Protein AF-0000000068181850 (afdb_homodimer)

Solvent-accessible surface area (backbone atoms only — not comparable to full-atom values): 21042 Å² total; per-residue (Å²): 133,60,69,46,81,76,43,78,42,79,76,43,82,67,98,44,34,33,34,36,35,33,30,30,38,46,39,94,87,66,46,73,48,72,76,43,76,47,60,32,42,45,77,58,37,32,13,30,30,39,37,32,18,72,87,81,46,29,31,47,36,34,34,34,79,28,78,25,22,59,84,42,97,82,37,26,65,37,51,37,45,45,53,37,71,54,51,96,90,48,54,55,68,54,36,31,49,53,31,24,38,49,43,51,59,38,70,63,75,48,79,45,81,67,48,73,26,29,51,47,34,84,41,19,55,33,35,37,41,33,30,39,21,36,34,65,66,86,71,46,62,68,66,41,72,34,35,51,73,91,68,76,44,59,22,33,26,43,66,44,45,46,71,56,56,57,51,32,45,76,71,54,63,37,31,37,44,68,41,49,44,47,52,48,48,44,68,76,38,44,68,64,52,34,55,72,72,46,76,131,132,60,68,47,81,76,43,78,43,79,77,43,84,68,99,43,34,32,34,36,35,33,31,30,39,48,38,94,89,66,46,73,47,72,75,44,78,47,61,31,42,46,78,58,39,32,13,31,31,38,39,33,18,72,88,80,44,29,32,46,34,32,34,35,78,28,78,25,22,60,84,41,97,83,37,27,66,39,50,36,45,46,54,39,72,53,52,97,89,46,53,55,70,54,38,32,47,52,32,25,39,48,44,52,59,38,70,65,75,48,77,44,82,66,48,73,27,30,51,48,32,87,40,17,56,32,34,39,40,33,31,39,22,33,32,64,64,87,71,45,62,67,67,40,71,34,35,51,75,91,68,75,44,56,23,32,25,43,64,44,47,45,70,57,57,56,52,31,44,75,70,54,64,38,32,38,43,67,43,51,43,49,52,50,48,44,68,76,38,44,69,64,52,35,57,71,72,46,77,133

Sequence (400 aa):
MDFDVLEKTVCFQGFFRLERYRLRHRKFNGEWGRPITRELFERGHAAAVLPYDPQTDEVLLIEQFRAGAISAPGGPWLLEIVAGVIEANETPEQVVARESMEEANCQIGSLIPLYDYLVSPGGTTERIVLFCGRVDMQTIEAGAVYGNHGEDEDIKVHVMPLNEAIRLLSTGRINSASAIIALQWLALNRDSVRRRWLPEMDFDVLEKTVCFQGFFRLERYRLRHRKFNGEWGRPITRELFERGHAAAVLPYDPQTDEVLLIEQFRAGAISAPGGPWLLEIVAGVIEANETPEQVVARESMEEANCQIGSLIPLYDYLVSPGGTTERIVLFCGRVDMQTIEAGAVYGNHGEDEDIKVHVMPLNEAIRLLSTGRINSASAIIALQWLALNRDSVRRRWLPE

Secondary structure (DSSP, 8-state):
--EEEEEEEEEEESSSEEEEEEEEEB-TTSPBPPPEEEEEEE---EEEEEEEETTTTEEEEEEEE-GGGTTSTT-SEEEE-EEEEPPTT--HHHHHHHHHHHHH------EEEEEEEES-TTTB--EEEEEEEE--GGG--TT-EE--GGGT--EEEEEEEHHHHHHHHHHTSS-BHHHHHHHHHHHHHHHHHHHHHS--/--EEEEEEEEEEESSSEEEEEEEEEB-TTSPBPPPEEEEEEE---EEEEEEEETTTTEEEEEEEE-GGGTTSTT-SEEEE-EEEEPPTT--HHHHHHHHHHHHH------EEEEEEEES-TTTB--EEEEEEEE--GGG--TT-EE--GGGT--EEEEEEEHHHHHHHHHHTSS-BHHHHHHHHHHHHHHHHHHHHHS--

Foldseek 3Di:
DDKAWPDKDWPDDDLWTKIKTWMWDADPVGDIDDTDIAIATGNAEKEFEWEAALVVQKTKWKWWFDPVCCPPPLHGTATGTFMDGDDPPDDSVRRSQVSCCQFWVWHFDDKDWDDFDDQCVRHYPYTYGYIYTYTDCVVTDAQDWGHDPVVPITMHMHMDHLVVLVVCVVVCRHPDPRSNSNSVVCVVCVVVVSCVVPPD/DDKAWPDKDWPDDDLWTKIKTWMWDADPVGDIDDTDIAIATGNAEKEFEWEAALVVQKTKWKWWFDPVCCPPPLHGTATGTFMDGDDPPDDSVRRSQVSCCQFWVWHFDDKDWDDFDDQCVRHYPYTYGYIYTYTDCVVTDAQDWGHDPVVPITMHMHMDHLVVLVVCVVVCRHPDPRSNSNSVVCVVCVVVVSPVPPDD

InterPro domains:
  IPR000086 NUDIX hydrolase domain [PF00293] (45-170)
  IPR000086 NUDIX hydrolase domain [PS51462] (42-182)
  IPR004385 Nucleoside diphosphate pyrophosphatase [TIGR00052] (3-188)
  IPR015797 NUDIX hydrolase-like domain superfamily [SSF55811] (2-194)
  IPR020084 NUDIX hydrolase, conserved site [PS00893] (84-105)

Nearest PDB structures (foldseek):
  9dt8-assembly1_B  TM=9.829E-01  e=1.284E-28  Klebsiella pneumoniae
  9dt6-assembly3_E  TM=9.684E-01  e=4.689E-28  Klebsiella pneumoniae
  9dsz-assembly3_E  TM=9.743E-01  e=8.448E-28  Klebsiella pneumoniae
  9dre-assembly3_F  TM=9.793E-01  e=3.904E-27  Klebsiella pneumoniae
  1g0s-assembly1_A  TM=9.788E-01  e=5.240E-27  Escherichia coli

Structure (mmCIF, N/CA/C/O backbone):
data_AF-0000000068181850-model_v1
#
loop_
_entity.id
_entity.type
_entity.pdbx_description
1 polymer 'ADP-ribose pyrophosphatase'
#
loop_
_atom_site.group_PDB
_atom_site.id
_atom_site.type_symbol
_atom_site.label_atom_id
_atom_site.label_alt_id
_atom_site.label_comp_id
_atom_site.label_asym_id
_atom_site.label_entity_id
_atom_site.label_seq_id
_atom_site.pdbx_PDB_ins_code
_atom_site.Cartn_x
_atom_site.Cartn_y
_atom_site.Cartn_z
_atom_site.occupancy
_atom_site.B_iso_or_equiv
_atom_site.auth_seq_id
_atom_site.auth_comp_id
_atom_site.auth_asym_id
_atom_site.auth_atom_id
_atom_site.pdbx_PDB_model_num
ATOM 1 N N . MET A 1 1 ? 1.73 22.891 -8.344 1 78.69 1 MET A N 1
ATOM 2 C CA . MET A 1 1 ? 2.857 23.656 -7.832 1 78.69 1 MET A CA 1
ATOM 3 C C . MET A 1 1 ? 4.172 23.172 -8.438 1 78.69 1 MET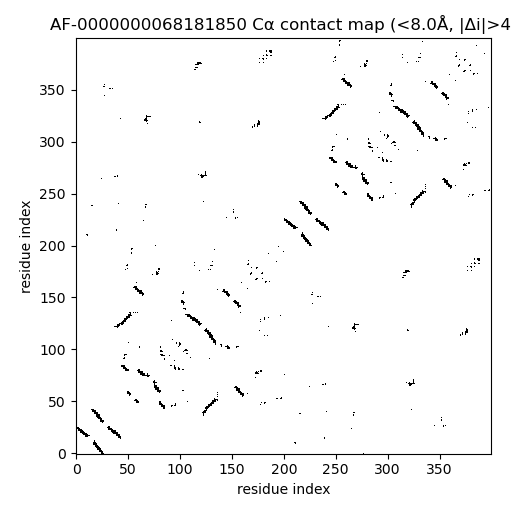 A C 1
ATOM 5 O O . MET A 1 1 ? 4.316 21.984 -8.75 1 78.69 1 MET A O 1
ATOM 9 N N . ASP A 1 2 ? 5.137 24.031 -8.547 1 90.94 2 ASP A N 1
ATOM 10 C CA . ASP A 1 2 ? 6.344 23.766 -9.32 1 90.94 2 ASP A CA 1
ATOM 11 C C . ASP A 1 2 ? 7.414 23.109 -8.461 1 90.94 2 ASP A C 1
ATOM 13 O O . ASP A 1 2 ? 7.387 23.219 -7.23 1 90.94 2 ASP A O 1
ATOM 17 N N . PHE A 1 3 ? 8.188 22.297 -9.023 1 95.62 3 PHE A N 1
ATOM 18 C CA . PHE A 1 3 ? 9.398 21.766 -8.398 1 95.62 3 PHE A CA 1
ATOM 19 C C . PHE A 1 3 ? 10.555 21.75 -9.391 1 95.62 3 PHE A C 1
ATOM 21 O O . PHE A 1 3 ? 10.336 21.844 -10.602 1 95.62 3 PHE A O 1
ATOM 28 N N . ASP A 1 4 ? 11.781 21.766 -8.844 1 96.06 4 ASP A N 1
ATOM 29 C CA . ASP A 1 4 ? 13.008 21.734 -9.633 1 96.06 4 ASP A CA 1
ATOM 30 C C . ASP A 1 4 ? 13.969 20.672 -9.117 1 96.06 4 ASP A C 1
ATOM 32 O O . ASP A 1 4 ? 14.32 20.656 -7.938 1 96.06 4 ASP A O 1
ATOM 36 N N . VAL A 1 5 ? 14.344 19.781 -10.023 1 97.19 5 VAL A N 1
ATOM 37 C CA . VAL A 1 5 ? 15.375 18.797 -9.68 1 97.19 5 VAL A CA 1
ATOM 38 C C . VAL A 1 5 ? 16.75 19.391 -9.977 1 97.19 5 VAL A C 1
ATOM 40 O O . VAL A 1 5 ? 17.078 19.688 -11.133 1 97.19 5 VAL A O 1
ATOM 43 N N . LEU A 1 6 ? 17.5 19.562 -8.992 1 98 6 LEU A N 1
ATOM 44 C CA . LEU A 1 6 ? 18.797 20.203 -9.109 1 98 6 LEU A CA 1
ATOM 45 C C . LEU A 1 6 ? 19.875 19.172 -9.43 1 98 6 LEU A C 1
ATOM 47 O O . LEU A 1 6 ? 20.844 19.484 -10.125 1 98 6 LEU A O 1
ATOM 51 N N . GLU A 1 7 ? 19.734 18.031 -8.828 1 98.12 7 GLU A N 1
ATOM 52 C CA . GLU A 1 7 ? 20.719 16.969 -9 1 98.12 7 GLU A CA 1
ATOM 53 C C . GLU A 1 7 ? 20.062 15.594 -8.828 1 98.12 7 GLU A C 1
ATOM 55 O O . GLU A 1 7 ? 19.172 15.422 -8.008 1 98.12 7 GLU A O 1
ATOM 60 N N . LYS A 1 8 ? 20.422 14.688 -9.617 1 97.31 8 LYS A N 1
ATOM 61 C CA . LYS A 1 8 ? 20.062 13.273 -9.5 1 97.31 8 LYS A CA 1
ATOM 62 C C . LYS A 1 8 ? 21.297 12.391 -9.586 1 97.31 8 LYS A C 1
ATOM 64 O O . LYS A 1 8 ? 22.094 12.508 -10.523 1 97.31 8 LYS A O 1
ATOM 69 N N . THR A 1 9 ? 21.453 11.508 -8.57 1 97.5 9 THR A N 1
ATOM 70 C CA . THR A 1 9 ? 22.609 10.633 -8.523 1 97.5 9 THR A CA 1
ATOM 71 C C . THR A 1 9 ? 22.188 9.188 -8.25 1 97.5 9 THR A C 1
ATOM 73 O O . THR A 1 9 ? 21.344 8.938 -7.375 1 97.5 9 THR A O 1
ATOM 76 N N . VAL A 1 10 ? 22.75 8.266 -8.969 1 97.19 10 VAL A N 1
ATOM 77 C CA . VAL A 1 10 ? 22.562 6.859 -8.648 1 97.19 10 VAL A CA 1
ATOM 78 C C . VAL A 1 10 ? 23.531 6.445 -7.539 1 97.19 10 VAL A C 1
ATOM 80 O O . VAL A 1 10 ? 24.734 6.41 -7.742 1 97.19 10 VAL A O 1
ATOM 83 N N . CYS A 1 11 ? 22.953 6.148 -6.398 1 95.69 11 CYS A N 1
ATOM 84 C CA . CYS A 1 11 ? 23.766 5.859 -5.23 1 95.69 11 CYS A CA 1
ATOM 85 C C . CYS A 1 11 ? 24.094 4.375 -5.145 1 95.69 11 CYS A C 1
ATOM 87 O O . CYS A 1 11 ? 25.062 3.984 -4.492 1 95.69 11 CYS A O 1
ATOM 89 N N . PHE A 1 12 ? 23.266 3.553 -5.746 1 95.56 12 PHE A N 1
ATOM 90 C CA . PHE A 1 12 ? 23.422 2.102 -5.754 1 95.56 12 PHE A CA 1
ATOM 91 C C . PHE A 1 12 ? 22.766 1.494 -6.988 1 95.56 12 PHE A C 1
ATOM 93 O O . PHE A 1 12 ? 21.703 1.945 -7.418 1 95.56 12 PHE A O 1
ATOM 100 N N . GLN A 1 13 ? 23.484 0.44 -7.57 1 95.31 13 GLN A N 1
ATOM 101 C CA . GLN A 1 13 ? 22.938 -0.308 -8.695 1 95.31 13 GLN A CA 1
ATOM 102 C C . GLN A 1 13 ? 23.156 -1.809 -8.516 1 95.31 13 GLN A C 1
ATOM 104 O O . GLN A 1 13 ? 24.281 -2.297 -8.641 1 95.31 13 GLN A O 1
ATOM 109 N N . GLY A 1 14 ? 22.203 -2.453 -8.164 1 93.62 14 GLY A N 1
ATOM 110 C CA . GLY A 1 14 ? 22.109 -3.904 -8.133 1 93.62 14 GLY A CA 1
ATOM 111 C C . GLY A 1 14 ? 20.891 -4.434 -8.883 1 93.62 14 GLY A C 1
ATOM 112 O O . GLY A 1 14 ? 20.656 -4.055 -10.031 1 93.62 14 GLY A O 1
ATOM 113 N N . PHE A 1 15 ? 20.25 -5.406 -8.258 1 90.62 15 PHE A N 1
ATOM 114 C CA . PHE A 1 15 ? 18.969 -5.793 -8.828 1 90.62 15 PHE A CA 1
ATOM 115 C C . PHE A 1 15 ? 18 -4.613 -8.828 1 90.62 15 PHE A C 1
ATOM 117 O O . PHE A 1 15 ? 17.266 -4.402 -9.797 1 90.62 15 PHE A O 1
ATOM 124 N N . PHE A 1 16 ? 18.047 -3.918 -7.719 1 94.69 16 PHE A N 1
ATOM 125 C CA . PHE A 1 16 ? 17.328 -2.66 -7.617 1 94.69 16 PHE A CA 1
ATOM 126 C C . PHE A 1 16 ? 18.281 -1.474 -7.691 1 94.69 16 PHE A C 1
ATOM 128 O O . PHE A 1 16 ? 19.484 -1.651 -7.879 1 94.69 16 PHE A O 1
ATOM 135 N N . ARG A 1 17 ? 17.641 -0.346 -7.625 1 96.5 17 ARG A N 1
ATOM 136 C CA . ARG A 1 17 ? 18.422 0.886 -7.723 1 96.5 17 ARG A CA 1
ATOM 137 C C . ARG A 1 17 ? 18 1.883 -6.648 1 96.5 17 ARG A C 1
ATOM 139 O O . ARG A 1 17 ? 16.844 1.916 -6.242 1 96.5 17 ARG A O 1
ATOM 146 N N . LEU A 1 18 ? 19.016 2.631 -6.156 1 97.62 18 LEU A N 1
ATOM 147 C CA . LEU A 1 18 ? 18.75 3.746 -5.254 1 97.62 18 LEU A CA 1
ATOM 148 C C . LEU A 1 18 ? 19.25 5.059 -5.855 1 97.62 18 LEU A C 1
ATOM 150 O O . LEU A 1 18 ? 20.391 5.156 -6.297 1 97.62 18 LEU A O 1
ATOM 154 N N . GLU A 1 19 ? 18.391 5.98 -5.895 1 97.88 19 GLU A N 1
ATOM 155 C CA . GLU A 1 19 ? 18.719 7.301 -6.422 1 97.88 19 GLU A CA 1
ATOM 156 C C . GLU A 1 19 ? 18.578 8.375 -5.348 1 97.88 19 GLU A C 1
ATOM 158 O O . GLU A 1 19 ? 17.703 8.289 -4.484 1 97.88 19 GLU A O 1
ATOM 163 N N . ARG A 1 20 ? 19.5 9.344 -5.418 1 97.88 20 ARG A N 1
ATOM 164 C CA . ARG A 1 20 ? 19.422 10.516 -4.551 1 97.88 20 ARG A CA 1
ATOM 165 C C . ARG A 1 20 ? 19.078 11.766 -5.352 1 97.88 20 ARG A C 1
ATOM 167 O O . ARG A 1 20 ? 19.688 12.039 -6.387 1 97.88 20 ARG A O 1
ATOM 174 N N . TYR A 1 21 ? 18.125 12.438 -4.906 1 97.31 21 TYR A N 1
ATOM 175 C CA . TYR A 1 21 ? 17.688 13.672 -5.535 1 97.31 21 TYR A CA 1
ATOM 176 C C . TYR A 1 21 ? 17.984 14.875 -4.648 1 97.31 21 TYR A C 1
ATOM 178 O O . TYR A 1 21 ? 17.781 14.828 -3.434 1 97.31 21 TYR A O 1
ATOM 186 N N . ARG A 1 22 ? 18.547 15.828 -5.172 1 97.69 22 ARG A N 1
ATOM 187 C CA . ARG A 1 22 ? 18.5 17.172 -4.613 1 97.69 22 ARG A CA 1
ATOM 188 C C . ARG A 1 22 ? 17.516 18.047 -5.367 1 97.69 22 ARG A C 1
ATOM 190 O O . ARG A 1 22 ? 17.625 18.219 -6.582 1 97.69 22 ARG A O 1
ATOM 197 N N . LEU A 1 23 ? 16.484 18.531 -4.637 1 97 23 LEU A N 1
ATOM 198 C CA . LEU A 1 23 ? 15.43 19.234 -5.34 1 97 23 LEU A CA 1
ATOM 199 C C . LEU A 1 23 ? 14.828 20.328 -4.457 1 97 23 LEU A C 1
ATOM 201 O O . LEU A 1 23 ? 15.07 20.359 -3.248 1 97 23 LEU A O 1
ATOM 205 N N . ARG A 1 24 ? 14.172 21.25 -5.09 1 96.12 24 ARG A N 1
ATOM 206 C CA . ARG A 1 24 ? 13.375 22.25 -4.383 1 96.12 24 ARG A CA 1
ATOM 207 C C . ARG A 1 24 ? 11.961 22.328 -4.953 1 96.12 24 ARG A C 1
ATOM 209 O O . ARG A 1 24 ? 11.734 21.969 -6.109 1 96.12 24 ARG A O 1
ATOM 216 N N . HIS A 1 25 ? 11.055 22.641 -4.121 1 95.31 25 HIS A N 1
ATOM 217 C CA . HIS A 1 25 ? 9.672 22.797 -4.555 1 95.31 25 HIS A CA 1
ATOM 218 C C . HIS A 1 25 ? 9.047 24.062 -3.969 1 95.31 25 HIS A C 1
ATOM 220 O O . HIS A 1 25 ? 9.508 24.562 -2.943 1 95.31 25 HIS A O 1
ATOM 226 N N . ARG A 1 26 ? 8.078 24.547 -4.602 1 93.88 26 ARG A N 1
ATOM 227 C CA . ARG A 1 26 ? 7.336 25.688 -4.094 1 93.88 26 ARG A CA 1
ATOM 228 C C . ARG A 1 26 ? 6.5 25.312 -2.877 1 93.88 26 ARG A C 1
ATOM 230 O O . ARG A 1 26 ? 5.941 24.219 -2.82 1 93.88 26 ARG A O 1
ATOM 237 N N . LYS A 1 27 ? 6.48 26.25 -1.936 1 94 27 LYS A N 1
ATOM 238 C CA . LYS A 1 27 ? 5.605 26.094 -0.776 1 94 27 LYS A CA 1
ATOM 239 C C . LYS A 1 27 ? 4.199 26.609 -1.077 1 94 27 LYS A C 1
ATOM 241 O O . LYS A 1 27 ? 3.973 27.25 -2.109 1 94 27 LYS A O 1
ATOM 246 N N . PHE A 1 28 ? 3.268 26.266 -0.244 1 95.12 28 PHE A N 1
ATOM 247 C CA . PHE A 1 28 ? 1.89 26.703 -0.441 1 95.12 28 PHE A CA 1
ATOM 248 C C . PHE A 1 28 ? 1.789 28.219 -0.418 1 95.12 28 PHE A C 1
ATOM 250 O O . PHE A 1 28 ? 0.881 28.797 -1.021 1 95.12 28 PHE A O 1
ATOM 257 N N . ASN A 1 29 ? 2.705 28.891 0.171 1 93.44 29 ASN A N 1
ATOM 258 C CA . ASN A 1 29 ? 2.689 30.359 0.205 1 93.44 29 ASN A CA 1
ATOM 259 C C . ASN A 1 29 ? 3.275 30.953 -1.072 1 93.44 29 ASN A C 1
ATOM 261 O O . ASN A 1 29 ? 3.4 32.156 -1.192 1 93.44 29 ASN A O 1
ATOM 265 N N . GLY A 1 30 ? 3.73 30.078 -1.992 1 93.19 30 GLY A N 1
ATOM 266 C CA . GLY A 1 30 ? 4.207 30.531 -3.289 1 93.19 30 GLY A CA 1
ATOM 267 C C . GLY A 1 30 ? 5.723 30.609 -3.373 1 93.19 30 GLY A C 1
ATOM 268 O O . GLY A 1 30 ? 6.285 30.672 -4.469 1 93.19 30 GLY A O 1
ATOM 269 N N . GLU A 1 31 ? 6.387 30.625 -2.289 1 93.5 31 GLU A N 1
ATOM 270 C CA . GLU A 1 31 ? 7.84 30.766 -2.264 1 93.5 31 GLU A CA 1
ATOM 271 C C . GLU A 1 31 ? 8.539 29.438 -2.494 1 93.5 31 GLU A C 1
ATOM 273 O O . GLU A 1 31 ? 7.98 28.375 -2.188 1 93.5 31 GLU A O 1
ATOM 278 N N . TRP A 1 32 ? 9.703 29.578 -3.064 1 94.44 32 TRP A N 1
ATOM 279 C CA . TRP A 1 32 ? 10.531 28.375 -3.195 1 94.44 32 TRP A CA 1
ATOM 280 C C . TRP A 1 32 ? 11.125 27.969 -1.851 1 94.44 32 TRP A C 1
ATOM 282 O O . TRP A 1 32 ? 11.578 28.828 -1.085 1 94.44 32 TRP A O 1
ATOM 292 N N . GLY A 1 33 ? 11.047 26.734 -1.551 1 92.44 33 GLY A N 1
ATOM 293 C CA . GLY A 1 33 ? 11.75 26.234 -0.383 1 92.44 33 GLY A CA 1
ATOM 294 C C . GLY A 1 33 ? 13.234 26.031 -0.62 1 92.44 33 GLY A C 1
ATOM 295 O O . GLY A 1 33 ? 13.711 26.156 -1.749 1 92.44 33 GLY A O 1
ATOM 296 N N . ARG A 1 34 ? 13.961 25.781 0.453 1 93.75 34 ARG A N 1
ATOM 297 C CA . ARG A 1 34 ? 15.367 25.406 0.319 1 93.75 34 ARG A CA 1
ATOM 298 C C . ARG A 1 34 ? 15.508 24.047 -0.338 1 93.75 34 ARG A C 1
ATOM 300 O O . ARG A 1 34 ? 14.586 23.219 -0.287 1 93.75 34 ARG A O 1
ATOM 307 N N . PRO A 1 35 ? 16.656 23.797 -0.979 1 95.31 35 PRO A N 1
ATOM 308 C CA . PRO A 1 35 ? 16.891 22.453 -1.516 1 95.31 35 PRO A CA 1
ATOM 309 C C . PRO A 1 35 ? 16.875 21.375 -0.435 1 95.31 35 PRO A C 1
ATOM 311 O O . PRO A 1 35 ? 17.375 21.594 0.671 1 95.31 35 PRO A O 1
ATOM 314 N N . ILE A 1 36 ? 16.25 20.297 -0.789 1 94.38 36 ILE A N 1
ATOM 315 C CA . ILE A 1 36 ? 16.234 19.141 0.106 1 94.38 36 ILE A CA 1
ATOM 316 C C . ILE A 1 36 ? 16.797 17.922 -0.611 1 94.38 36 ILE A C 1
ATOM 318 O O . ILE A 1 36 ? 16.844 17.875 -1.843 1 94.38 36 ILE A O 1
ATOM 322 N N . THR A 1 37 ? 17.312 17.016 0.162 1 95.62 37 THR A N 1
ATOM 323 C CA . THR A 1 37 ? 17.844 15.758 -0.369 1 95.62 37 THR A CA 1
ATOM 324 C C . THR A 1 37 ? 16.938 14.594 0.002 1 95.62 37 THR A C 1
ATOM 326 O O . THR A 1 37 ? 16.516 14.469 1.154 1 95.62 37 THR A O 1
ATOM 329 N N . ARG A 1 38 ? 16.562 13.812 -1.054 1 96.19 38 ARG A N 1
ATOM 330 C CA . ARG A 1 38 ? 15.734 12.625 -0.858 1 96.19 38 ARG A CA 1
ATOM 331 C C . ARG A 1 38 ? 16.328 11.422 -1.58 1 96.19 38 ARG A C 1
ATOM 333 O O . ARG A 1 38 ? 16.828 11.539 -2.701 1 96.19 38 ARG A O 1
ATOM 340 N N . GLU A 1 39 ? 16.359 10.305 -0.89 1 97.12 39 GLU A N 1
ATOM 341 C CA . GLU A 1 39 ? 16.688 9.031 -1.53 1 97.12 39 GLU A CA 1
ATOM 342 C C . GLU A 1 39 ? 15.438 8.281 -1.965 1 97.12 39 GLU A C 1
ATOM 344 O O . GLU A 1 39 ? 14.438 8.258 -1.24 1 97.12 39 GLU A O 1
ATOM 349 N N . LEU A 1 40 ? 15.477 7.738 -3.178 1 97.69 40 LEU A N 1
ATOM 350 C CA . LEU A 1 40 ? 14.336 7.012 -3.729 1 97.69 40 LEU A CA 1
ATOM 351 C C . LEU A 1 40 ? 14.742 5.594 -4.133 1 97.69 40 LEU A C 1
ATOM 353 O O . LEU A 1 40 ? 15.758 5.402 -4.805 1 97.69 40 LEU A O 1
ATOM 357 N N . PHE A 1 41 ? 13.984 4.695 -3.611 1 97.88 41 PHE A N 1
ATOM 358 C CA . PHE A 1 41 ? 14.102 3.295 -3.992 1 97.88 41 PHE A CA 1
ATOM 359 C C . PHE A 1 41 ? 13.43 3.043 -5.336 1 97.88 41 PHE A C 1
ATOM 361 O O . PHE A 1 41 ? 12.242 3.322 -5.508 1 97.88 41 PHE A O 1
ATOM 368 N N . GLU A 1 42 ? 14.188 2.514 -6.359 1 97.12 42 GLU A N 1
ATOM 369 C CA . GLU A 1 42 ? 13.703 2.229 -7.703 1 97.12 42 GLU A CA 1
ATOM 370 C C . GLU A 1 42 ? 13.695 0.729 -7.98 1 97.12 42 GLU A C 1
ATOM 372 O O . GLU A 1 42 ? 14.734 0.142 -8.281 1 97.12 42 GLU A O 1
ATOM 377 N N . ARG A 1 43 ? 12.508 0.147 -7.969 1 95.81 43 ARG A N 1
ATOM 378 C CA . ARG A 1 43 ? 12.438 -1.277 -8.281 1 95.81 43 ARG A CA 1
ATOM 379 C C . ARG A 1 43 ? 11.453 -1.54 -9.414 1 95.81 43 ARG A C 1
ATOM 381 O O . ARG A 1 43 ? 11.141 -2.693 -9.719 1 95.81 43 ARG A O 1
ATOM 388 N N . GLY A 1 44 ? 10.984 -0.448 -10.023 1 95.12 44 GLY A N 1
ATOM 389 C CA . GLY A 1 44 ? 10.016 -0.571 -11.102 1 95.12 44 GLY A CA 1
ATOM 390 C C . GLY A 1 44 ? 8.578 -0.506 -10.617 1 95.12 44 GLY A C 1
ATOM 391 O O . GLY A 1 44 ? 8.32 -0.176 -9.461 1 95.12 44 GLY A O 1
ATOM 392 N N . HIS A 1 45 ? 7.668 -0.687 -11.562 1 97.56 45 HIS A N 1
ATOM 393 C CA . HIS A 1 45 ? 6.23 -0.679 -11.305 1 97.56 45 HIS A CA 1
ATOM 394 C C . HIS A 1 45 ? 5.621 -2.055 -11.555 1 97.56 45 HIS A C 1
ATOM 396 O O . HIS A 1 45 ? 6.223 -2.895 -12.227 1 97.56 45 HIS A O 1
ATOM 402 N N . ALA A 1 46 ? 4.512 -2.299 -10.93 1 98.44 46 ALA A N 1
ATOM 403 C CA . ALA A 1 46 ? 3.896 -3.617 -11.039 1 98.44 46 ALA A CA 1
ATOM 404 C C . ALA A 1 46 ? 2.406 -3.504 -11.359 1 98.44 46 ALA A C 1
ATOM 406 O O . ALA A 1 46 ? 1.831 -2.416 -11.281 1 98.44 46 ALA A O 1
ATOM 407 N N . ALA A 1 47 ? 1.863 -4.543 -11.836 1 98.75 47 ALA A N 1
ATOM 408 C CA . ALA A 1 47 ? 0.423 -4.734 -11.984 1 98.75 47 ALA A CA 1
ATOM 409 C C . ALA A 1 47 ? -0.062 -5.926 -11.164 1 98.75 47 ALA A C 1
ATOM 411 O O . ALA A 1 47 ? 0.67 -6.898 -10.977 1 98.75 47 ALA A O 1
ATOM 412 N N . ALA A 1 48 ? -1.229 -5.855 -10.625 1 98.94 48 ALA A N 1
ATOM 413 C CA . ALA A 1 48 ? -1.798 -6.918 -9.797 1 98.94 48 ALA A CA 1
ATOM 414 C C . ALA A 1 48 ? -3.283 -7.105 -10.094 1 98.94 48 ALA A C 1
ATOM 416 O O . ALA A 1 48 ? -3.947 -6.184 -10.57 1 98.94 48 ALA A O 1
ATOM 417 N N . VAL A 1 49 ? -3.791 -8.289 -9.797 1 98.94 49 VAL A N 1
ATOM 418 C CA . VAL A 1 49 ? -5.188 -8.578 -10.109 1 98.94 49 VAL A CA 1
ATOM 419 C C . VAL A 1 49 ? -5.77 -9.516 -9.055 1 98.94 49 VAL A C 1
ATOM 421 O O . VAL A 1 49 ? -5.102 -10.453 -8.609 1 98.94 49 VAL A O 1
ATOM 424 N N . LEU A 1 50 ? -6.953 -9.18 -8.602 1 98.94 50 LEU A N 1
ATOM 425 C CA . LEU A 1 50 ? -7.758 -10.07 -7.777 1 98.94 50 LEU A CA 1
ATOM 426 C C . LEU A 1 50 ? -8.727 -10.875 -8.641 1 98.94 50 LEU A C 1
ATOM 428 O O . LEU A 1 50 ? -9.734 -10.336 -9.109 1 98.94 50 LEU A O 1
ATOM 432 N N . PRO A 1 51 ? -8.438 -12.109 -8.906 1 98.94 51 PRO A N 1
ATOM 433 C CA . PRO A 1 51 ? -9.414 -12.938 -9.625 1 98.94 51 PRO A CA 1
ATOM 434 C C . PRO A 1 51 ? -10.672 -13.203 -8.805 1 98.94 51 PRO A C 1
ATOM 436 O O . PRO A 1 51 ? -10.578 -13.586 -7.633 1 98.94 51 PRO A O 1
ATOM 439 N N . TYR A 1 52 ? -11.812 -13.023 -9.383 1 98.94 52 TYR A N 1
ATOM 440 C CA . TYR A 1 52 ? -13.117 -13.117 -8.734 1 98.94 52 TYR A CA 1
ATOM 441 C C . TYR A 1 52 ? -14.133 -13.797 -9.641 1 98.94 52 TYR A C 1
ATOM 443 O O . TYR A 1 52 ? -14.188 -13.516 -10.844 1 98.94 52 TYR A O 1
ATOM 451 N N . ASP A 1 53 ? -14.852 -14.734 -9.148 1 98.81 53 ASP A N 1
ATOM 452 C CA . ASP A 1 53 ? -15.969 -15.367 -9.844 1 98.81 53 ASP A CA 1
ATOM 453 C C . ASP A 1 53 ? -17.312 -14.883 -9.273 1 98.81 53 ASP A C 1
ATOM 455 O O . ASP A 1 53 ? -17.703 -15.281 -8.172 1 98.81 53 ASP A O 1
ATOM 459 N N . PRO A 1 54 ? -18.031 -14.086 -10.016 1 98.25 54 PRO A N 1
ATOM 460 C CA . PRO A 1 54 ? -19.312 -13.578 -9.5 1 98.25 54 PRO A CA 1
ATOM 461 C C . PRO A 1 54 ? -20.375 -14.664 -9.391 1 98.25 54 PRO A C 1
ATOM 463 O O . PRO A 1 54 ? -21.375 -14.477 -8.688 1 98.25 54 PRO A O 1
ATOM 466 N N . GLN A 1 55 ? -20.203 -15.789 -10.094 1 97.56 55 GLN A N 1
ATOM 467 C CA . GLN A 1 55 ? -21.188 -16.875 -10.031 1 97.56 55 GLN A CA 1
ATOM 468 C C . GLN A 1 55 ? -21.109 -17.609 -8.695 1 97.56 55 GLN A C 1
ATOM 470 O O . GLN A 1 55 ? -22.125 -17.828 -8.055 1 97.56 55 GLN A O 1
ATOM 475 N N . THR A 1 56 ? -19.953 -17.969 -8.266 1 98.19 56 THR A N 1
ATOM 476 C CA . THR A 1 56 ? -19.797 -18.703 -7.016 1 98.19 56 THR A CA 1
ATOM 477 C C . THR A 1 56 ? -19.5 -17.75 -5.859 1 98.19 56 THR A C 1
ATOM 479 O O . THR A 1 56 ? -19.516 -18.156 -4.695 1 98.19 56 THR A O 1
ATOM 482 N N . ASP A 1 57 ? -19.219 -16.484 -6.137 1 98.62 57 ASP A N 1
ATOM 483 C CA . ASP A 1 57 ? -18.844 -15.461 -5.168 1 98.62 57 ASP A CA 1
ATOM 484 C C . ASP A 1 57 ? -17.578 -15.859 -4.406 1 98.62 57 ASP A C 1
ATOM 486 O O . ASP A 1 57 ? -17.562 -15.844 -3.174 1 98.62 57 ASP A O 1
ATOM 490 N N . GLU A 1 58 ? -16.578 -16.25 -5.16 1 98.88 58 GLU A N 1
ATOM 491 C CA . GLU A 1 58 ? -15.297 -16.703 -4.625 1 98.88 58 GLU A CA 1
ATOM 492 C C . GLU A 1 58 ? -14.133 -15.914 -5.23 1 98.88 58 GLU A C 1
ATOM 494 O O . GLU A 1 58 ? -14.242 -15.398 -6.348 1 98.88 58 GLU A O 1
ATOM 499 N N . VAL A 1 59 ? -13.078 -15.828 -4.5 1 98.94 59 VAL A N 1
ATOM 500 C CA . VAL A 1 59 ? -11.859 -15.188 -4.977 1 98.94 59 VAL A CA 1
ATOM 501 C C . VAL A 1 59 ? -10.719 -16.203 -5.004 1 98.94 59 VAL A C 1
ATOM 503 O O . VAL A 1 59 ? -10.773 -17.219 -4.324 1 98.94 59 VAL A O 1
ATOM 506 N N . LEU A 1 60 ? -9.742 -15.945 -5.828 1 98.94 60 LEU A N 1
ATOM 507 C CA . LEU A 1 60 ? -8.484 -16.688 -5.879 1 98.94 60 LEU A CA 1
ATOM 508 C C . LEU A 1 60 ? -7.348 -15.875 -5.266 1 98.94 60 LEU A C 1
ATOM 510 O O . LEU A 1 60 ? -7.121 -14.727 -5.652 1 98.94 60 LEU A O 1
ATOM 514 N N . LEU A 1 61 ? -6.719 -16.438 -4.289 1 98.94 61 LEU A N 1
ATOM 515 C CA . LEU A 1 61 ? -5.5 -15.906 -3.691 1 98.94 61 LEU A CA 1
ATOM 516 C C . LEU A 1 61 ? -4.324 -16.844 -3.924 1 98.94 61 LEU A C 1
ATOM 518 O O . LEU A 1 61 ? -4.516 -18.031 -4.227 1 98.94 61 LEU A O 1
ATOM 522 N N . ILE A 1 62 ? -3.168 -16.281 -3.822 1 98.69 62 ILE A N 1
ATOM 523 C CA . ILE A 1 62 ? -1.974 -17.125 -3.902 1 98.69 62 ILE A CA 1
ATOM 524 C C . ILE A 1 62 ? -1.173 -17 -2.609 1 98.69 62 ILE A C 1
ATOM 526 O O . ILE A 1 62 ? -1.324 -16.031 -1.865 1 98.69 62 ILE A O 1
ATOM 530 N N . GLU A 1 63 ? -0.428 -17.984 -2.322 1 98.12 63 GLU A N 1
ATOM 531 C CA . GLU A 1 63 ? 0.472 -18 -1.172 1 98.12 63 GLU A CA 1
ATOM 532 C C . GLU A 1 63 ? 1.918 -18.219 -1.607 1 98.12 63 GLU A C 1
ATOM 534 O O . GLU A 1 63 ? 2.213 -19.172 -2.344 1 98.12 63 GLU A O 1
ATOM 539 N N . GLN A 1 64 ? 2.76 -17.391 -1.25 1 97.06 64 GLN A N 1
ATOM 540 C CA . GLN A 1 64 ? 4.164 -17.516 -1.633 1 97.06 64 GLN A CA 1
ATOM 541 C C . GLN A 1 64 ? 5.078 -16.859 -0.593 1 97.06 64 GLN A C 1
ATOM 543 O O . GLN A 1 64 ? 4.617 -16.109 0.259 1 97.06 64 GLN A O 1
ATOM 548 N N . PHE A 1 65 ? 6.355 -17.266 -0.677 1 96.5 65 PHE A N 1
ATOM 549 C CA . PHE A 1 65 ? 7.395 -16.734 0.194 1 96.5 65 PHE A CA 1
ATOM 550 C C . PHE A 1 65 ? 7.812 -15.328 -0.248 1 96.5 65 PHE A C 1
ATOM 552 O O . PHE A 1 65 ? 8.094 -15.102 -1.428 1 96.5 65 PHE A O 1
ATOM 559 N N . ARG A 1 66 ? 7.863 -14.383 0.642 1 97 66 ARG A N 1
ATOM 560 C CA . ARG A 1 66 ? 8.391 -13.047 0.405 1 97 66 ARG A CA 1
ATOM 561 C C . ARG A 1 66 ? 9.508 -12.719 1.392 1 97 66 ARG A C 1
ATOM 563 O O . ARG A 1 66 ? 9.281 -12.656 2.602 1 97 66 ARG A O 1
ATOM 570 N N . ALA A 1 67 ? 10.609 -12.398 0.882 1 96.44 67 ALA A N 1
ATOM 571 C CA . ALA A 1 67 ? 11.758 -12.078 1.725 1 96.44 67 ALA A CA 1
ATOM 572 C C . ALA A 1 67 ? 11.492 -10.836 2.568 1 96.44 67 ALA A C 1
ATOM 574 O O . ALA A 1 67 ? 11.961 -10.734 3.703 1 96.44 67 ALA A O 1
ATOM 575 N N . GLY A 1 68 ? 10.75 -9.898 2.027 1 97.62 68 GLY A N 1
ATOM 576 C CA . GLY A 1 68 ? 10.445 -8.664 2.732 1 97.62 68 GLY A CA 1
ATOM 577 C C . GLY A 1 68 ? 9.602 -8.875 3.975 1 97.62 68 GLY A C 1
ATOM 578 O O . GLY A 1 68 ? 9.469 -7.973 4.801 1 97.62 68 GLY A O 1
ATOM 579 N N . ALA A 1 69 ? 9.117 -10.078 4.152 1 97.81 69 ALA A N 1
ATOM 580 C CA . ALA A 1 69 ? 8.219 -10.352 5.27 1 97.81 69 ALA A CA 1
ATOM 581 C C . ALA A 1 69 ? 8.867 -11.297 6.277 1 97.81 69 ALA A C 1
ATOM 583 O O . ALA A 1 69 ? 8.203 -11.812 7.18 1 97.81 69 ALA A O 1
ATOM 584 N N . ILE A 1 70 ? 10.125 -11.531 6.18 1 96 70 ILE A N 1
ATOM 585 C CA . ILE A 1 70 ? 10.805 -12.516 7.012 1 96 70 ILE A CA 1
ATOM 586 C C . ILE A 1 70 ? 10.727 -12.102 8.477 1 96 70 ILE A C 1
ATOM 588 O O . ILE A 1 70 ? 10.672 -12.945 9.375 1 96 70 ILE A O 1
ATOM 592 N N . SER A 1 71 ? 10.68 -10.805 8.773 1 93.88 71 SER A N 1
ATOM 593 C CA . SER A 1 71 ? 10.641 -10.328 10.156 1 93.88 71 SER A CA 1
ATOM 594 C C . SER A 1 71 ? 9.242 -9.852 10.531 1 93.88 71 SER A C 1
ATOM 596 O O . SER A 1 71 ? 9.047 -9.289 11.609 1 93.88 71 SER A O 1
ATOM 598 N N . ALA A 1 72 ? 8.336 -9.984 9.633 1 95.12 72 ALA A N 1
ATOM 599 C CA . ALA A 1 72 ? 6.969 -9.57 9.93 1 95.12 72 ALA A CA 1
ATOM 600 C C . ALA A 1 72 ? 6.305 -10.531 10.914 1 95.12 72 ALA A C 1
ATOM 602 O O . ALA A 1 72 ? 6.664 -11.703 10.977 1 95.12 72 ALA A O 1
ATOM 603 N N . PRO A 1 73 ? 5.324 -10.141 11.82 1 89.69 73 PRO A N 1
ATOM 604 C CA . PRO A 1 73 ? 4.676 -11 12.812 1 89.69 73 PRO A CA 1
ATOM 605 C C . PRO A 1 73 ? 4.098 -12.273 12.203 1 89.69 73 PRO A C 1
ATOM 607 O O . PRO A 1 73 ? 4.188 -13.352 12.805 1 89.69 73 PRO A O 1
ATOM 610 N N . GLY A 1 74 ? 3.543 -12.375 11 1 90.56 74 GLY A N 1
ATOM 611 C CA . GLY A 1 74 ? 2.918 -13.531 10.367 1 90.56 74 GLY A CA 1
ATOM 612 C C . GLY A 1 74 ? 3.885 -14.344 9.531 1 90.56 74 GLY A C 1
ATOM 613 O O . GLY A 1 74 ? 3.527 -15.414 9.023 1 90.56 74 GLY A O 1
ATOM 614 N N . GLY A 1 75 ? 5.152 -13.828 9.539 1 94.38 75 GLY A N 1
ATOM 615 C CA . GLY A 1 75 ? 6.18 -14.539 8.789 1 94.38 75 GLY A CA 1
ATOM 616 C C . GLY A 1 75 ? 6.117 -14.281 7.297 1 94.38 75 GLY A C 1
ATOM 617 O O . GLY A 1 75 ? 5.309 -13.469 6.836 1 94.38 75 GLY A O 1
ATOM 618 N N . PRO A 1 76 ? 6.953 -15.047 6.559 1 96.81 76 PRO A N 1
ATOM 619 C CA . PRO A 1 76 ? 7.207 -14.656 5.172 1 96.81 76 PRO A CA 1
ATOM 620 C C . PRO A 1 76 ? 6.305 -15.383 4.176 1 96.81 76 PRO A C 1
ATOM 622 O O . PRO A 1 76 ? 6.379 -15.133 2.971 1 96.81 76 PRO A O 1
ATOM 625 N N . TRP A 1 77 ? 5.52 -16.312 4.633 1 96.81 77 TRP A N 1
ATOM 626 C CA . TRP A 1 77 ? 4.547 -16.938 3.738 1 96.81 77 TRP A CA 1
ATOM 627 C C . TRP A 1 77 ? 3.234 -16.156 3.738 1 96.81 77 TRP A C 1
ATOM 629 O O . TRP A 1 77 ? 2.449 -16.25 4.684 1 96.81 77 TRP A O 1
ATOM 639 N N . LEU A 1 78 ? 3.016 -15.477 2.645 1 97.81 78 LEU A N 1
ATOM 640 C CA . LEU A 1 78 ? 1.939 -14.492 2.602 1 97.81 78 LEU A CA 1
ATOM 641 C C . LEU A 1 78 ? 0.814 -14.953 1.683 1 97.81 78 LEU A C 1
ATOM 643 O O . LEU A 1 78 ? 1.071 -15.508 0.611 1 97.81 78 LEU A O 1
ATOM 647 N N . LEU A 1 79 ? -0.449 -14.75 2.105 1 98.44 79 LEU A N 1
ATOM 648 C CA . LEU A 1 79 ? -1.592 -14.773 1.2 1 98.44 79 LEU A CA 1
ATOM 649 C C . LEU A 1 79 ? -1.701 -13.461 0.432 1 98.44 79 LEU A C 1
ATOM 651 O O . LEU A 1 79 ? -1.852 -12.391 1.034 1 98.44 79 LEU A O 1
ATOM 655 N N . GLU A 1 80 ? -1.596 -13.523 -0.836 1 98.62 80 GLU A N 1
ATOM 656 C CA . GLU A 1 80 ? -1.547 -12.359 -1.713 1 98.62 80 GLU A CA 1
ATOM 657 C C . GLU A 1 80 ? -2.467 -12.531 -2.918 1 98.62 80 GLU A C 1
ATOM 659 O O . GLU A 1 80 ? -3.242 -13.492 -2.979 1 98.62 80 GLU A O 1
ATOM 664 N N . ILE A 1 81 ? -2.43 -11.523 -3.797 1 98.88 81 ILE A N 1
ATOM 665 C CA . ILE A 1 81 ? -3.088 -11.648 -5.094 1 98.88 81 ILE A CA 1
ATOM 666 C C . ILE A 1 81 ? -2.037 -11.758 -6.195 1 98.88 81 ILE A C 1
ATOM 668 O O . ILE A 1 81 ? -0.849 -11.539 -5.953 1 98.88 81 ILE A O 1
ATOM 672 N N . VAL A 1 82 ? -2.467 -12.125 -7.355 1 98.69 82 VAL A N 1
ATOM 673 C CA . VAL A 1 82 ? -1.558 -12.305 -8.484 1 98.69 82 VAL A CA 1
ATOM 674 C C . VAL A 1 82 ? -0.958 -10.961 -8.883 1 98.69 82 VAL A C 1
ATOM 676 O O . VAL A 1 82 ? -1.665 -9.945 -8.938 1 98.69 82 VAL A O 1
ATOM 679 N N . ALA A 1 83 ? 0.313 -10.953 -9.148 1 98.38 83 ALA A N 1
ATOM 680 C CA . ALA A 1 83 ? 0.981 -9.703 -9.5 1 98.38 83 ALA A CA 1
ATOM 681 C C . ALA A 1 83 ? 2.266 -9.961 -10.281 1 98.38 83 ALA A C 1
ATOM 683 O O . ALA A 1 83 ? 2.791 -11.078 -10.266 1 98.38 83 ALA A O 1
ATOM 684 N N . GLY A 1 84 ? 2.793 -8.914 -10.922 1 97.12 84 GLY A N 1
ATOM 685 C CA . GLY A 1 84 ? 4.066 -8.977 -11.617 1 97.12 84 GLY A CA 1
ATOM 686 C C . GLY A 1 84 ? 4.621 -7.613 -11.984 1 97.12 84 GLY A C 1
ATOM 687 O O . GLY A 1 84 ? 3.867 -6.648 -12.117 1 97.12 84 GLY A O 1
ATOM 688 N N . VAL A 1 85 ? 5.875 -7.602 -12.203 1 96.06 85 VAL A N 1
ATOM 689 C CA . VAL A 1 85 ? 6.551 -6.367 -12.594 1 96.06 85 VAL A CA 1
ATOM 690 C C . VAL A 1 85 ? 6.223 -6.039 -14.047 1 96.06 85 VAL A C 1
ATOM 692 O O . VAL A 1 85 ? 6.207 -6.926 -14.906 1 96.06 85 VAL A O 1
ATOM 695 N N . ILE A 1 86 ? 5.945 -4.777 -14.273 1 96.75 86 ILE A N 1
ATOM 696 C CA . ILE A 1 86 ? 5.664 -4.324 -15.633 1 96.75 86 ILE A CA 1
ATOM 697 C C . ILE A 1 86 ? 6.969 -4.176 -16.406 1 96.75 86 ILE A C 1
ATOM 699 O O . ILE A 1 86 ? 7.844 -3.396 -16.016 1 96.75 86 ILE A O 1
ATOM 703 N N . GLU A 1 87 ? 7.086 -4.812 -17.453 1 92.5 87 GLU A N 1
ATOM 704 C CA . GLU A 1 87 ? 8.242 -4.695 -18.344 1 92.5 87 GLU A CA 1
ATOM 705 C C . GLU A 1 87 ? 8.016 -3.637 -19.422 1 92.5 87 GLU A C 1
ATOM 707 O O . GLU A 1 87 ? 6.883 -3.197 -19.625 1 92.5 87 GLU A O 1
ATOM 712 N N . ALA A 1 88 ? 9 -3.09 -20.125 1 89.19 88 ALA A N 1
ATOM 713 C CA . ALA A 1 88 ? 8.969 -1.974 -21.062 1 89.19 88 ALA A CA 1
ATOM 714 C C . ALA A 1 88 ? 7.945 -2.217 -22.172 1 89.19 88 ALA A C 1
ATOM 716 O O . ALA A 1 88 ? 7.266 -1.286 -22.609 1 89.19 88 ALA A O 1
ATOM 717 N N . ASN A 1 89 ? 7.625 -3.383 -22.609 1 91.88 89 ASN A N 1
ATOM 718 C CA . ASN A 1 89 ? 6.77 -3.613 -23.766 1 91.88 89 ASN A CA 1
ATOM 719 C C . ASN A 1 89 ? 5.484 -4.34 -23.391 1 91.88 89 ASN A C 1
ATOM 721 O O . ASN A 1 89 ? 4.867 -5.004 -24.219 1 91.88 89 ASN A O 1
ATOM 725 N N . GLU A 1 90 ? 5.086 -4.082 -22.203 1 95.44 90 GLU A N 1
ATOM 726 C CA . GLU A 1 90 ? 3.859 -4.738 -21.75 1 95.44 90 GLU A CA 1
ATOM 727 C C . GLU A 1 90 ? 2.928 -3.754 -21.047 1 95.44 90 GLU A C 1
ATOM 729 O O . GLU A 1 90 ? 3.381 -2.898 -20.297 1 95.44 90 GLU A O 1
ATOM 734 N N . THR A 1 91 ? 1.66 -3.834 -21.438 1 97.88 91 THR A N 1
ATOM 735 C CA . THR A 1 91 ? 0.662 -3.084 -20.688 1 97.88 91 THR A CA 1
ATOM 736 C C . THR A 1 91 ? 0.359 -3.77 -19.359 1 97.88 91 THR A C 1
ATOM 738 O O . THR A 1 91 ? 0.594 -4.969 -19.203 1 97.88 91 THR A O 1
ATOM 741 N N . PRO A 1 92 ? -0.111 -3.021 -18.359 1 98.5 92 PRO A N 1
ATOM 742 C CA . PRO A 1 92 ? -0.5 -3.646 -17.094 1 98.5 92 PRO A CA 1
ATOM 743 C C . PRO A 1 92 ? -1.481 -4.801 -17.281 1 98.5 92 PRO A C 1
ATOM 745 O O . PRO A 1 92 ? -1.391 -5.812 -16.578 1 98.5 92 PRO A O 1
ATOM 748 N N . GLU A 1 93 ? -2.406 -4.695 -18.234 1 98.69 93 GLU A N 1
ATOM 749 C CA . GLU A 1 93 ? -3.381 -5.746 -18.516 1 98.69 93 GLU A CA 1
ATOM 750 C C . GLU A 1 93 ? -2.697 -7.016 -19.016 1 98.69 93 GLU A C 1
ATOM 752 O O . GLU A 1 93 ? -3.07 -8.125 -18.625 1 98.69 93 GLU A O 1
ATOM 757 N N . GLN A 1 94 ? -1.717 -6.832 -19.844 1 98.38 94 GLN A N 1
ATOM 758 C CA . GLN A 1 94 ? -0.964 -7.973 -20.359 1 98.38 94 GLN A CA 1
ATOM 759 C C . GLN A 1 94 ? -0.182 -8.664 -19.234 1 98.38 94 GLN A C 1
ATOM 761 O O . GLN A 1 94 ? -0.081 -9.891 -19.219 1 98.38 94 GLN A O 1
ATOM 766 N N . VAL A 1 95 ? 0.359 -7.883 -18.328 1 98.38 95 VAL A N 1
ATOM 767 C CA . VAL A 1 95 ? 1.136 -8.414 -17.203 1 98.38 95 VAL A CA 1
ATOM 768 C C . VAL A 1 95 ? 0.251 -9.305 -16.344 1 98.38 95 VAL A C 1
ATOM 770 O O . VAL A 1 95 ? 0.607 -10.453 -16.047 1 98.38 95 VAL A O 1
ATOM 773 N N . VAL A 1 96 ? -0.96 -8.797 -15.977 1 98.56 96 VAL A N 1
ATOM 774 C CA . VAL A 1 96 ? -1.776 -9.57 -15.039 1 98.56 96 VAL A CA 1
ATOM 775 C C . VAL A 1 96 ? -2.336 -10.805 -15.742 1 98.56 96 VAL A C 1
ATOM 777 O O . VAL A 1 96 ? -2.512 -11.852 -15.117 1 98.56 96 VAL A O 1
ATOM 780 N N . ALA A 1 97 ? -2.584 -10.719 -17.047 1 98.06 97 ALA A N 1
ATOM 781 C CA . ALA A 1 97 ? -3.016 -11.898 -17.797 1 98.06 97 ALA A CA 1
ATOM 782 C C . ALA A 1 97 ? -1.926 -12.969 -17.797 1 98.06 97 ALA A C 1
ATOM 784 O O . ALA A 1 97 ? -2.186 -14.133 -17.484 1 98.06 97 ALA A O 1
ATOM 785 N N . ARG A 1 98 ? -0.744 -12.555 -18.141 1 96.75 98 ARG A N 1
ATOM 786 C CA . ARG A 1 98 ? 0.381 -13.484 -18.203 1 96.75 98 ARG A CA 1
ATOM 787 C C . ARG A 1 98 ? 0.687 -14.062 -16.828 1 96.75 98 ARG A C 1
ATOM 789 O O . ARG A 1 98 ? 0.82 -15.273 -16.672 1 96.75 98 ARG A O 1
ATOM 796 N N . GLU A 1 99 ? 0.799 -13.242 -15.781 1 97.69 99 GLU A N 1
ATOM 797 C CA . GLU A 1 99 ? 1.146 -13.672 -14.43 1 97.69 99 GLU A CA 1
ATOM 798 C C . GLU A 1 99 ? 0.07 -14.586 -13.852 1 97.69 99 GLU A C 1
ATOM 800 O O . GLU A 1 99 ? 0.372 -15.5 -13.078 1 97.69 99 GLU A O 1
ATOM 805 N N . SER A 1 100 ? -1.212 -14.32 -14.203 1 98.5 100 SER A N 1
ATOM 806 C CA . SER A 1 100 ? -2.291 -15.18 -13.719 1 98.5 100 SER A CA 1
ATOM 807 C C . SER A 1 100 ? -2.139 -16.609 -14.234 1 98.5 100 SER A C 1
ATOM 809 O O . SER A 1 100 ? -2.396 -17.562 -13.508 1 98.5 100 SER A O 1
ATOM 811 N N . MET A 1 101 ? -1.739 -16.719 -15.469 1 97.81 101 MET A N 1
ATOM 812 C CA . MET A 1 101 ? -1.487 -18.047 -16.016 1 97.81 101 MET A CA 1
ATOM 813 C C . MET A 1 101 ? -0.267 -18.688 -15.367 1 97.81 101 MET A C 1
ATOM 815 O O . MET A 1 101 ? -0.306 -19.859 -14.977 1 97.81 101 MET A O 1
ATOM 819 N N . GLU A 1 102 ? 0.808 -17.984 -15.172 1 96.81 102 GLU A N 1
ATOM 820 C CA . GLU A 1 102 ? 2.066 -18.5 -14.641 1 96.81 102 GLU A CA 1
ATOM 821 C C . GLU A 1 102 ? 1.93 -18.859 -13.164 1 96.81 102 GLU A C 1
ATOM 823 O O . GLU A 1 102 ? 2.404 -19.922 -12.727 1 96.81 102 GLU A O 1
ATOM 828 N N . GLU A 1 103 ? 1.215 -18 -12.352 1 97.56 103 GLU A N 1
ATOM 829 C CA . GLU A 1 103 ? 1.211 -18.141 -10.898 1 97.56 103 GLU A CA 1
ATOM 830 C C . GLU A 1 103 ? 0.041 -19 -10.43 1 97.56 103 GLU A C 1
ATOM 832 O O . GLU A 1 103 ? 0.052 -19.516 -9.312 1 97.56 103 GLU A O 1
ATOM 837 N N . ALA A 1 104 ? -1.021 -19.203 -11.32 1 98.12 104 ALA A N 1
ATOM 838 C CA . ALA A 1 104 ? -2.225 -19.844 -10.797 1 98.12 104 ALA A CA 1
ATOM 839 C C . ALA A 1 104 ? -2.947 -20.625 -11.891 1 98.12 104 ALA A C 1
ATOM 841 O O . ALA A 1 104 ? -4.031 -21.156 -11.664 1 98.12 104 ALA A O 1
ATOM 842 N N . ASN A 1 105 ? -2.377 -20.688 -13.117 1 98 105 ASN A N 1
ATOM 843 C CA . ASN A 1 105 ? -3.08 -21.281 -14.25 1 98 105 ASN A CA 1
ATOM 844 C C . ASN A 1 105 ? -4.52 -20.797 -14.336 1 98 105 ASN A C 1
ATOM 846 O O . ASN A 1 105 ? -5.449 -21.594 -14.469 1 98 105 ASN A O 1
ATOM 850 N N . CYS A 1 106 ? -4.703 -19.531 -14.211 1 98.31 106 CYS A N 1
ATOM 851 C CA . CYS A 1 106 ? -5.988 -18.844 -14.141 1 98.31 106 CYS A CA 1
ATOM 852 C C . CYS A 1 106 ? -6.191 -17.938 -15.352 1 98.31 106 CYS A C 1
ATOM 854 O O . CYS A 1 106 ? -5.465 -16.953 -15.523 1 98.31 106 CYS A O 1
ATOM 856 N N . GLN A 1 107 ? -7.141 -18.266 -16.156 1 98.31 107 GLN A N 1
ATOM 857 C CA . GLN A 1 107 ? -7.469 -17.422 -17.312 1 98.31 107 GLN A CA 1
ATOM 858 C C . GLN A 1 107 ? -8.43 -16.297 -16.906 1 98.31 107 GLN A C 1
ATOM 860 O O . GLN A 1 107 ? -9.555 -16.562 -16.484 1 98.31 107 GLN A O 1
ATOM 865 N N . ILE A 1 108 ? -8.023 -15.133 -17.125 1 98.19 108 ILE A N 1
ATOM 866 C CA . ILE A 1 108 ? -8.852 -13.977 -16.812 1 98.19 108 ILE A CA 1
ATOM 867 C C . ILE A 1 108 ? -9.742 -13.641 -18 1 98.19 108 ILE A C 1
ATOM 869 O O . ILE A 1 108 ? -9.258 -13.484 -19.125 1 98.19 108 ILE A O 1
ATOM 873 N N . GLY A 1 109 ? -11.039 -13.477 -17.797 1 96.81 109 GLY A N 1
ATOM 874 C CA . GLY A 1 109 ? -11.992 -13.195 -18.859 1 96.81 109 GLY A CA 1
ATOM 875 C C . GLY A 1 109 ? -12.195 -11.711 -19.109 1 96.81 109 GLY A C 1
ATOM 876 O O . GLY A 1 109 ? -12.414 -11.297 -20.25 1 96.81 109 GLY A O 1
ATOM 877 N N . SER A 1 110 ? -12.352 -10.914 -18.125 1 97.88 110 SER A N 1
ATOM 878 C CA . SER A 1 110 ? -12.562 -9.477 -18.156 1 97.88 110 SER A CA 1
ATOM 879 C C . SER A 1 110 ? -11.867 -8.789 -16.984 1 97.88 110 SER A C 1
ATOM 881 O O . SER A 1 110 ? -11.641 -9.406 -15.945 1 97.88 110 SER A O 1
ATOM 883 N N . LEU A 1 111 ? -11.5 -7.543 -17.25 1 98.75 111 LEU A N 1
ATOM 884 C CA . LEU A 1 111 ? -10.797 -6.785 -16.219 1 98.75 111 LEU A CA 1
ATOM 885 C C . LEU A 1 111 ? -11.57 -5.523 -15.852 1 98.75 111 LEU A C 1
ATOM 887 O O . LEU A 1 111 ? -12.133 -4.859 -16.719 1 98.75 111 LEU A O 1
ATOM 891 N N . ILE A 1 112 ? -11.625 -5.188 -14.617 1 98.69 112 ILE A N 1
ATOM 892 C CA . ILE A 1 112 ? -12.062 -3.891 -14.109 1 98.69 112 ILE A CA 1
ATOM 893 C C . ILE A 1 112 ? -10.891 -3.184 -13.438 1 98.69 112 ILE A C 1
ATOM 895 O O . ILE A 1 112 ? -10.328 -3.688 -12.461 1 98.69 112 ILE A O 1
ATOM 899 N N . PRO A 1 113 ? -10.422 -2.068 -13.977 1 98.5 113 PRO A N 1
ATOM 900 C CA . PRO A 1 113 ? -9.375 -1.307 -13.297 1 98.5 113 PRO A CA 1
ATOM 901 C C . PRO A 1 113 ? -9.836 -0.723 -11.961 1 98.5 113 PRO A C 1
ATOM 903 O O . PRO A 1 113 ? -10.961 -0.228 -11.859 1 98.5 113 PRO A O 1
ATOM 906 N N . LEU A 1 114 ? -9.055 -0.912 -10.953 1 98.44 114 LEU A N 1
ATOM 907 C CA . LEU A 1 114 ? -9.359 -0.339 -9.648 1 98.44 114 LEU A CA 1
ATOM 908 C C . LEU A 1 114 ? -8.609 0.976 -9.445 1 98.44 114 LEU A C 1
ATOM 910 O O . LEU A 1 114 ? -9.219 2.049 -9.461 1 98.44 114 LEU A O 1
ATOM 914 N N . TYR A 1 115 ? -7.254 0.857 -9.211 1 98.12 115 TYR A N 1
ATOM 915 C CA . TYR A 1 115 ? -6.418 2.016 -8.922 1 98.12 115 TYR A CA 1
ATOM 916 C C . TYR A 1 115 ? -5.039 1.87 -9.555 1 98.12 115 TYR A C 1
ATOM 918 O O . TYR A 1 115 ? -4.609 0.758 -9.867 1 98.12 115 TYR A O 1
ATOM 926 N N . ASP A 1 116 ? -4.43 2.941 -9.852 1 98.06 116 ASP A N 1
ATOM 927 C CA . ASP A 1 116 ? -2.99 3.117 -10.031 1 98.06 116 ASP A CA 1
ATOM 928 C C . ASP A 1 116 ? -2.383 3.9 -8.875 1 98.06 116 ASP A C 1
ATOM 930 O O . ASP A 1 116 ? -2.455 5.133 -8.844 1 98.06 116 ASP A O 1
ATOM 934 N N . TYR A 1 117 ? -1.837 3.104 -7.883 1 98.5 117 TYR A N 1
ATOM 935 C CA . TYR A 1 117 ? -1.537 3.779 -6.625 1 98.5 117 TYR A CA 1
ATOM 936 C C . TYR A 1 117 ? -0.047 3.717 -6.312 1 98.5 117 TYR A C 1
ATOM 938 O O . TYR A 1 117 ? 0.661 2.838 -6.809 1 98.5 117 TYR A O 1
ATOM 946 N N . LEU A 1 118 ? 0.375 4.66 -5.496 1 98.62 118 LEU A N 1
ATOM 947 C CA . LEU A 1 118 ? 1.735 4.734 -4.973 1 98.62 118 LEU A CA 1
ATOM 948 C C . LEU A 1 118 ? 1.874 3.906 -3.699 1 98.62 118 LEU A C 1
ATOM 950 O O . LEU A 1 118 ? 1.062 4.035 -2.779 1 98.62 118 LEU A O 1
ATOM 954 N N . VAL A 1 119 ? 2.883 3.092 -3.578 1 98.19 119 VAL A N 1
ATOM 955 C CA . VAL A 1 119 ? 2.996 2.141 -2.479 1 98.19 119 VAL A CA 1
ATOM 956 C C . VAL A 1 119 ? 3.541 2.844 -1.238 1 98.19 119 VAL A C 1
ATOM 958 O O . VAL A 1 119 ? 3.062 2.613 -0.125 1 98.19 119 VAL A O 1
ATOM 961 N N . SER A 1 120 ? 4.516 3.68 -1.386 1 97.94 120 SER A N 1
ATOM 962 C CA . SER A 1 120 ? 5.199 4.422 -0.332 1 97.94 120 SER A CA 1
ATOM 963 C C . SER A 1 120 ? 5.973 5.605 -0.902 1 97.94 120 SER A C 1
ATOM 965 O O . SER A 1 120 ? 7.203 5.59 -0.942 1 97.94 120 SER A O 1
ATOM 967 N N . PRO A 1 121 ? 5.277 6.676 -1.247 1 97.69 121 PRO A N 1
ATOM 968 C CA . PRO A 1 121 ? 5.875 7.746 -2.049 1 97.69 121 PRO A CA 1
ATOM 969 C C . PRO A 1 121 ? 6.914 8.555 -1.275 1 97.69 121 PRO A C 1
ATOM 971 O O . PRO A 1 121 ? 7.641 9.359 -1.864 1 97.69 121 PRO A O 1
ATOM 974 N N . GLY A 1 122 ? 7.066 8.367 0.013 1 95.69 122 GLY A N 1
ATOM 975 C CA . GLY A 1 122 ? 8.133 8.977 0.785 1 95.69 122 GLY A CA 1
ATOM 976 C C . GLY A 1 122 ? 9.492 8.352 0.525 1 95.69 122 GLY A C 1
ATOM 977 O O . GLY A 1 122 ? 10.523 8.938 0.868 1 95.69 122 GLY A O 1
ATOM 978 N N . GLY A 1 123 ? 9.477 7.145 -0.139 1 96.88 123 GLY A N 1
ATOM 979 C CA . GLY A 1 123 ? 10.75 6.457 -0.262 1 96.88 123 GLY A CA 1
ATOM 980 C C . GLY A 1 123 ? 10.93 5.762 -1.6 1 96.88 123 GLY A C 1
ATOM 981 O O . GLY A 1 123 ? 12.023 5.312 -1.93 1 96.88 123 GLY A O 1
ATOM 982 N N . THR A 1 124 ? 9.883 5.617 -2.379 1 98.12 124 THR A N 1
ATOM 983 C CA . THR A 1 124 ? 9.984 4.867 -3.627 1 98.12 124 THR A CA 1
ATOM 984 C C . THR A 1 124 ? 9.039 5.438 -4.68 1 98.12 124 THR A C 1
ATOM 986 O O . THR A 1 124 ? 8.031 6.059 -4.344 1 98.12 124 THR A O 1
ATOM 989 N N . THR A 1 125 ? 9.359 5.207 -5.961 1 97.75 125 THR A N 1
ATOM 990 C CA . THR A 1 125 ? 8.5 5.637 -7.062 1 97.75 125 THR A CA 1
ATOM 991 C C . THR A 1 125 ? 7.5 4.543 -7.426 1 97.75 125 THR A C 1
ATOM 993 O O . THR A 1 125 ? 6.621 4.75 -8.258 1 97.75 125 THR A O 1
ATOM 996 N N . GLU A 1 126 ? 7.586 3.402 -6.797 1 98.25 126 GLU A N 1
ATOM 997 C CA . GLU A 1 126 ? 6.816 2.221 -7.172 1 98.25 126 GLU A CA 1
ATOM 998 C C . GLU A 1 126 ? 5.32 2.516 -7.18 1 98.25 126 GLU A C 1
ATOM 1000 O O . GLU A 1 126 ? 4.785 3.062 -6.211 1 98.25 126 GLU A O 1
ATOM 1005 N N . ARG A 1 127 ? 4.703 2.16 -8.266 1 98.25 127 ARG A N 1
ATOM 1006 C CA . ARG A 1 127 ? 3.252 2.172 -8.414 1 98.25 127 ARG A CA 1
ATOM 1007 C C . ARG A 1 127 ? 2.729 0.783 -8.766 1 98.25 127 ARG A C 1
ATOM 1009 O O . ARG A 1 127 ? 3.432 -0.011 -9.398 1 98.25 127 ARG A O 1
ATOM 1016 N N . ILE A 1 128 ? 1.55 0.497 -8.359 1 98.69 128 ILE A N 1
ATOM 1017 C CA . ILE A 1 128 ? 0.865 -0.738 -8.727 1 98.69 128 ILE A CA 1
ATOM 1018 C C . ILE A 1 128 ? -0.448 -0.412 -9.438 1 98.69 128 ILE A C 1
ATOM 1020 O O . ILE A 1 128 ? -1.298 0.293 -8.883 1 98.69 128 ILE A O 1
ATOM 1024 N N . VAL A 1 129 ? -0.54 -0.841 -10.625 1 98.56 129 VAL A N 1
ATOM 1025 C CA . VAL A 1 129 ? -1.82 -0.821 -11.328 1 98.56 129 VAL A CA 1
ATOM 1026 C C . VAL A 1 129 ? -2.645 -2.043 -10.93 1 98.56 129 VAL A C 1
ATOM 1028 O O . VAL A 1 129 ? -2.232 -3.182 -11.164 1 98.56 129 VAL A O 1
ATOM 1031 N N . LEU A 1 130 ? -3.785 -1.841 -10.359 1 98.81 130 LEU A N 1
ATOM 1032 C CA . LEU A 1 130 ? -4.551 -2.887 -9.68 1 98.81 130 LEU A CA 1
ATOM 1033 C C . LEU A 1 130 ? -5.855 -3.164 -10.422 1 98.81 130 LEU A C 1
ATOM 1035 O O . LEU A 1 130 ? -6.543 -2.234 -10.852 1 98.81 130 LEU A O 1
ATOM 1039 N N . PHE A 1 131 ? -6.25 -4.469 -10.523 1 98.94 131 PHE A N 1
ATOM 1040 C CA . PHE A 1 131 ? -7.449 -4.879 -11.25 1 98.94 131 PHE A CA 1
ATOM 1041 C C . PHE A 1 131 ? -8.25 -5.891 -10.438 1 98.94 131 PHE A C 1
ATOM 1043 O O . PHE A 1 131 ? -7.707 -6.543 -9.539 1 98.94 131 PHE A O 1
ATOM 1050 N N . CYS A 1 132 ? -9.508 -5.957 -10.742 1 98.94 132 CYS A N 1
ATOM 1051 C CA . CYS A 1 132 ? -10.336 -7.137 -10.508 1 98.94 132 CYS A CA 1
ATOM 1052 C C . CYS A 1 132 ? -10.555 -7.918 -11.797 1 98.94 132 CYS A C 1
ATOM 1054 O O . CYS A 1 132 ? -10.82 -7.332 -12.844 1 98.94 132 CYS A O 1
ATOM 1056 N N . GLY A 1 133 ? -10.336 -9.18 -11.75 1 98.94 133 GLY A N 1
ATOM 1057 C CA . GLY A 1 133 ? -10.453 -10 -12.945 1 98.94 133 GLY A CA 1
ATOM 1058 C C . GLY A 1 133 ? -11.516 -11.078 -12.82 1 98.94 133 GLY A C 1
ATOM 1059 O O . GLY A 1 133 ? -11.562 -11.805 -11.82 1 98.94 133 GLY A O 1
ATOM 1060 N N . ARG A 1 134 ? -12.305 -11.211 -13.852 1 98.81 134 ARG A N 1
ATOM 1061 C CA . ARG A 1 134 ? -13.344 -12.242 -13.867 1 98.81 134 ARG A CA 1
ATOM 1062 C C . ARG A 1 134 ? -12.758 -13.609 -14.203 1 98.81 134 ARG A C 1
ATOM 1064 O O . ARG A 1 134 ? -12.008 -13.742 -15.172 1 98.81 134 ARG A O 1
ATOM 1071 N N . VAL A 1 135 ? -13.086 -14.547 -13.398 1 98.62 135 VAL A N 1
ATOM 1072 C CA . VAL A 1 135 ? -12.586 -15.898 -13.625 1 98.62 135 VAL A CA 1
ATOM 1073 C C . VAL A 1 135 ? -13.703 -16.906 -13.398 1 98.62 135 VAL A C 1
ATOM 1075 O O . VAL A 1 135 ? -14.641 -16.641 -12.633 1 98.62 135 VAL A O 1
ATOM 1078 N N . ASP A 1 136 ? -13.695 -18.016 -14.117 1 98.06 136 ASP A N 1
ATOM 1079 C CA . ASP A 1 136 ? -14.508 -19.172 -13.805 1 98.06 136 ASP A CA 1
ATOM 1080 C C . ASP A 1 136 ? -13.789 -20.109 -12.828 1 98.06 136 ASP A C 1
ATOM 1082 O O . ASP A 1 136 ? -12.898 -20.859 -13.227 1 98.06 136 ASP A O 1
ATOM 1086 N N . MET A 1 137 ? -14.234 -20.094 -11.602 1 98.31 137 MET A N 1
ATOM 1087 C CA . MET A 1 137 ? -13.508 -20.797 -10.547 1 98.31 137 MET A CA 1
ATOM 1088 C C . MET A 1 137 ? -13.531 -22.297 -10.781 1 98.31 137 MET A C 1
ATOM 1090 O O . MET A 1 137 ? -12.711 -23.031 -10.219 1 98.31 137 MET A O 1
ATOM 1094 N N . GLN A 1 138 ? -14.438 -22.766 -11.57 1 97.44 138 GLN A N 1
ATOM 1095 C CA . GLN A 1 138 ? -14.523 -24.188 -11.867 1 97.44 138 GLN A CA 1
ATOM 1096 C C . GLN A 1 138 ? -13.305 -24.672 -12.656 1 97.44 138 GLN A C 1
ATOM 1098 O O . GLN A 1 138 ? -13.016 -25.859 -12.695 1 97.44 138 GLN A O 1
ATOM 1103 N N . THR A 1 139 ? -12.633 -23.734 -13.266 1 98.25 139 THR A N 1
ATOM 1104 C CA . THR A 1 139 ? -11.469 -24.094 -14.07 1 98.25 139 THR A CA 1
ATOM 1105 C C . THR A 1 139 ? -10.195 -24.062 -13.227 1 98.25 139 THR A C 1
ATOM 1107 O O . THR A 1 139 ? -9.117 -24.391 -13.719 1 98.25 139 THR A O 1
ATOM 1110 N N . ILE A 1 140 ? -10.273 -23.656 -12.008 1 98.5 140 ILE A N 1
ATOM 1111 C CA . ILE A 1 140 ? -9.125 -23.469 -11.141 1 98.5 140 ILE A CA 1
ATOM 1112 C C . ILE A 1 140 ? -8.883 -24.734 -10.32 1 98.5 140 ILE A C 1
ATOM 1114 O O . ILE A 1 140 ? -9.828 -25.344 -9.805 1 98.5 140 ILE A O 1
ATOM 1118 N N . GLU A 1 141 ? -7.715 -25.156 -10.203 1 97.75 141 GLU A N 1
ATOM 1119 C CA . GLU A 1 141 ? -7.324 -26.25 -9.32 1 97.75 141 GLU A CA 1
ATOM 1120 C C . GLU A 1 141 ? -6.863 -25.734 -7.961 1 97.75 141 GLU A C 1
ATOM 1122 O O . GLU A 1 141 ? -5.664 -25.547 -7.742 1 97.75 141 GLU A O 1
ATOM 1127 N N . ALA A 1 142 ? -7.781 -25.656 -7.012 1 97 142 ALA A N 1
ATOM 1128 C CA . ALA A 1 142 ? -7.465 -25.188 -5.672 1 97 142 ALA A CA 1
ATOM 1129 C C . ALA A 1 142 ? -6.43 -26.078 -4.996 1 97 142 ALA A C 1
ATOM 1131 O O . ALA A 1 142 ? -6.516 -27.312 -5.078 1 97 142 ALA A O 1
ATOM 1132 N N . GLY A 1 143 ? -5.48 -25.453 -4.418 1 97.31 143 GLY A N 1
ATOM 1133 C CA . GLY A 1 143 ? -4.453 -26.203 -3.711 1 97.31 143 GLY A CA 1
ATOM 1134 C C . GLY A 1 143 ? -3.252 -26.531 -4.578 1 97.31 143 GLY A C 1
ATOM 1135 O O . GLY A 1 143 ? -2.203 -26.938 -4.066 1 97.31 143 GLY A O 1
ATOM 1136 N N . ALA A 1 144 ? -3.375 -26.328 -5.891 1 97.56 144 ALA A N 1
ATOM 1137 C CA . ALA A 1 144 ? -2.258 -26.609 -6.793 1 97.56 144 ALA A CA 1
ATOM 1138 C C . ALA A 1 144 ? -1.108 -25.641 -6.555 1 97.56 144 ALA A C 1
ATOM 1140 O O . ALA A 1 144 ? -1.305 -24.562 -5.984 1 97.56 144 ALA A O 1
ATOM 1141 N N . VAL A 1 145 ? 0.033 -26.078 -6.887 1 97.06 145 VAL A N 1
ATOM 1142 C CA . VAL A 1 145 ? 1.239 -25.266 -6.762 1 97.06 145 VAL A CA 1
ATOM 1143 C C . VAL A 1 145 ? 1.815 -24.969 -8.148 1 97.06 145 VAL A C 1
ATOM 1145 O O . VAL A 1 145 ? 1.989 -25.891 -8.953 1 97.06 145 VAL A O 1
ATOM 1148 N N . TYR A 1 146 ? 1.977 -23.719 -8.438 1 95.38 146 TYR A N 1
ATOM 1149 C CA . TYR A 1 146 ? 2.508 -23.266 -9.719 1 95.38 146 TYR A CA 1
ATOM 1150 C C . TYR A 1 146 ? 3.779 -22.453 -9.531 1 95.38 146 TYR A C 1
ATOM 1152 O O . TYR A 1 146 ? 4.41 -22.5 -8.477 1 95.38 146 TYR A O 1
ATOM 1160 N N . GLY A 1 147 ? 4.141 -21.734 -10.547 1 86.81 147 GLY A N 1
ATOM 1161 C CA . GLY A 1 147 ? 5.316 -20.875 -10.531 1 86.81 147 GLY A CA 1
ATOM 1162 C C . GLY A 1 147 ? 6.305 -21.203 -11.633 1 86.81 147 GLY A C 1
ATOM 1163 O O . GLY A 1 147 ? 6.289 -22.297 -12.188 1 86.81 147 GLY A O 1
ATOM 1164 N N . ASN A 1 148 ? 7.008 -20.172 -11.953 1 73.38 148 ASN A 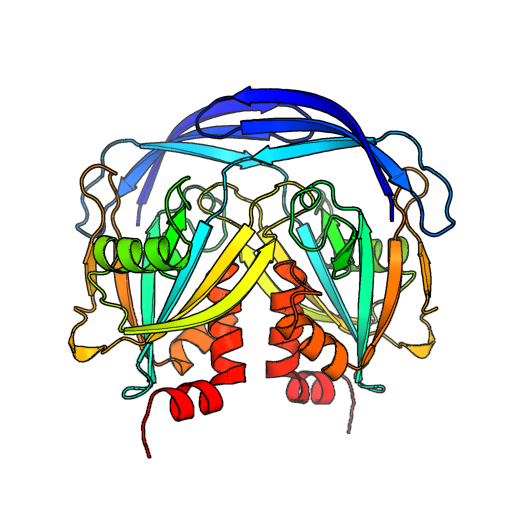N 1
ATOM 1165 C CA . ASN A 1 148 ? 8.023 -20.344 -12.992 1 73.38 148 ASN A CA 1
ATOM 1166 C C . ASN A 1 148 ? 9.195 -21.172 -12.492 1 73.38 148 ASN A C 1
ATOM 1168 O O . ASN A 1 148 ? 9.898 -20.766 -11.57 1 73.38 148 ASN A O 1
ATOM 1172 N N . HIS A 1 149 ? 9.414 -22.25 -13 1 67.44 149 HIS A N 1
ATOM 1173 C CA . HIS A 1 149 ? 10.445 -23.203 -12.586 1 67.44 149 HIS A CA 1
ATOM 1174 C C . HIS A 1 149 ? 11.828 -22.562 -12.656 1 67.44 149 HIS A C 1
ATOM 1176 O O . HIS A 1 149 ? 12.695 -22.875 -11.836 1 67.44 149 HIS A O 1
ATOM 1182 N N . GLY A 1 150 ? 11.984 -21.734 -13.555 1 64.38 150 GLY A N 1
ATOM 1183 C CA . GLY A 1 150 ? 13.289 -21.109 -13.688 1 64.38 150 GLY A CA 1
ATOM 1184 C C . GLY A 1 150 ? 13.555 -20.047 -12.641 1 64.38 150 GLY A C 1
ATOM 1185 O O . GLY A 1 150 ? 14.703 -19.672 -12.398 1 64.38 150 GLY A O 1
ATOM 1186 N N . GLU A 1 151 ? 12.531 -19.672 -11.906 1 66.31 151 GLU A N 1
ATOM 1187 C CA . GLU A 1 151 ? 12.664 -18.562 -10.969 1 66.31 151 GLU A CA 1
ATOM 1188 C C . GLU A 1 151 ? 12.5 -19.031 -9.523 1 66.31 151 GLU A C 1
ATOM 1190 O O . GLU A 1 151 ? 12.469 -18.219 -8.602 1 66.31 151 GLU A O 1
ATOM 1195 N N . ASP A 1 152 ? 12.586 -20.328 -9.383 1 74 152 ASP A N 1
ATOM 1196 C CA . ASP A 1 152 ? 12.469 -20.922 -8.062 1 74 152 ASP A CA 1
ATOM 1197 C C . ASP A 1 152 ? 11.227 -20.422 -7.336 1 74 152 ASP A C 1
ATOM 1199 O O . ASP A 1 152 ? 11.258 -20.188 -6.125 1 74 152 ASP A O 1
ATOM 1203 N N . GLU A 1 153 ? 10.242 -20.109 -8.086 1 84.56 153 GLU A N 1
ATOM 1204 C CA . GLU A 1 153 ? 8.977 -19.703 -7.496 1 84.56 153 GLU A CA 1
ATOM 1205 C C . GLU A 1 153 ? 8.156 -20.922 -7.055 1 84.56 153 GLU A C 1
ATOM 1207 O O . GLU A 1 153 ? 8.148 -21.938 -7.738 1 84.56 153 GLU A O 1
ATOM 1212 N N . ASP A 1 154 ? 7.59 -20.922 -5.961 1 94.19 154 ASP A N 1
ATOM 1213 C CA . ASP A 1 154 ? 6.684 -21.891 -5.352 1 94.19 154 ASP A CA 1
ATOM 1214 C C . ASP A 1 154 ? 5.43 -21.203 -4.812 1 94.19 154 ASP A C 1
ATOM 1216 O O . ASP A 1 154 ? 5.434 -20.688 -3.693 1 94.19 154 ASP A O 1
ATOM 1220 N N . ILE A 1 155 ? 4.332 -21.266 -5.691 1 97.44 155 ILE A N 1
ATOM 1221 C CA . ILE A 1 155 ? 3.141 -20.469 -5.426 1 97.44 155 ILE A CA 1
ATOM 1222 C C . ILE A 1 155 ? 1.924 -21.391 -5.309 1 97.44 155 ILE A C 1
ATOM 1224 O O . ILE A 1 155 ? 1.567 -22.078 -6.262 1 97.44 155 ILE A O 1
ATOM 1228 N N . LYS A 1 156 ? 1.285 -21.391 -4.184 1 98.19 156 LYS A N 1
ATOM 1229 C CA . LYS A 1 156 ? 0.105 -22.219 -3.953 1 98.19 156 LYS A CA 1
ATOM 1230 C C . LYS A 1 156 ? -1.177 -21.422 -4.188 1 98.19 156 LYS A C 1
ATOM 1232 O O . LYS A 1 156 ? -1.285 -20.266 -3.764 1 98.19 156 LYS A O 1
ATOM 1237 N N . VAL A 1 157 ? -2.113 -22.062 -4.812 1 98.69 157 VAL A N 1
ATOM 1238 C CA . VAL A 1 157 ? -3.373 -21.406 -5.156 1 98.69 157 VAL A CA 1
ATOM 1239 C C . VAL A 1 157 ? -4.422 -21.719 -4.094 1 98.69 157 VAL A C 1
ATOM 1241 O O . VAL A 1 157 ? -4.586 -22.875 -3.691 1 98.69 157 VAL A O 1
ATOM 1244 N N . HIS A 1 158 ? -5.133 -20.688 -3.619 1 98.81 158 HIS A N 1
ATOM 1245 C CA . HIS A 1 158 ? -6.258 -20.812 -2.699 1 98.81 158 HIS A CA 1
ATOM 1246 C C . HIS A 1 158 ? -7.527 -20.219 -3.307 1 98.81 158 HIS A C 1
ATOM 1248 O O . HIS A 1 158 ? -7.496 -19.109 -3.867 1 98.81 158 HIS A O 1
ATOM 1254 N N . VAL A 1 159 ? -8.57 -20.969 -3.244 1 98.81 159 VAL A N 1
ATOM 1255 C CA . VAL A 1 159 ? -9.898 -20.484 -3.596 1 98.81 159 VAL A CA 1
ATOM 1256 C C . VAL A 1 159 ? -10.781 -20.438 -2.348 1 98.81 159 VAL A C 1
ATOM 1258 O O . VAL A 1 159 ? -10.82 -21.391 -1.57 1 98.81 159 VAL A O 1
ATOM 1261 N N . MET A 1 160 ? -11.453 -19.312 -2.109 1 98.75 160 MET A N 1
ATOM 1262 C CA . MET A 1 160 ? -12.297 -19.203 -0.924 1 98.75 160 MET A CA 1
ATOM 1263 C C . MET A 1 160 ? -13.43 -18.203 -1.152 1 98.75 160 MET A C 1
ATOM 1265 O O . MET A 1 160 ? -13.344 -17.344 -2.039 1 98.75 160 MET A O 1
ATOM 1269 N N . PRO A 1 161 ? -14.5 -18.359 -0.353 1 98.88 161 PRO A N 1
ATOM 1270 C CA . PRO A 1 161 ? -15.562 -17.344 -0.424 1 98.88 161 PRO A CA 1
ATOM 1271 C C . PRO A 1 161 ? -15.062 -15.938 -0.128 1 98.88 161 PRO A C 1
ATOM 1273 O O . PRO A 1 161 ? -14.219 -15.75 0.751 1 98.88 161 PRO A O 1
ATOM 1276 N N . LEU A 1 162 ? -15.625 -14.984 -0.868 1 98.69 162 LEU A N 1
ATOM 1277 C CA . LEU A 1 162 ? -15.25 -13.586 -0.674 1 98.69 162 LEU A CA 1
ATOM 1278 C C . LEU A 1 162 ? -15.375 -13.195 0.793 1 98.69 162 LEU A C 1
ATOM 1280 O O . LEU A 1 162 ? -14.477 -12.547 1.345 1 98.69 162 LEU A O 1
ATOM 1284 N N . ASN A 1 163 ? -16.438 -13.594 1.462 1 98.5 163 ASN A N 1
ATOM 1285 C CA . ASN A 1 163 ? -16.656 -13.219 2.854 1 98.5 163 ASN A CA 1
ATOM 1286 C C . ASN A 1 163 ? -15.57 -13.781 3.768 1 98.5 163 ASN A C 1
ATOM 1288 O O . ASN A 1 163 ? -15.203 -13.148 4.762 1 98.5 163 ASN A O 1
ATOM 1292 N N . GLU A 1 164 ? -15.07 -14.945 3.455 1 98.62 164 GLU A N 1
ATOM 1293 C CA . GLU A 1 164 ? -13.961 -15.516 4.215 1 98.62 164 GLU A CA 1
ATOM 1294 C C . GLU A 1 164 ? -12.688 -14.695 4.02 1 98.62 164 GLU A C 1
ATOM 1296 O O . GLU A 1 164 ? -11.961 -14.422 4.98 1 98.62 164 GLU A O 1
ATOM 1301 N N . ALA A 1 165 ? -12.414 -14.312 2.777 1 98.75 165 ALA A N 1
ATOM 1302 C CA . ALA A 1 165 ? -11.242 -13.484 2.5 1 98.75 165 ALA A CA 1
ATOM 1303 C C . ALA A 1 165 ? -11.312 -12.156 3.254 1 98.75 165 ALA A C 1
ATOM 1305 O O . ALA A 1 165 ? -10.312 -11.688 3.801 1 98.75 165 ALA A O 1
ATOM 1306 N N . ILE A 1 166 ? -12.516 -11.562 3.301 1 98.06 166 ILE A N 1
ATOM 1307 C CA . ILE A 1 166 ? -12.727 -10.297 4 1 98.06 166 ILE A CA 1
ATOM 1308 C C . ILE A 1 166 ? -12.469 -10.492 5.496 1 98.06 166 ILE A C 1
ATOM 1310 O O . ILE A 1 166 ? -11.883 -9.625 6.148 1 98.06 166 ILE A O 1
ATOM 1314 N N . ARG A 1 167 ? -12.852 -11.609 6.082 1 97.75 167 ARG A N 1
ATOM 1315 C CA . ARG A 1 167 ? -12.586 -11.914 7.484 1 97.75 167 ARG A CA 1
ATOM 1316 C C . ARG A 1 167 ? -11.086 -12.031 7.742 1 97.75 167 ARG A C 1
ATOM 1318 O O . ARG A 1 167 ? -10.609 -11.641 8.805 1 97.75 167 ARG A O 1
ATOM 1325 N N . LEU A 1 168 ? -10.375 -12.562 6.812 1 97.88 168 LEU A N 1
ATOM 1326 C CA . LEU A 1 168 ? -8.938 -12.734 6.961 1 97.88 168 LEU A CA 1
ATOM 1327 C C . LEU A 1 168 ? -8.227 -11.383 6.988 1 97.88 168 LEU A C 1
ATOM 1329 O O . LEU A 1 168 ? -7.141 -11.258 7.559 1 97.88 168 LEU A O 1
ATOM 1333 N N . LEU A 1 169 ? -8.844 -10.336 6.32 1 97.31 169 LEU A N 1
ATOM 1334 C CA . LEU A 1 169 ? -8.297 -8.984 6.449 1 97.31 169 LEU A CA 1
ATOM 1335 C C . LEU A 1 169 ? -8.273 -8.547 7.91 1 97.31 169 LEU A C 1
ATOM 1337 O O . LEU A 1 169 ? -7.262 -8.031 8.391 1 97.31 169 LEU A O 1
ATOM 1341 N N . SER A 1 170 ? -9.344 -8.836 8.633 1 93.56 170 SER A N 1
ATOM 1342 C CA . SER A 1 170 ? -9.523 -8.352 9.992 1 93.56 170 SER A CA 1
ATOM 1343 C C . SER A 1 170 ? -8.602 -9.07 10.969 1 93.56 170 SER A C 1
ATOM 1345 O O . SER A 1 170 ? -8.258 -8.531 12.023 1 93.56 170 SER A O 1
ATOM 1347 N N . THR A 1 171 ? -8.125 -10.258 10.586 1 94.56 171 THR A N 1
ATOM 1348 C CA . THR A 1 171 ? -7.277 -11.047 11.477 1 94.56 171 THR A CA 1
ATOM 1349 C C . THR A 1 171 ? -5.801 -10.773 11.188 1 94.56 171 THR A C 1
ATOM 1351 O O . THR A 1 171 ? -4.926 -11.227 11.922 1 94.56 171 THR A O 1
ATOM 1354 N N . GLY A 1 172 ? -5.551 -10.102 10.133 1 95 172 GLY A N 1
ATOM 1355 C CA . GLY A 1 172 ? -4.168 -9.805 9.781 1 95 172 GLY A CA 1
ATOM 1356 C C . GLY A 1 172 ? -3.502 -10.922 9.008 1 95 172 GLY A C 1
ATOM 1357 O O . GLY A 1 172 ? -2.297 -10.875 8.742 1 95 172 GLY A O 1
ATOM 1358 N N . ARG A 1 173 ? -4.27 -11.953 8.609 1 96.88 173 ARG A N 1
ATOM 1359 C CA . ARG A 1 173 ? -3.711 -13.055 7.836 1 96.88 173 ARG A CA 1
ATOM 1360 C C . ARG A 1 173 ? -3.41 -12.625 6.406 1 96.88 173 ARG A C 1
ATOM 1362 O O . ARG A 1 173 ? -2.516 -13.172 5.758 1 96.88 173 ARG A O 1
ATOM 1369 N N . ILE A 1 174 ? -4.227 -11.766 5.895 1 98.19 174 ILE A N 1
ATOM 1370 C CA . ILE A 1 174 ? -3.914 -11.047 4.664 1 98.19 174 ILE A CA 1
ATOM 1371 C C . ILE A 1 174 ? -3.432 -9.633 5 1 98.19 174 ILE A C 1
ATOM 1373 O O . ILE A 1 174 ? -4.188 -8.828 5.547 1 98.19 174 ILE A O 1
ATOM 1377 N N . ASN A 1 175 ? -2.186 -9.359 4.652 1 98.19 175 ASN A N 1
ATOM 1378 C CA . ASN A 1 175 ? -1.655 -8.109 5.184 1 98.19 175 ASN A CA 1
ATOM 1379 C C . ASN A 1 175 ? -0.755 -7.406 4.168 1 98.19 175 ASN A C 1
ATOM 1381 O O . ASN A 1 175 ? 0.112 -6.617 4.543 1 98.19 175 ASN A O 1
ATOM 1385 N N . SER A 1 176 ? -0.841 -7.695 2.871 1 98.25 176 SER A N 1
ATOM 1386 C CA . SER A 1 176 ? -0.185 -6.895 1.842 1 98.25 176 SER A CA 1
ATOM 1387 C C . SER A 1 176 ? -1.106 -5.797 1.324 1 98.25 176 SER A C 1
ATOM 1389 O O . SER A 1 176 ? -2.316 -6 1.199 1 98.25 176 SER A O 1
ATOM 1391 N N . ALA A 1 177 ? -0.557 -4.688 0.977 1 98.75 177 ALA A N 1
ATOM 1392 C CA . ALA A 1 177 ? -1.34 -3.516 0.593 1 98.75 177 ALA A CA 1
ATOM 1393 C C . ALA A 1 177 ? -2.248 -3.828 -0.594 1 98.75 177 ALA A C 1
ATOM 1395 O O . ALA A 1 177 ? -3.441 -3.521 -0.568 1 98.75 177 ALA A O 1
ATOM 1396 N N . SER A 1 178 ? -1.704 -4.449 -1.659 1 98.81 178 SER A N 1
ATOM 1397 C CA . SER A 1 178 ? -2.469 -4.699 -2.877 1 98.81 178 SER A CA 1
ATOM 1398 C C . SER A 1 178 ? -3.668 -5.598 -2.602 1 98.81 178 SER A C 1
ATOM 1400 O O . SER A 1 178 ? -4.77 -5.336 -3.086 1 98.81 178 SER A O 1
ATOM 1402 N N . ALA A 1 179 ? -3.451 -6.648 -1.801 1 98.88 179 ALA A N 1
ATOM 1403 C CA . ALA A 1 179 ? -4.539 -7.566 -1.474 1 98.88 179 ALA A CA 1
ATOM 1404 C C . ALA A 1 179 ? -5.609 -6.871 -0.638 1 98.88 179 ALA A C 1
ATOM 1406 O O . ALA A 1 179 ? -6.809 -7.039 -0.889 1 98.88 179 ALA A O 1
ATOM 1407 N N . ILE A 1 180 ? -5.203 -6.082 0.346 1 98.94 180 ILE A N 1
ATOM 1408 C CA . ILE A 1 180 ? -6.133 -5.363 1.21 1 98.94 180 ILE A CA 1
ATOM 1409 C C . ILE A 1 180 ? -6.984 -4.41 0.373 1 98.94 180 ILE A C 1
ATOM 1411 O O . ILE A 1 180 ? -8.211 -4.418 0.466 1 98.94 180 ILE A O 1
ATOM 1415 N N . ILE A 1 181 ? -6.348 -3.631 -0.485 1 98.94 181 ILE A N 1
ATOM 1416 C CA . ILE A 1 181 ? -7.035 -2.635 -1.298 1 98.94 181 ILE A CA 1
ATOM 1417 C C . ILE A 1 181 ? -8.023 -3.328 -2.234 1 98.94 181 ILE A C 1
ATOM 1419 O O . ILE A 1 181 ? -9.172 -2.9 -2.359 1 98.94 181 ILE A O 1
ATOM 1423 N N . ALA A 1 182 ? -7.594 -4.395 -2.875 1 98.94 182 ALA A N 1
ATOM 1424 C CA . ALA A 1 182 ? -8.438 -5.082 -3.85 1 98.94 182 ALA A CA 1
ATOM 1425 C C . ALA A 1 182 ? -9.656 -5.699 -3.176 1 98.94 182 ALA A C 1
ATOM 1427 O O . ALA A 1 182 ? -10.781 -5.578 -3.678 1 98.94 182 ALA A O 1
ATOM 1428 N N . LEU A 1 183 ? -9.453 -6.355 -2.055 1 98.94 183 LEU A N 1
ATOM 1429 C CA . LEU A 1 183 ? -10.547 -7.016 -1.358 1 98.94 183 LEU A CA 1
ATOM 1430 C C . LEU A 1 183 ? -11.531 -5.992 -0.796 1 98.94 183 LEU A C 1
ATOM 1432 O O . LEU A 1 183 ? -12.742 -6.188 -0.869 1 98.94 183 LEU A O 1
ATOM 1436 N N . GLN A 1 184 ? -11.016 -4.918 -0.204 1 98.88 184 GLN A N 1
ATOM 1437 C CA . GLN A 1 184 ? -11.898 -3.867 0.29 1 98.88 184 GLN A CA 1
ATOM 1438 C C . GLN A 1 184 ? -12.711 -3.252 -0.846 1 98.88 184 GLN A C 1
ATOM 1440 O O . GLN A 1 184 ? -13.898 -2.975 -0.686 1 98.88 184 GLN A O 1
ATOM 1445 N N . TRP A 1 185 ? -12.039 -3.016 -1.965 1 98.88 185 TRP A N 1
ATOM 1446 C CA . TRP A 1 185 ? -12.727 -2.443 -3.113 1 98.88 185 TRP A CA 1
ATOM 1447 C C . TRP A 1 185 ? -13.859 -3.357 -3.576 1 98.88 185 TRP A C 1
ATOM 1449 O O . TRP A 1 185 ? -14.977 -2.895 -3.836 1 98.88 185 TRP A O 1
ATOM 1459 N N . LEU A 1 186 ? -13.516 -4.625 -3.701 1 98.88 186 LEU A N 1
ATOM 1460 C CA . LEU A 1 186 ? -14.531 -5.574 -4.148 1 98.88 186 LEU A CA 1
ATOM 1461 C C . LEU A 1 186 ? -15.695 -5.629 -3.168 1 98.88 186 LEU A C 1
ATOM 1463 O O . LEU A 1 186 ? -16.859 -5.715 -3.578 1 98.88 186 LEU A O 1
ATOM 1467 N N . ALA A 1 187 ? -15.414 -5.609 -1.875 1 98.69 187 ALA A N 1
ATOM 1468 C CA . ALA A 1 187 ? -16.469 -5.586 -0.87 1 98.69 187 ALA A CA 1
ATOM 1469 C C . ALA A 1 187 ? -17.375 -4.371 -1.058 1 98.69 187 ALA A C 1
ATOM 1471 O O . ALA A 1 187 ? -18.609 -4.484 -0.945 1 98.69 187 ALA A O 1
ATOM 1472 N N . LEU A 1 188 ? -16.828 -3.262 -1.368 1 98.19 188 LEU A N 1
ATOM 1473 C CA . LEU A 1 188 ? -17.578 -2.016 -1.527 1 98.19 188 LEU A CA 1
ATOM 1474 C C . LEU A 1 188 ? -18.359 -2.014 -2.834 1 98.19 188 LEU A C 1
ATOM 1476 O O . LEU A 1 188 ? -19.391 -1.355 -2.939 1 98.19 188 LEU A O 1
ATOM 1480 N N . ASN A 1 189 ? -17.844 -2.744 -3.842 1 98.19 189 ASN A N 1
ATOM 1481 C CA . ASN A 1 189 ? -18.422 -2.656 -5.184 1 98.19 189 ASN A CA 1
ATOM 1482 C C . ASN A 1 189 ? -19.016 -3.988 -5.625 1 98.19 189 ASN A C 1
ATOM 1484 O O . ASN A 1 189 ? -19.297 -4.184 -6.812 1 98.19 189 ASN A O 1
ATOM 1488 N N . ARG A 1 190 ? -19.203 -4.879 -4.723 1 98.19 190 ARG A N 1
ATOM 1489 C CA . ARG A 1 190 ? -19.594 -6.262 -4.965 1 98.19 190 ARG A CA 1
ATOM 1490 C C . ARG A 1 190 ? -20.828 -6.324 -5.859 1 98.19 190 ARG A C 1
ATOM 1492 O O . ARG A 1 190 ? -20.828 -7.016 -6.883 1 98.19 190 ARG A O 1
ATOM 1499 N N . ASP A 1 191 ? -21.906 -5.566 -5.562 1 97.44 191 ASP A N 1
ATOM 1500 C CA . ASP A 1 191 ? -23.156 -5.605 -6.316 1 97.44 191 ASP A CA 1
ATOM 1501 C C . ASP A 1 191 ? -22.953 -5.074 -7.734 1 97.44 191 ASP A C 1
ATOM 1503 O O . ASP A 1 191 ? -23.469 -5.648 -8.695 1 97.44 191 ASP A O 1
ATOM 1507 N N . SER A 1 192 ? -22.234 -4.012 -7.844 1 97.19 192 SER A N 1
ATOM 1508 C CA . SER A 1 192 ? -21.984 -3.416 -9.148 1 97.19 192 SER A CA 1
ATOM 1509 C C . SER A 1 192 ? -21.188 -4.363 -10.047 1 97.19 192 SER A C 1
ATOM 1511 O O . SER A 1 192 ? -21.484 -4.5 -11.234 1 97.19 192 SER A O 1
ATOM 1513 N N . VAL A 1 193 ? -20.172 -5.062 -9.484 1 98.38 193 VAL A N 1
ATOM 1514 C CA . VAL A 1 193 ? -19.344 -5.996 -10.234 1 98.38 193 VAL A CA 1
ATOM 1515 C C . VAL A 1 193 ? -20.172 -7.188 -10.695 1 98.38 193 VAL A C 1
ATOM 1517 O O . VAL A 1 193 ? -20.078 -7.609 -11.844 1 98.38 193 VAL A O 1
ATOM 1520 N N . ARG A 1 194 ? -21.016 -7.734 -9.805 1 97.56 194 ARG A N 1
ATOM 1521 C CA . ARG A 1 194 ? -21.859 -8.883 -10.133 1 97.56 194 ARG A CA 1
ATOM 1522 C C . ARG A 1 194 ? -22.875 -8.531 -11.211 1 97.56 194 ARG A C 1
ATOM 1524 O O . ARG A 1 194 ? -23.109 -9.32 -12.125 1 97.56 194 ARG A O 1
ATOM 1531 N N . ARG A 1 195 ? -23.469 -7.336 -11.156 1 96.56 195 ARG A N 1
ATOM 1532 C CA . ARG A 1 195 ? -24.406 -6.891 -12.188 1 96.56 195 ARG A CA 1
ATOM 1533 C C . ARG A 1 195 ? -23.719 -6.785 -13.547 1 96.56 195 ARG A C 1
ATOM 1535 O O . ARG A 1 195 ? -24.312 -7.117 -14.57 1 96.56 195 ARG A O 1
ATOM 1542 N N . ARG A 1 196 ? -22.484 -6.359 -13.531 1 96.56 196 ARG A N 1
ATOM 1543 C CA . ARG A 1 196 ? -21.719 -6.176 -14.758 1 96.56 196 ARG A CA 1
ATOM 1544 C C . ARG A 1 196 ? -21.406 -7.516 -15.414 1 96.56 196 ARG A C 1
ATOM 1546 O O . ARG A 1 196 ? -21.438 -7.641 -16.641 1 96.56 196 ARG A O 1
ATOM 1553 N N . TRP A 1 197 ? -21.062 -8.508 -14.562 1 97.19 197 TRP A N 1
ATOM 1554 C CA . TRP A 1 197 ? -20.484 -9.734 -15.117 1 97.19 197 TRP A CA 1
ATOM 1555 C C . TRP A 1 197 ? -21.531 -10.852 -15.156 1 97.19 197 TRP A C 1
ATOM 1557 O O . TRP A 1 197 ? -21.312 -11.883 -15.797 1 97.19 197 TRP A O 1
ATOM 1567 N N . LEU A 1 198 ? -22.672 -10.727 -14.398 1 92.12 198 LEU A N 1
ATOM 1568 C CA . LEU A 1 198 ? -23.75 -11.703 -14.43 1 92.12 198 LEU A CA 1
ATOM 1569 C C . LEU A 1 198 ? -24.953 -11.156 -15.18 1 92.12 198 LEU A C 1
ATOM 1571 O O . LEU A 1 198 ? -25.625 -10.234 -14.703 1 92.12 198 LEU A O 1
ATOM 1575 N N . PRO A 1 199 ? -25.031 -11.25 -16.5 1 71.25 199 PRO A N 1
ATOM 1576 C CA . PRO A 1 199 ? -26.219 -10.75 -17.203 1 71.25 199 PRO A CA 1
ATOM 1577 C C . PRO A 1 199 ? -27.531 -11.227 -16.578 1 71.25 199 PRO A C 1
ATOM 1579 O O . PRO A 1 199 ? -27.562 -12.297 -15.969 1 71.25 199 PRO A O 1
ATOM 1582 N N . GLU A 1 200 ? -28.594 -10.266 -16.406 1 58.03 200 GLU A N 1
ATOM 1583 C CA . GLU A 1 200 ? -29.953 -10.617 -16.016 1 58.03 200 GLU A CA 1
ATOM 1584 C C . GLU A 1 200 ? -30.469 -11.828 -16.797 1 58.03 200 GLU A C 1
ATOM 1586 O O . GLU A 1 200 ? -30.062 -12.055 -17.938 1 58.03 200 GLU A O 1
ATOM 1591 N N . MET B 1 1 ? 6.152 -22.75 7.359 1 78.44 1 MET B N 1
ATOM 1592 C CA . MET B 1 1 ? 7.219 -23.375 6.586 1 78.44 1 MET B CA 1
ATOM 1593 C C . MET B 1 1 ? 8.57 -22.734 6.902 1 78.44 1 MET B C 1
ATOM 1595 O O . MET B 1 1 ? 8.633 -21.531 7.191 1 78.44 1 MET B O 1
ATOM 1599 N N . ASP B 1 2 ? 9.625 -23.469 6.785 1 90.88 2 ASP B N 1
ATOM 1600 C CA . ASP B 1 2 ? 10.93 -23.062 7.293 1 90.88 2 ASP B CA 1
ATOM 1601 C C . ASP B 1 2 ? 11.711 -22.281 6.238 1 90.88 2 ASP B C 1
ATOM 1603 O O . ASP B 1 2 ? 11.445 -22.406 5.039 1 90.88 2 ASP B O 1
ATOM 1607 N N . PHE B 1 3 ? 12.477 -21.375 6.648 1 95.62 3 PHE B N 1
ATOM 1608 C CA . PHE B 1 3 ? 13.461 -20.719 5.797 1 95.62 3 PHE B CA 1
ATOM 1609 C C . PHE B 1 3 ? 14.789 -20.547 6.535 1 95.62 3 PHE B C 1
ATOM 1611 O O . PHE B 1 3 ? 14.836 -20.656 7.762 1 95.62 3 PHE B O 1
ATOM 1618 N N . ASP B 1 4 ? 15.859 -20.406 5.742 1 96 4 ASP B N 1
ATOM 1619 C CA . ASP B 1 4 ? 17.203 -20.234 6.262 1 96 4 ASP B CA 1
ATOM 1620 C C . ASP B 1 4 ? 17.922 -19.078 5.574 1 96 4 ASP B C 1
ATOM 1622 O O . ASP B 1 4 ? 18.016 -19.031 4.348 1 96 4 ASP B O 1
ATOM 1626 N N . VAL B 1 5 ? 18.359 -18.141 6.391 1 97.12 5 VAL B N 1
ATOM 1627 C CA . VAL B 1 5 ? 19.172 -17.047 5.855 1 97.12 5 VAL B CA 1
ATOM 1628 C C . VAL B 1 5 ? 20.641 -17.469 5.852 1 97.12 5 VAL B C 1
ATOM 1630 O O . VAL B 1 5 ? 21.234 -17.703 6.91 1 97.12 5 VAL B O 1
ATOM 1633 N N . LEU B 1 6 ? 21.188 -17.562 4.746 1 98 6 LEU B N 1
ATOM 1634 C CA . LEU B 1 6 ? 22.547 -18.031 4.578 1 98 6 LEU B CA 1
ATOM 1635 C C . LEU B 1 6 ? 23.547 -16.875 4.68 1 98 6 LEU B C 1
ATOM 1637 O O . LEU B 1 6 ? 24.656 -17.062 5.168 1 98 6 LEU B O 1
ATOM 1641 N N . GLU B 1 7 ? 23.156 -15.773 4.125 1 98.06 7 GLU B N 1
ATOM 1642 C CA . GLU B 1 7 ? 24 -14.594 4.098 1 98.06 7 GLU B CA 1
ATOM 1643 C C . GLU B 1 7 ? 23.172 -13.312 4.082 1 98.06 7 GLU B C 1
ATOM 1645 O O . GLU B 1 7 ? 22.109 -13.266 3.459 1 98.06 7 GLU B O 1
ATOM 1650 N N . LYS B 1 8 ? 23.578 -12.359 4.793 1 97.31 8 LYS B N 1
ATOM 1651 C CA . LYS B 1 8 ? 23.031 -11 4.762 1 97.31 8 LYS B CA 1
ATOM 1652 C C . LYS B 1 8 ? 24.156 -9.969 4.598 1 97.31 8 LYS B C 1
ATOM 1654 O O . LYS B 1 8 ? 25.125 -9.977 5.344 1 97.31 8 LYS B O 1
ATOM 1659 N N . THR B 1 9 ? 23.969 -9.094 3.582 1 97.5 9 THR B N 1
ATOM 1660 C CA . THR B 1 9 ? 24.984 -8.078 3.297 1 97.5 9 THR B CA 1
ATOM 1661 C C . THR B 1 9 ? 24.344 -6.703 3.133 1 97.5 9 THR B C 1
ATOM 1663 O O . THR B 1 9 ? 23.328 -6.566 2.457 1 97.5 9 THR B O 1
ATOM 1666 N N . VAL B 1 10 ? 24.953 -5.719 3.734 1 97.19 10 VAL B N 1
ATOM 1667 C CA . VAL B 1 10 ? 24.531 -4.348 3.477 1 97.19 10 VAL B CA 1
ATOM 1668 C C . VAL B 1 10 ? 25.188 -3.838 2.193 1 97.19 10 VAL B C 1
ATOM 1670 O O . VAL B 1 10 ? 26.406 -3.65 2.143 1 97.19 10 VAL B O 1
ATOM 1673 N N . CYS B 1 11 ? 24.344 -3.627 1.21 1 95.75 11 CYS B N 1
ATOM 1674 C CA . CYS B 1 11 ? 24.859 -3.26 -0.102 1 95.75 11 CYS B CA 1
ATOM 1675 C C . CYS B 1 11 ? 25 -1.746 -0.233 1 95.75 11 CYS B C 1
ATOM 1677 O O . CYS B 1 11 ? 25.75 -1.253 -1.069 1 95.75 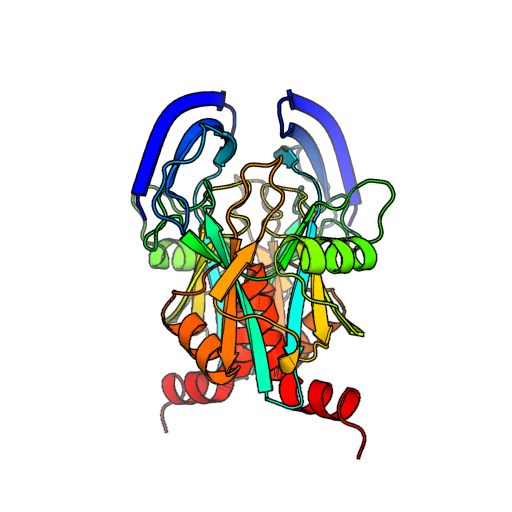11 CYS B O 1
ATOM 1679 N N . PHE B 1 12 ? 24.203 -1.016 0.525 1 95.56 12 PHE B N 1
ATOM 1680 C CA . PHE B 1 12 ? 24.188 0.442 0.519 1 95.56 12 PHE B CA 1
ATOM 1681 C C . PHE B 1 12 ? 23.734 0.984 1.871 1 95.56 12 PHE B C 1
ATOM 1683 O O . PHE B 1 12 ? 22.844 0.414 2.512 1 95.56 12 PHE B O 1
ATOM 1690 N N . GLN B 1 13 ? 24.422 2.127 2.305 1 95.25 13 GLN B N 1
ATOM 1691 C CA . GLN B 1 13 ? 24.031 2.818 3.529 1 95.25 13 GLN B CA 1
ATOM 1692 C C . GLN B 1 13 ? 24.031 4.332 3.332 1 95.25 13 GLN B C 1
ATOM 1694 O O . GLN B 1 13 ? 25.094 4.949 3.229 1 95.25 13 GLN B O 1
ATOM 1699 N N . GLY B 1 14 ? 22.969 4.863 3.191 1 93.56 14 GLY B N 1
ATOM 1700 C CA . GLY B 1 14 ? 22.703 6.293 3.199 1 93.56 14 GLY B CA 1
ATOM 1701 C C . GLY B 1 14 ? 21.609 6.688 4.188 1 93.56 14 GLY B C 1
ATOM 1702 O O . GLY B 1 14 ? 21.672 6.301 5.359 1 93.56 14 GLY B O 1
ATOM 1703 N N . PHE B 1 15 ? 20.734 7.566 3.727 1 90.44 15 PHE B N 1
ATOM 1704 C CA . PHE B 1 15 ? 19.562 7.801 4.551 1 90.44 15 PHE B CA 1
ATOM 1705 C C . PHE B 1 15 ? 18.766 6.516 4.738 1 90.44 15 PHE B C 1
ATOM 1707 O O . PHE B 1 15 ? 18.266 6.242 5.836 1 90.44 15 PHE B O 1
ATOM 1714 N N . PHE B 1 16 ? 18.672 5.805 3.643 1 94.56 16 PHE B N 1
ATOM 1715 C CA . PHE B 1 16 ? 18.094 4.465 3.682 1 94.56 16 PHE B CA 1
ATOM 1716 C C . PHE B 1 16 ? 19.172 3.404 3.541 1 94.56 16 PHE B C 1
ATOM 1718 O O . PHE B 1 16 ? 20.359 3.725 3.473 1 94.56 16 PHE B O 1
ATOM 1725 N N . ARG B 1 17 ? 18.688 2.215 3.596 1 96.5 17 ARG B N 1
ATOM 1726 C CA . ARG B 1 17 ? 19.609 1.084 3.514 1 96.5 17 ARG B CA 1
ATOM 1727 C C . ARG B 1 17 ? 19.094 0.033 2.535 1 96.5 17 ARG B C 1
ATOM 1729 O O . ARG B 1 17 ? 17.875 -0.138 2.379 1 96.5 17 ARG B O 1
ATOM 1736 N N . LEU B 1 18 ? 20.062 -0.602 1.839 1 97.62 18 LEU B N 1
ATOM 1737 C CA . LEU B 1 18 ? 19.75 -1.751 0.995 1 97.62 18 LEU B CA 1
ATOM 1738 C C . LEU B 1 18 ? 20.516 -2.988 1.463 1 97.62 18 LEU B C 1
ATOM 1740 O O . LEU B 1 18 ? 21.734 -2.941 1.651 1 97.62 18 LEU B O 1
ATOM 1744 N N . GLU B 1 19 ? 19.797 -4.004 1.663 1 97.88 19 GLU B N 1
ATOM 1745 C CA . GLU B 1 19 ? 20.375 -5.27 2.098 1 97.88 19 GLU B CA 1
ATOM 1746 C C . GLU B 1 19 ? 20.156 -6.363 1.06 1 97.88 19 GLU B C 1
ATOM 1748 O O . GLU B 1 19 ? 19.109 -6.398 0.4 1 97.88 19 GLU B O 1
ATOM 1753 N N . ARG B 1 20 ? 21.172 -7.211 0.931 1 97.88 20 ARG B N 1
ATOM 1754 C CA . ARG B 1 20 ? 21.047 -8.398 0.087 1 97.88 20 ARG B CA 1
ATOM 1755 C C . ARG B 1 20 ? 21.031 -9.672 0.929 1 97.88 20 ARG B C 1
ATOM 1757 O O . ARG B 1 20 ? 21.859 -9.852 1.817 1 97.88 20 ARG B O 1
ATOM 1764 N N . TYR B 1 21 ? 20.094 -10.461 0.672 1 97.31 21 TYR B N 1
ATOM 1765 C CA . TYR B 1 21 ? 19.953 -11.727 1.368 1 97.31 21 TYR B CA 1
ATOM 1766 C C . TYR B 1 21 ? 20.188 -12.898 0.426 1 97.31 21 TYR B C 1
ATOM 1768 O O . TYR B 1 21 ? 19.734 -12.898 -0.716 1 97.31 21 TYR B O 1
ATOM 1776 N N . ARG B 1 22 ? 20.969 -13.773 0.83 1 97.69 22 ARG B N 1
ATOM 1777 C CA . ARG B 1 22 ? 20.969 -15.117 0.275 1 97.69 22 ARG B CA 1
ATOM 1778 C C . ARG B 1 22 ? 20.266 -16.094 1.208 1 97.69 22 ARG B C 1
ATOM 1780 O O . ARG B 1 22 ? 20.656 -16.25 2.371 1 97.69 22 ARG B O 1
ATOM 1787 N N . LEU B 1 23 ? 19.172 -16.703 0.697 1 97 23 LEU B N 1
ATOM 1788 C CA . LEU B 1 23 ? 18.375 -17.531 1.597 1 97 23 LEU B CA 1
ATOM 1789 C C . LEU B 1 23 ? 17.734 -18.688 0.842 1 97 23 LEU B C 1
ATOM 1791 O O . LEU B 1 23 ? 17.719 -18.703 -0.391 1 97 23 LEU B O 1
ATOM 1795 N N . ARG B 1 24 ? 17.344 -19.672 1.591 1 96.06 24 ARG B N 1
ATOM 1796 C CA . ARG B 1 24 ? 16.547 -20.766 1.05 1 96.06 24 ARG B CA 1
ATOM 1797 C C . ARG B 1 24 ? 15.297 -21.016 1.898 1 96.06 24 ARG B C 1
ATOM 1799 O O . ARG B 1 24 ? 15.266 -20.656 3.078 1 96.06 24 ARG B O 1
ATOM 1806 N N . HIS B 1 25 ? 14.289 -21.453 1.267 1 95.31 25 HIS B N 1
ATOM 1807 C CA . HIS B 1 25 ? 13.055 -21.766 1.979 1 95.31 25 HIS B CA 1
ATOM 1808 C C . HIS B 1 25 ? 12.477 -23.094 1.521 1 95.31 25 HIS B C 1
ATOM 1810 O O . HIS B 1 25 ? 12.766 -23.562 0.416 1 95.31 25 HIS B O 1
ATOM 1816 N N . ARG B 1 26 ? 11.719 -23.688 2.336 1 93.88 26 ARG B N 1
ATOM 1817 C CA . ARG B 1 26 ? 11.031 -24.922 1.976 1 93.88 26 ARG B CA 1
ATOM 1818 C C . ARG B 1 26 ? 9.914 -24.656 0.97 1 93.88 26 ARG B C 1
ATOM 1820 O O . ARG B 1 26 ? 9.234 -23.625 1.049 1 93.88 26 ARG B O 1
ATOM 1827 N N . LYS B 1 27 ? 9.812 -25.609 0.052 1 94.06 27 LYS B N 1
ATOM 1828 C CA . LYS B 1 27 ? 8.703 -25.562 -0.899 1 94.06 27 LYS B CA 1
ATOM 1829 C C . LYS B 1 27 ? 7.461 -26.234 -0.324 1 94.06 27 LYS B C 1
ATOM 1831 O O . LYS B 1 27 ? 7.531 -26.891 0.718 1 94.06 27 LYS B O 1
ATOM 1836 N N . PHE B 1 28 ? 6.344 -26.016 -0.941 1 95.06 28 PHE B N 1
ATOM 1837 C CA . PHE B 1 28 ? 5.094 -26.609 -0.47 1 95.06 28 PHE B CA 1
ATOM 1838 C C . PHE B 1 28 ? 5.168 -28.125 -0.491 1 95.06 28 PHE B C 1
ATOM 1840 O O . PHE B 1 28 ? 4.48 -28.797 0.281 1 95.06 28 PHE B O 1
ATOM 1847 N N . ASN B 1 29 ? 6.016 -28.688 -1.269 1 93.38 29 ASN B N 1
ATOM 1848 C CA . ASN B 1 29 ? 6.168 -30.141 -1.316 1 93.38 29 ASN B CA 1
ATOM 1849 C C . ASN B 1 29 ? 7.07 -30.656 -0.196 1 93.38 29 ASN B C 1
ATOM 1851 O O . ASN B 1 29 ? 7.352 -31.844 -0.115 1 93.38 29 ASN B O 1
ATOM 1855 N N . GLY B 1 30 ? 7.613 -29.719 0.619 1 93.25 30 GLY B N 1
ATOM 1856 C CA . GLY B 1 30 ? 8.398 -30.094 1.784 1 93.25 30 GLY B CA 1
ATOM 1857 C C . GLY B 1 30 ? 9.891 -30 1.552 1 93.25 30 GLY B C 1
ATOM 1858 O O . GLY B 1 30 ? 10.672 -29.984 2.504 1 93.25 30 GLY B O 1
ATOM 1859 N N . GLU B 1 31 ? 10.305 -29.938 0.352 1 93.44 31 GLU B N 1
ATOM 1860 C CA . GLU B 1 31 ? 11.727 -29.922 0.026 1 93.44 31 GLU B CA 1
ATOM 1861 C C . GLU B 1 31 ? 12.297 -28.5 0.122 1 93.44 31 GLU B C 1
ATOM 1863 O O . GLU B 1 31 ? 11.57 -27.516 -0.05 1 93.44 31 GLU B O 1
ATOM 1868 N N . TRP B 1 32 ? 13.578 -28.5 0.434 1 94.44 32 TRP B N 1
ATOM 1869 C CA . TRP B 1 32 ? 14.266 -27.219 0.405 1 94.44 32 TRP B CA 1
ATOM 1870 C C . TRP B 1 32 ? 14.516 -26.766 -1.03 1 94.44 32 TRP B C 1
ATOM 1872 O O . TRP B 1 32 ? 14.898 -27.578 -1.881 1 94.44 32 TRP B O 1
ATOM 1882 N N . GLY B 1 33 ? 14.227 -25.547 -1.289 1 92.44 33 GLY B N 1
ATOM 1883 C CA . GLY B 1 33 ? 14.609 -24.984 -2.57 1 92.44 33 GLY B CA 1
ATOM 1884 C C . GLY B 1 33 ? 16.078 -24.609 -2.643 1 92.44 33 GLY B C 1
ATOM 1885 O O . GLY B 1 33 ? 16.781 -24.656 -1.638 1 92.44 33 GLY B O 1
ATOM 1886 N N . ARG B 1 34 ? 16.531 -24.281 -3.844 1 93.75 34 ARG B N 1
ATOM 1887 C CA . ARG B 1 34 ? 17.875 -23.75 -3.998 1 93.75 34 ARG B CA 1
ATOM 1888 C C . ARG B 1 34 ? 17.984 -22.359 -3.367 1 93.75 34 ARG B C 1
ATOM 1890 O O . ARG B 1 34 ? 16.984 -21.656 -3.213 1 93.75 34 ARG B O 1
ATOM 1897 N N . PRO B 1 35 ? 19.219 -21.969 -2.973 1 95.25 35 PRO B N 1
ATOM 1898 C CA . PRO B 1 35 ? 19.391 -20.609 -2.48 1 95.25 35 PRO B CA 1
ATOM 1899 C C . PRO B 1 35 ? 19.016 -19.547 -3.523 1 95.25 35 PRO B C 1
ATOM 1901 O O . PRO B 1 35 ? 19.297 -19.734 -4.711 1 95.25 35 PRO B O 1
ATOM 1904 N N . ILE B 1 36 ? 18.359 -18.531 -3.031 1 94.38 36 ILE B N 1
ATOM 1905 C CA . ILE B 1 36 ? 18.016 -17.406 -3.891 1 94.38 36 ILE B CA 1
ATOM 1906 C C . ILE B 1 36 ? 18.578 -16.125 -3.297 1 94.38 36 ILE B C 1
ATOM 1908 O O . ILE B 1 36 ? 18.875 -16.047 -2.102 1 94.38 36 ILE B O 1
ATOM 1912 N N . THR B 1 37 ? 18.797 -15.164 -4.148 1 95.69 37 THR B N 1
ATOM 1913 C CA . THR B 1 37 ? 19.266 -13.852 -3.725 1 95.69 37 THR B CA 1
ATOM 1914 C C . THR B 1 37 ? 18.172 -12.805 -3.885 1 95.69 37 THR B C 1
ATOM 1916 O O . THR B 1 37 ? 17.516 -12.742 -4.922 1 95.69 37 THR B O 1
ATOM 1919 N N . ARG B 1 38 ? 17.938 -12.062 -2.77 1 96.25 38 ARG B N 1
ATOM 1920 C CA . ARG B 1 38 ? 16.953 -10.984 -2.775 1 96.25 38 ARG B CA 1
ATOM 1921 C C . ARG B 1 38 ? 17.547 -9.703 -2.182 1 96.25 38 ARG B C 1
ATOM 1923 O O . ARG B 1 38 ? 18.266 -9.75 -1.19 1 96.25 38 ARG B O 1
ATOM 1930 N N . GLU B 1 39 ? 17.281 -8.602 -2.855 1 97.19 39 GLU B N 1
ATOM 1931 C CA . GLU B 1 39 ? 17.594 -7.293 -2.287 1 97.19 39 GLU B CA 1
ATOM 1932 C C . GLU B 1 39 ? 16.375 -6.695 -1.589 1 97.19 39 GLU B C 1
ATOM 1934 O O . GLU B 1 39 ? 15.258 -6.801 -2.088 1 97.19 39 GLU B O 1
ATOM 1939 N N . LEU B 1 40 ? 16.609 -6.137 -0.407 1 97.69 40 LEU B N 1
ATOM 1940 C CA . LEU B 1 40 ? 15.531 -5.543 0.378 1 97.69 40 LEU B CA 1
ATOM 1941 C C . LEU B 1 40 ? 15.836 -4.086 0.706 1 97.69 40 LEU B C 1
ATOM 1943 O O . LEU B 1 40 ? 16.938 -3.764 1.153 1 97.69 40 LEU B O 1
ATOM 1947 N N . PHE B 1 41 ? 14.891 -3.285 0.368 1 97.94 41 PHE B N 1
ATOM 1948 C CA . PHE B 1 41 ? 14.914 -1.874 0.735 1 97.94 41 PHE B CA 1
ATOM 1949 C C . PHE B 1 41 ? 14.516 -1.688 2.195 1 97.94 41 PHE B C 1
ATOM 1951 O O . PHE B 1 41 ? 13.438 -2.111 2.609 1 97.94 41 PHE B O 1
ATOM 1958 N N . GLU B 1 42 ? 15.398 -1.056 3.035 1 97.12 42 GLU B N 1
ATOM 1959 C CA . GLU B 1 42 ? 15.172 -0.813 4.457 1 97.12 42 GLU B CA 1
ATOM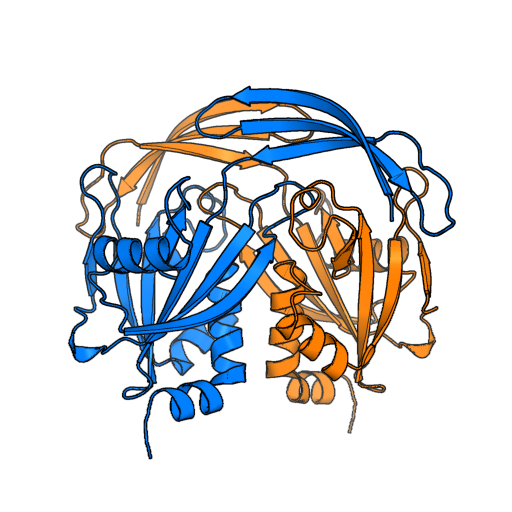 1960 C C . GLU B 1 42 ? 15.047 0.679 4.75 1 97.12 42 GLU B C 1
ATOM 1962 O O . GLU B 1 42 ? 16.062 1.386 4.84 1 97.12 42 GLU B O 1
ATOM 1967 N N . ARG B 1 43 ? 13.836 1.12 4.988 1 95.75 43 ARG B N 1
ATOM 1968 C CA . ARG B 1 43 ? 13.656 2.529 5.324 1 95.75 43 ARG B CA 1
ATOM 1969 C C . ARG B 1 43 ? 12.914 2.688 6.645 1 95.75 43 ARG B C 1
ATOM 1971 O O . ARG B 1 43 ? 12.539 3.801 7.023 1 95.75 43 ARG B O 1
ATOM 1978 N N . GLY B 1 44 ? 12.719 1.56 7.32 1 95.12 44 GLY B N 1
ATOM 1979 C CA . GLY B 1 44 ? 11.992 1.579 8.578 1 95.12 44 GLY B CA 1
ATOM 1980 C C . GLY B 1 44 ? 10.508 1.333 8.414 1 95.12 44 GLY B C 1
ATOM 1981 O O . GLY B 1 44 ? 10.055 0.946 7.332 1 95.12 44 GLY B O 1
ATOM 1982 N N . HIS B 1 45 ? 9.789 1.425 9.523 1 97.5 45 HIS B N 1
ATOM 1983 C CA . HIS B 1 45 ? 8.344 1.239 9.578 1 97.5 45 HIS B CA 1
ATOM 1984 C C . HIS B 1 45 ? 7.637 2.533 9.969 1 97.5 45 HIS B C 1
ATOM 1986 O O . HIS B 1 45 ? 8.258 3.447 10.508 1 97.5 45 HIS B O 1
ATOM 1992 N N . ALA B 1 46 ? 6.398 2.631 9.602 1 98.44 46 ALA B N 1
ATOM 1993 C CA . ALA B 1 46 ? 5.664 3.869 9.852 1 98.44 46 ALA B CA 1
ATOM 1994 C C . ALA B 1 46 ? 4.301 3.584 10.469 1 98.44 46 ALA B C 1
ATOM 1996 O O . ALA B 1 46 ? 3.857 2.434 10.508 1 98.44 46 ALA B O 1
ATOM 1997 N N . ALA B 1 47 ? 3.746 4.555 11.062 1 98.75 47 ALA B N 1
ATOM 1998 C CA . ALA B 1 47 ? 2.357 4.574 11.516 1 98.75 47 ALA B CA 1
ATOM 1999 C C . ALA B 1 47 ? 1.574 5.688 10.828 1 98.75 47 ALA B C 1
ATOM 2001 O O . ALA B 1 47 ? 2.131 6.738 10.5 1 98.75 47 ALA B O 1
ATOM 2002 N N . ALA B 1 48 ? 0.333 5.477 10.539 1 98.94 48 ALA B N 1
ATOM 2003 C CA . ALA B 1 48 ? -0.516 6.453 9.867 1 98.94 48 ALA B CA 1
ATOM 2004 C C . ALA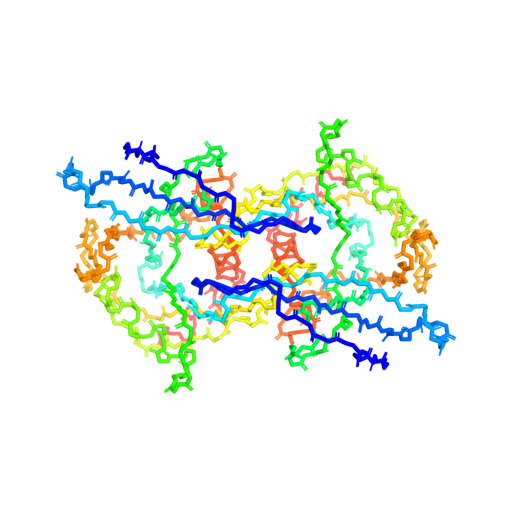 B 1 48 ? -1.92 6.469 10.461 1 98.94 48 ALA B C 1
ATOM 2006 O O . ALA B 1 48 ? -2.355 5.484 11.062 1 98.94 48 ALA B O 1
ATOM 2007 N N . VAL B 1 49 ? -2.617 7.582 10.305 1 98.94 49 VAL B N 1
ATOM 2008 C CA . VAL B 1 49 ? -3.939 7.711 10.906 1 98.94 49 VAL B CA 1
ATOM 2009 C C . VAL B 1 49 ? -4.836 8.555 10 1 98.94 49 VAL B C 1
ATOM 2011 O O . VAL B 1 49 ? -4.395 9.562 9.438 1 98.94 49 VAL B O 1
ATOM 2014 N N . LEU B 1 50 ? -6.043 8.078 9.797 1 98.94 50 LEU B N 1
ATOM 2015 C CA . LEU B 1 50 ? -7.102 8.859 9.172 1 98.94 50 LEU B CA 1
ATOM 2016 C C . LEU B 1 50 ? -7.961 9.555 10.227 1 98.94 50 LEU B C 1
ATOM 2018 O O . LEU B 1 50 ? -8.773 8.906 10.898 1 98.94 50 LEU B O 1
ATOM 2022 N N . PRO B 1 51 ? -7.77 10.82 10.445 1 98.94 51 PRO B N 1
ATOM 2023 C CA . PRO B 1 51 ? -8.664 11.531 11.359 1 98.94 51 PRO B CA 1
ATOM 2024 C C . PRO B 1 51 ? -10.094 11.641 10.828 1 98.94 51 PRO B C 1
ATOM 2026 O O . PRO B 1 51 ? -10.289 12.008 9.664 1 98.94 51 PRO B O 1
ATOM 2029 N N . TYR B 1 52 ? -11.055 11.328 11.633 1 98.94 52 TYR B N 1
ATOM 2030 C CA . TYR B 1 52 ? -12.461 11.258 11.266 1 98.94 52 TYR B CA 1
ATOM 2031 C C . TYR B 1 52 ? -13.344 11.828 12.375 1 98.94 52 TYR B C 1
ATOM 2033 O O . TYR B 1 52 ? -13.109 11.555 13.555 1 98.94 52 TYR B O 1
ATOM 2041 N N . ASP B 1 53 ? -14.25 12.672 12.055 1 98.81 53 ASP B N 1
ATOM 2042 C CA . ASP B 1 53 ? -15.266 13.172 12.977 1 98.81 53 ASP B CA 1
ATOM 2043 C C . ASP B 1 53 ? -16.625 12.531 12.695 1 98.81 53 ASP B C 1
ATOM 2045 O O . ASP B 1 53 ? -17.281 12.867 11.703 1 98.81 53 ASP B O 1
ATOM 2049 N N . PRO B 1 54 ? -17.094 11.648 13.562 1 98.25 54 PRO B N 1
ATOM 2050 C CA . PRO B 1 54 ? -18.375 10.992 13.312 1 98.25 54 PRO B CA 1
ATOM 2051 C C . PRO B 1 54 ? -19.562 11.938 13.453 1 98.25 54 PRO B C 1
ATOM 2053 O O . PRO B 1 54 ? -20.656 11.633 12.977 1 98.25 54 PRO B O 1
ATOM 2056 N N . GLN B 1 55 ? -19.375 13.0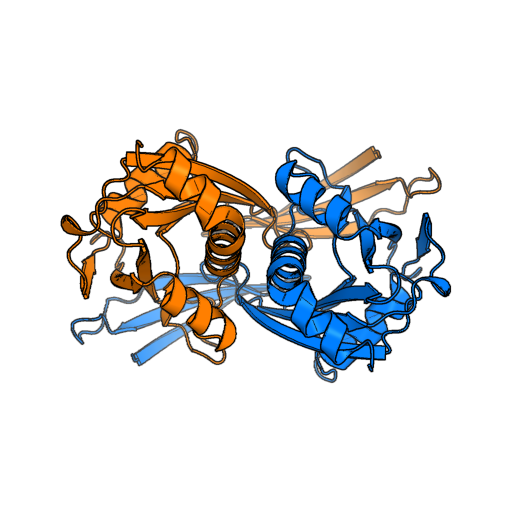86 14.117 1 97.5 55 GLN B N 1
ATOM 2057 C CA . GLN B 1 55 ? -20.469 14.047 14.273 1 97.5 55 GLN B CA 1
ATOM 2058 C C . GLN B 1 55 ? -20.766 14.766 12.961 1 97.5 55 GLN B C 1
ATOM 2060 O O . GLN B 1 55 ? -21.922 14.859 12.547 1 97.5 55 GLN B O 1
ATOM 2065 N N . THR B 1 56 ? -19.766 15.258 12.297 1 98.19 56 THR B N 1
ATOM 2066 C CA . THR B 1 56 ? -19.953 15.992 11.055 1 98.19 56 THR B CA 1
ATOM 2067 C C . THR B 1 56 ? -19.812 15.07 9.852 1 98.19 56 THR B C 1
ATOM 2069 O O . THR B 1 56 ? -20.125 15.445 8.719 1 98.19 56 THR B O 1
ATOM 2072 N N . ASP B 1 57 ? -19.328 13.844 10.047 1 98.62 57 ASP B N 1
ATOM 2073 C CA . ASP B 1 57 ? -19.031 12.859 9.008 1 98.62 57 ASP B CA 1
ATOM 2074 C C . ASP B 1 57 ? -18.016 13.398 8.008 1 98.62 57 ASP B C 1
ATOM 2076 O O . ASP B 1 57 ? -18.25 13.367 6.797 1 98.62 57 ASP B O 1
ATOM 2080 N N . GLU B 1 58 ? -16.938 13.914 8.539 1 98.88 58 GLU B N 1
ATOM 2081 C CA . GLU B 1 58 ? -15.852 14.508 7.754 1 98.88 58 GLU B CA 1
ATOM 2082 C C . GLU B 1 58 ? -14.508 13.867 8.094 1 98.88 58 GLU B C 1
ATOM 2084 O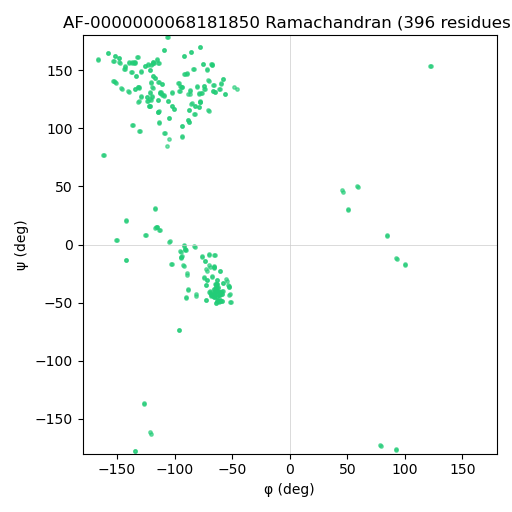 O . GLU B 1 58 ? -14.328 13.344 9.195 1 98.88 58 GLU B O 1
ATOM 2089 N N . VAL B 1 59 ? -13.633 13.906 7.16 1 98.94 59 VAL B N 1
ATOM 2090 C CA . VAL B 1 59 ? -12.273 13.414 7.363 1 98.94 59 VAL B CA 1
ATOM 2091 C C . VAL B 1 59 ? -11.281 14.555 7.16 1 98.94 59 VAL B C 1
ATOM 2093 O O . VAL B 1 59 ? -11.594 15.555 6.52 1 98.94 59 VAL B O 1
ATOM 2096 N N . LEU B 1 60 ? -10.125 14.43 7.758 1 98.94 60 LEU B N 1
ATOM 2097 C CA . LEU B 1 60 ? -8.984 15.32 7.551 1 98.94 60 LEU B CA 1
ATOM 2098 C C . LEU B 1 60 ? -7.91 14.641 6.703 1 98.94 60 LEU B C 1
ATOM 2100 O O . LEU B 1 60 ? -7.48 13.531 7.02 1 98.94 60 LEU B O 1
ATOM 2104 N N . LEU B 1 61 ? -7.574 15.25 5.633 1 98.94 61 LEU B N 1
ATOM 2105 C CA . LEU B 1 61 ? -6.453 14.859 4.785 1 98.94 61 LEU B CA 1
ATOM 2106 C C . LEU B 1 61 ? -5.375 15.938 4.773 1 98.94 61 LEU B C 1
ATOM 2108 O O . LEU B 1 61 ? -5.637 17.094 5.133 1 98.94 61 LEU B O 1
ATOM 2112 N N . ILE B 1 62 ? -4.207 15.523 4.414 1 98.75 62 ILE B N 1
ATOM 2113 C CA . ILE B 1 62 ? -3.133 16.5 4.254 1 98.75 62 ILE B CA 1
ATOM 2114 C C . ILE B 1 62 ? -2.607 16.453 2.822 1 98.75 62 ILE B C 1
ATOM 2116 O O . ILE B 1 62 ? -2.789 15.461 2.117 1 98.75 62 ILE B O 1
ATOM 2120 N N . GLU B 1 63 ? -2.07 17.516 2.4 1 98.12 63 GLU B N 1
ATOM 2121 C CA . GLU B 1 63 ? -1.439 17.625 1.09 1 98.12 63 GLU B CA 1
ATOM 2122 C C . GLU B 1 63 ? 0.029 18.016 1.216 1 98.12 63 GLU B C 1
ATOM 2124 O O . GLU B 1 63 ? 0.358 19 1.888 1 98.12 63 GLU B O 1
ATOM 2129 N N . GLN B 1 64 ? 0.874 17.281 0.681 1 97.12 64 GLN B N 1
ATOM 2130 C CA . GLN B 1 64 ? 2.301 17.578 0.762 1 97.12 64 GLN B CA 1
ATOM 2131 C C . GLN B 1 64 ? 3.047 17.031 -0.452 1 97.12 64 GLN B C 1
ATOM 2133 O O . GLN B 1 64 ? 2.51 16.203 -1.198 1 97.12 64 GLN B O 1
ATOM 2138 N N . PHE B 1 65 ? 4.254 17.578 -0.625 1 96.56 65 PHE B N 1
ATOM 2139 C CA . PHE B 1 65 ? 5.148 17.156 -1.702 1 96.56 65 PHE B CA 1
ATOM 2140 C C . PHE B 1 65 ? 5.816 15.828 -1.372 1 96.56 65 PHE B C 1
ATOM 2142 O O . PHE B 1 65 ? 6.363 15.656 -0.281 1 96.56 65 PHE B O 1
ATOM 2149 N N . ARG B 1 66 ? 5.789 14.875 -2.266 1 97 66 ARG B N 1
ATOM 2150 C CA . ARG B 1 66 ? 6.516 13.609 -2.16 1 97 66 ARG B CA 1
ATOM 2151 C C . ARG B 1 66 ? 7.43 13.406 -3.363 1 97 66 ARG B C 1
ATOM 2153 O O . ARG B 1 66 ? 6.957 13.297 -4.496 1 97 66 ARG B O 1
ATOM 2160 N N . ALA B 1 67 ? 8.648 13.234 -3.09 1 96.44 67 ALA B N 1
ATOM 2161 C CA . ALA B 1 67 ? 9.625 13.039 -4.16 1 96.44 67 ALA B CA 1
ATOM 2162 C C . ALA B 1 67 ? 9.336 11.766 -4.945 1 96.44 67 ALA B C 1
ATOM 2164 O O . ALA B 1 67 ? 9.562 11.711 -6.156 1 96.44 67 ALA B O 1
ATOM 2165 N N . GLY B 1 68 ? 8.836 10.75 -4.293 1 97.62 68 GLY B N 1
ATOM 2166 C CA . GLY B 1 68 ? 8.539 9.477 -4.938 1 97.62 68 GLY B CA 1
ATOM 2167 C C . GLY B 1 68 ? 7.434 9.57 -5.969 1 97.62 68 GLY B C 1
ATOM 2168 O O . GLY B 1 68 ? 7.238 8.648 -6.762 1 97.62 68 GLY B O 1
ATOM 2169 N N . ALA B 1 69 ? 6.781 10.703 -6.016 1 97.88 69 ALA B N 1
ATOM 2170 C CA . ALA B 1 69 ? 5.641 10.852 -6.914 1 97.88 69 ALA B CA 1
ATOM 2171 C C . ALA B 1 69 ? 5.953 11.852 -8.023 1 97.88 69 ALA B C 1
ATOM 2173 O O . ALA B 1 69 ? 5.055 12.266 -8.766 1 97.88 69 ALA B O 1
ATOM 2174 N N . ILE B 1 70 ? 7.16 12.242 -8.195 1 96 70 ILE B N 1
ATOM 2175 C CA . ILE B 1 70 ? 7.527 13.289 -9.141 1 96 70 ILE B CA 1
ATOM 2176 C C . ILE B 1 70 ? 7.195 12.836 -10.562 1 96 70 ILE B C 1
ATOM 2178 O O . ILE B 1 70 ? 6.855 13.656 -11.414 1 96 70 ILE B O 1
ATOM 2182 N N . SER B 1 71 ? 7.258 11.539 -10.844 1 93.81 71 SER B N 1
ATOM 2183 C CA . SER B 1 71 ? 6.988 11.039 -12.188 1 93.81 71 SER B CA 1
ATOM 2184 C C . SER B 1 71 ? 5.605 10.398 -12.273 1 93.81 71 SER B C 1
ATOM 2186 O O . SER B 1 71 ? 5.254 9.805 -13.297 1 93.81 71 SER B O 1
ATOM 2188 N N . ALA B 1 72 ? 4.895 10.445 -11.211 1 95.12 72 ALA B N 1
ATOM 2189 C CA . ALA B 1 72 ? 3.549 9.875 -11.219 1 95.12 72 ALA B CA 1
ATOM 2190 C C . ALA B 1 72 ? 2.596 10.742 -12.031 1 95.12 72 ALA B C 1
ATOM 2192 O O . ALA B 1 72 ? 2.799 11.953 -12.164 1 95.12 72 ALA B O 1
ATOM 2193 N N . PRO B 1 73 ? 1.492 10.219 -12.703 1 90 73 PRO B N 1
ATOM 2194 C CA . PRO B 1 73 ? 0.56 10.984 -13.539 1 90 73 PRO B CA 1
ATOM 2195 C C . PRO B 1 73 ? -0.027 12.188 -12.812 1 90 73 PRO B C 1
ATOM 2197 O O . PRO B 1 73 ? -0.203 13.25 -13.414 1 90 73 PRO B O 1
ATOM 2200 N N . GLY B 1 74 ? -0.322 12.227 -11.531 1 90.81 74 GLY B N 1
ATOM 2201 C CA . GLY B 1 74 ? -0.938 13.305 -10.773 1 90.81 74 GLY B CA 1
ATOM 2202 C C . GLY B 1 74 ? 0.073 14.25 -10.156 1 90.81 74 GLY B C 1
ATOM 2203 O O . GLY B 1 74 ? -0.3 15.273 -9.578 1 90.81 74 GLY B O 1
ATOM 2204 N N . GLY B 1 75 ? 1.363 13.883 -10.422 1 94.44 75 GLY B N 1
ATOM 2205 C CA . GLY B 1 75 ? 2.428 14.727 -9.898 1 94.44 75 GLY B CA 1
ATOM 2206 C C . GLY B 1 75 ? 2.709 14.484 -8.422 1 94.44 75 GLY B C 1
ATOM 2207 O O . GLY B 1 75 ? 2.121 13.586 -7.812 1 94.44 75 GLY B O 1
ATOM 2208 N N . PRO B 1 76 ? 3.59 15.352 -7.867 1 96.81 76 PRO B N 1
ATOM 2209 C CA . PRO B 1 76 ? 4.176 15.016 -6.566 1 96.81 76 PRO B CA 1
ATOM 2210 C C . PRO B 1 76 ? 3.416 15.641 -5.398 1 96.81 76 PRO B C 1
ATOM 2212 O O . PRO B 1 76 ? 3.762 15.406 -4.238 1 96.81 76 PRO B O 1
ATOM 2215 N N . TRP B 1 77 ? 2.455 16.469 -5.664 1 96.81 77 TRP B N 1
ATOM 2216 C CA . TRP B 1 77 ? 1.624 16.984 -4.578 1 96.81 77 TRP B CA 1
ATOM 2217 C C . TRP B 1 77 ? 0.444 16.062 -4.312 1 96.81 77 TRP B C 1
ATOM 2219 O O . TRP B 1 77 ? -0.526 16.047 -5.074 1 96.81 77 TRP B O 1
ATOM 2229 N N . LEU B 1 78 ? 0.539 15.359 -3.203 1 97.88 78 LEU B N 1
ATOM 2230 C CA . LEU B 1 78 ? -0.38 14.258 -2.947 1 97.88 78 LEU B CA 1
ATOM 2231 C C . LEU B 1 78 ? -1.335 14.594 -1.808 1 97.88 78 LEU B C 1
ATOM 2233 O O . LEU B 1 78 ? -0.928 15.195 -0.808 1 97.88 78 LEU B O 1
ATOM 2237 N N . LEU B 1 79 ? -2.629 14.242 -1.962 1 98.44 79 LEU B N 1
ATOM 2238 C CA . LEU B 1 79 ? -3.553 14.141 -0.837 1 98.44 79 LEU B CA 1
ATOM 2239 C C . LEU B 1 79 ? -3.342 12.836 -0.078 1 98.44 79 LEU B C 1
ATOM 2241 O O . LEU B 1 79 ? -3.488 11.75 -0.647 1 98.44 79 LEU B O 1
ATOM 2245 N N . GLU B 1 80 ? -2.986 12.922 1.144 1 98.62 80 GLU B N 1
ATOM 2246 C CA . GLU B 1 80 ? -2.617 11.781 1.977 1 98.62 80 GLU B CA 1
ATOM 2247 C C . GLU B 1 80 ? -3.279 11.867 3.35 1 98.62 80 GLU B C 1
ATOM 2249 O O . GLU B 1 80 ? -4.133 12.719 3.582 1 98.62 80 GLU B O 1
ATOM 2254 N N . ILE B 1 81 ? -2.936 10.875 4.188 1 98.88 81 ILE B N 1
ATOM 2255 C CA . ILE B 1 81 ? -3.316 10.938 5.594 1 98.88 81 ILE B CA 1
ATOM 2256 C C . ILE B 1 81 ? -2.08 11.188 6.453 1 98.88 81 ILE B C 1
ATOM 2258 O O . ILE B 1 81 ? -0.95 11.117 5.961 1 98.88 81 ILE B O 1
ATOM 2262 N N . VAL B 1 82 ? -2.299 11.516 7.684 1 98.75 82 VAL B N 1
ATOM 2263 C CA . VAL B 1 82 ? -1.199 11.812 8.594 1 98.75 82 VAL B CA 1
ATOM 2264 C C . VAL B 1 82 ? -0.375 10.555 8.844 1 98.75 82 VAL B C 1
ATOM 2266 O O . VAL B 1 82 ? -0.93 9.469 9.039 1 98.75 82 VAL B O 1
ATOM 2269 N N . ALA B 1 83 ? 0.916 10.695 8.836 1 98.38 83 ALA B N 1
ATOM 2270 C CA . ALA B 1 83 ? 1.786 9.539 9.023 1 98.38 83 ALA B CA 1
ATOM 2271 C C . ALA B 1 83 ? 3.166 9.969 9.516 1 98.38 83 ALA B C 1
ATOM 2273 O O . ALA B 1 83 ? 3.539 11.141 9.398 1 98.38 83 ALA B O 1
ATOM 2274 N N . GLY B 1 84 ? 3.938 8.984 10.023 1 97.12 84 GLY B N 1
ATOM 2275 C CA . GLY B 1 84 ? 5.312 9.211 10.438 1 97.12 84 GLY B CA 1
ATOM 2276 C C . GLY B 1 84 ? 6.09 7.93 10.664 1 97.12 84 GLY B C 1
ATOM 2277 O O . GLY B 1 84 ? 5.5 6.883 10.938 1 97.12 84 GLY B O 1
ATOM 2278 N N . VAL B 1 85 ? 7.352 8.07 10.609 1 96.06 85 VAL B N 1
ATOM 2279 C CA . VAL B 1 85 ? 8.234 6.934 10.828 1 96.06 85 VAL B CA 1
ATOM 2280 C C . VAL B 1 85 ? 8.266 6.59 12.32 1 96.06 85 VAL B C 1
ATOM 2282 O O . VAL B 1 85 ? 8.328 7.48 13.164 1 96.06 85 VAL B O 1
ATOM 2285 N N . ILE B 1 86 ? 8.195 5.305 12.586 1 96.75 86 ILE B N 1
ATOM 2286 C CA . ILE B 1 86 ? 8.266 4.84 13.969 1 96.75 86 ILE B CA 1
ATOM 2287 C C . ILE B 1 86 ? 9.711 4.859 14.453 1 96.75 86 ILE B C 1
ATOM 2289 O O . ILE B 1 86 ? 10.57 4.188 13.883 1 96.75 86 ILE B O 1
ATOM 2293 N N . GLU B 1 87 ? 9.961 5.531 15.469 1 92.56 87 GLU B N 1
ATOM 2294 C CA . GLU B 1 87 ? 11.281 5.57 16.078 1 92.56 87 GLU B CA 1
ATOM 2295 C C . GLU B 1 87 ? 11.414 4.504 17.172 1 92.56 87 GLU B C 1
ATOM 2297 O O . GLU B 1 87 ? 10.414 3.932 17.609 1 92.56 87 GLU B O 1
ATOM 2302 N N . ALA B 1 88 ? 12.57 4.078 17.656 1 89.19 88 ALA B N 1
ATOM 2303 C CA . ALA B 1 88 ? 12.883 2.977 18.562 1 89.19 88 ALA B CA 1
ATOM 2304 C C . ALA B 1 88 ? 12.086 3.094 19.859 1 89.19 88 ALA B C 1
ATOM 2306 O O . ALA B 1 88 ? 11.633 2.088 20.406 1 89.19 88 ALA B O 1
ATOM 2307 N N . ASN B 1 89 ? 11.727 4.227 20.375 1 91.81 89 ASN B N 1
ATOM 2308 C CA . ASN B 1 89 ? 11.102 4.352 21.688 1 91.81 89 ASN B CA 1
ATOM 2309 C C . ASN B 1 89 ? 9.695 4.926 21.594 1 91.81 89 ASN B C 1
ATOM 2311 O O . ASN B 1 89 ? 9.195 5.52 22.547 1 91.81 89 ASN B O 1
ATOM 2315 N N . GLU B 1 90 ? 9.094 4.605 20.516 1 95.44 90 GLU B N 1
ATOM 2316 C CA . GLU B 1 90 ? 7.738 5.113 20.344 1 95.44 90 GLU B CA 1
ATOM 2317 C C . GLU B 1 90 ? 6.801 4.02 19.844 1 95.44 90 GLU B C 1
ATOM 2319 O O . GLU B 1 90 ? 7.176 3.217 18.984 1 95.44 90 GLU B O 1
ATOM 2324 N N . THR B 1 91 ? 5.641 3.947 20.484 1 97.88 91 THR B N 1
ATOM 2325 C CA . THR B 1 91 ? 4.598 3.076 19.953 1 97.88 91 THR B CA 1
ATOM 2326 C C . THR B 1 91 ? 3.947 3.707 18.719 1 97.88 91 THR B C 1
ATOM 2328 O O . THR B 1 91 ? 4 4.926 18.531 1 97.88 91 THR B O 1
ATOM 2331 N N . PRO B 1 92 ? 3.369 2.891 17.844 1 98.5 92 PRO B N 1
ATOM 2332 C CA . PRO B 1 92 ? 2.654 3.449 16.688 1 98.5 92 PRO B CA 1
ATOM 2333 C C . PRO B 1 92 ? 1.604 4.484 17.094 1 98.5 92 PRO B C 1
ATOM 2335 O O . PRO B 1 92 ? 1.43 5.492 16.406 1 98.5 92 PRO B O 1
ATOM 2338 N N . GLU B 1 93 ? 0.917 4.289 18.219 1 98.69 93 GLU B N 1
ATOM 2339 C CA . GLU B 1 93 ? -0.093 5.219 18.703 1 98.69 93 GLU B CA 1
ATOM 2340 C C . GLU B 1 93 ? 0.527 6.566 19.062 1 98.69 93 GLU B C 1
ATOM 2342 O O . GLU B 1 93 ? -0.046 7.617 18.766 1 98.69 93 GLU B O 1
ATOM 2347 N N . GLN B 1 94 ? 1.673 6.516 19.672 1 98.38 94 GLN B N 1
ATOM 2348 C CA . GLN B 1 94 ? 2.377 7.742 20.031 1 98.38 94 GLN B CA 1
ATOM 2349 C C . GLN B 1 94 ? 2.82 8.5 18.781 1 98.38 94 GLN B C 1
ATOM 2351 O O . GLN B 1 94 ? 2.766 9.734 18.75 1 98.38 94 GLN B O 1
ATOM 2356 N N . VAL B 1 95 ? 3.25 7.777 17.766 1 98.38 95 VAL B N 1
ATOM 2357 C CA . VAL B 1 95 ? 3.707 8.383 16.516 1 98.38 95 VAL B CA 1
ATOM 2358 C C . VAL B 1 95 ? 2.562 9.156 15.859 1 98.38 95 VAL B C 1
ATOM 2360 O O . VAL B 1 95 ? 2.713 10.328 15.516 1 98.38 95 VAL B O 1
ATOM 2363 N N . VAL B 1 96 ? 1.369 8.5 15.75 1 98.56 96 VAL B N 1
ATOM 2364 C CA . VAL B 1 96 ? 0.292 9.156 15.016 1 98.56 96 VAL B CA 1
ATOM 2365 C C . VAL B 1 96 ? -0.252 10.328 15.836 1 98.56 96 VAL B C 1
ATOM 2367 O O . VAL B 1 96 ? -0.675 11.336 15.273 1 98.56 96 VAL B O 1
ATOM 2370 N N . ALA B 1 97 ? -0.212 10.234 17.156 1 98.06 97 ALA B N 1
ATOM 2371 C CA . ALA B 1 97 ? -0.617 11.367 17.984 1 98.06 97 ALA B CA 1
ATOM 2372 C C . ALA B 1 97 ? 0.317 12.555 17.781 1 98.06 97 ALA B C 1
ATOM 2374 O O . ALA B 1 97 ? -0.139 13.68 17.547 1 98.06 97 ALA B O 1
ATOM 2375 N N . ARG B 1 98 ? 1.585 12.281 17.875 1 96.75 98 ARG B N 1
ATOM 2376 C CA . ARG B 1 98 ? 2.578 13.344 17.703 1 96.75 98 ARG B CA 1
ATOM 2377 C C . ARG B 1 98 ? 2.518 13.93 16.297 1 96.75 98 ARG B C 1
ATOM 2379 O O . ARG B 1 98 ? 2.469 15.156 16.141 1 96.75 98 ARG B O 1
ATOM 2386 N N . GLU B 1 99 ? 2.502 13.109 15.242 1 97.69 99 GLU B N 1
ATOM 2387 C CA . GLU B 1 99 ? 2.506 13.562 13.852 1 97.69 99 GLU B CA 1
ATOM 2388 C C . GLU B 1 99 ? 1.23 14.336 13.523 1 97.69 99 GLU B C 1
ATOM 2390 O O . GLU B 1 99 ? 1.255 15.266 12.711 1 97.69 99 GLU B O 1
ATOM 2395 N N . SER B 1 100 ? 0.097 13.938 14.141 1 98.5 100 SER B N 1
ATOM 2396 C CA . SER B 1 100 ? -1.152 14.648 13.898 1 98.5 100 SER B CA 1
ATOM 2397 C C . SER B 1 100 ? -1.067 16.094 14.391 1 98.5 100 SER B C 1
ATOM 2399 O O . SER B 1 100 ? -1.582 17 13.734 1 98.5 100 SER B O 1
ATOM 2401 N N . MET B 1 101 ? -0.444 16.281 15.508 1 97.88 101 MET B N 1
ATOM 2402 C CA . MET B 1 101 ? -0.241 17.641 16.016 1 97.88 101 MET B CA 1
ATOM 2403 C C . MET B 1 101 ? 0.732 18.406 15.125 1 97.88 101 MET B C 1
ATOM 2405 O O . MET B 1 101 ? 0.475 19.562 14.758 1 97.88 101 MET B O 1
ATOM 2409 N N . GLU B 1 102 ? 1.823 17.828 14.703 1 96.88 102 GLU B N 1
ATOM 2410 C CA . GLU B 1 102 ? 2.871 18.484 13.922 1 96.88 102 GLU B CA 1
ATOM 2411 C C . GLU B 1 102 ? 2.385 18.812 12.516 1 96.88 102 GLU B C 1
ATOM 2413 O O . GLU B 1 102 ? 2.627 19.906 12.008 1 96.88 102 GLU B O 1
ATOM 2418 N N . GLU B 1 103 ? 1.621 17.844 11.867 1 97.62 103 GLU B N 1
ATOM 2419 C CA . GLU B 1 103 ? 1.294 17.969 10.445 1 97.62 103 GLU B CA 1
ATOM 2420 C C . GLU B 1 103 ? -0.04 18.688 10.25 1 97.62 103 GLU B C 1
ATOM 2422 O O . GLU B 1 103 ? -0.325 19.172 9.156 1 97.62 103 GLU B O 1
ATOM 2427 N N . ALA B 1 104 ? -0.909 18.766 11.336 1 98.19 104 ALA B N 1
ATOM 2428 C CA . ALA B 1 104 ? -2.264 19.25 11.094 1 98.19 104 ALA B CA 1
ATOM 2429 C C . ALA B 1 104 ? -2.826 19.953 12.32 1 98.19 104 ALA B C 1
ATOM 2431 O O . ALA B 1 104 ? -3.99 20.359 12.328 1 98.19 104 ALA B O 1
ATOM 2432 N N . ASN B 1 105 ? -2.021 20.109 13.398 1 98 105 ASN B N 1
ATOM 2433 C CA . ASN B 1 105 ? -2.537 20.641 14.656 1 98 105 ASN B CA 1
ATOM 2434 C C . ASN B 1 105 ? -3.859 19.984 15.047 1 98 105 ASN B C 1
ATOM 2436 O O . ASN B 1 105 ? -4.824 20.672 15.375 1 98 105 ASN B O 1
ATOM 2440 N N . CYS B 1 106 ? -3.912 18.688 14.93 1 98.38 106 CYS B N 1
ATOM 2441 C CA . CYS B 1 106 ? -5.094 17.859 15.125 1 98.38 106 CYS B CA 1
ATOM 2442 C C . CYS B 1 106 ? -4.926 16.953 16.344 1 98.38 106 CYS B C 1
ATOM 2444 O O . CYS B 1 106 ? -4.074 16.062 16.344 1 98.38 106 CYS B O 1
ATOM 2446 N N . GLN B 1 107 ? -5.723 17.172 17.344 1 98.31 107 GLN B N 1
ATOM 2447 C CA . GLN B 1 107 ? -5.699 16.312 18.516 1 98.31 107 GLN B CA 1
ATOM 2448 C C . GLN B 1 107 ? -6.582 15.094 18.328 1 98.31 107 GLN B C 1
ATOM 2450 O O . GLN B 1 107 ? -7.797 15.219 18.141 1 98.31 107 GLN B O 1
ATOM 2455 N N . ILE B 1 108 ? -6 13.977 18.422 1 98.12 108 ILE B N 1
ATOM 2456 C CA . ILE B 1 108 ? -6.734 12.719 18.281 1 98.12 108 ILE B CA 1
ATOM 2457 C C . ILE B 1 108 ? -7.309 12.297 19.625 1 98.12 108 ILE B C 1
ATOM 2459 O O . ILE B 1 108 ? -6.582 12.219 20.625 1 98.12 108 ILE B O 1
ATOM 2463 N N . GLY B 1 109 ? -8.586 11.984 19.703 1 96.81 109 GLY B N 1
ATOM 2464 C CA . GLY B 1 109 ? -9.25 11.602 20.938 1 96.81 109 GLY B CA 1
ATOM 2465 C C . GLY B 1 109 ? -9.219 10.109 21.203 1 96.81 109 GLY B C 1
ATOM 2466 O O . GLY B 1 109 ? -9.125 9.68 22.344 1 96.81 109 GLY B O 1
ATOM 2467 N N . SER B 1 110 ? -9.5 9.281 20.266 1 97.81 110 SER B N 1
ATOM 2468 C CA . SER B 1 110 ? -9.523 7.824 20.312 1 97.81 110 SER B CA 1
ATOM 2469 C C . SER B 1 110 ? -9.016 7.215 19.016 1 97.81 110 SER B C 1
ATOM 2471 O O . SER B 1 110 ? -9.086 7.84 17.953 1 97.81 110 SER B O 1
ATOM 2473 N N . LEU B 1 111 ? -8.445 6.023 19.188 1 98.69 111 LEU B N 1
ATOM 2474 C CA . LEU B 1 111 ? -7.891 5.344 18.031 1 98.69 111 LEU B CA 1
ATOM 2475 C C . LEU B 1 111 ? -8.562 3.99 17.812 1 98.69 111 LEU B C 1
ATOM 2477 O O . LEU B 1 111 ? -8.844 3.273 18.781 1 98.69 111 LEU B O 1
ATOM 2481 N N . ILE B 1 112 ? -8.836 3.641 16.625 1 98.69 112 ILE B N 1
ATOM 2482 C CA . ILE B 1 112 ? -9.211 2.295 16.203 1 98.69 112 ILE B CA 1
ATOM 2483 C C . ILE B 1 112 ? -8.133 1.72 15.289 1 98.69 112 ILE B C 1
ATOM 2485 O O . ILE B 1 112 ? -7.852 2.273 14.227 1 98.69 112 ILE B O 1
ATOM 2489 N N . PRO B 1 113 ? -7.43 0.667 15.711 1 98.5 113 PRO B N 1
ATOM 2490 C CA . PRO B 1 113 ? -6.465 0.023 14.812 1 98.5 113 PRO B CA 1
ATOM 2491 C C . PRO B 1 113 ? -7.129 -0.63 13.602 1 98.5 113 PRO B C 1
ATOM 2493 O O . PRO B 1 113 ? -8.18 -1.261 13.734 1 98.5 113 PRO B O 1
ATOM 2496 N N . LEU B 1 114 ? -6.605 -0.352 12.453 1 98.5 114 LEU B N 1
ATOM 2497 C CA . LEU B 1 114 ? -7.105 -0.976 11.227 1 98.5 114 LEU B CA 1
ATOM 2498 C C . LEU B 1 114 ? -6.266 -2.195 10.859 1 98.5 114 LEU B C 1
ATOM 2500 O O . LEU B 1 114 ? -6.723 -3.332 10.992 1 98.5 114 LEU B O 1
ATOM 2504 N N . TYR B 1 115 ? -5.012 -1.917 10.352 1 98.12 115 TYR B N 1
ATOM 2505 C CA . TYR B 1 115 ? -4.125 -2.973 9.883 1 98.12 115 TYR B CA 1
ATOM 2506 C C . TYR B 1 115 ? -2.67 -2.658 10.219 1 98.12 115 TYR B C 1
ATOM 2508 O O . TYR B 1 115 ? -2.32 -1.5 10.461 1 98.12 115 TYR B O 1
ATOM 2516 N N . ASP B 1 116 ? -1.882 -3.646 10.352 1 98.12 116 ASP B N 1
ATOM 2517 C CA . ASP B 1 116 ? -0.428 -3.645 10.227 1 98.12 116 ASP B CA 1
ATOM 2518 C C . ASP B 1 116 ? 0.011 -4.371 8.953 1 98.12 116 ASP B C 1
ATOM 2520 O O . ASP B 1 116 ? 0.074 -5.602 8.93 1 98.12 116 ASP B O 1
ATOM 2524 N N . TYR B 1 117 ? 0.245 -3.541 7.883 1 98.5 117 TYR B N 1
ATOM 2525 C CA . TYR B 1 117 ? 0.351 -4.195 6.586 1 98.5 117 TYR B CA 1
ATOM 2526 C C . TYR B 1 117 ? 1.724 -3.959 5.965 1 98.5 117 TYR B C 1
ATOM 2528 O O . TYR B 1 117 ? 2.41 -2.994 6.312 1 98.5 117 TYR B O 1
ATOM 2536 N N . LEU B 1 118 ? 2.076 -4.852 5.066 1 98.62 118 LEU B N 1
ATOM 2537 C CA . LEU B 1 118 ? 3.295 -4.77 4.27 1 98.62 118 LEU B CA 1
ATOM 2538 C C . LEU B 1 118 ? 3.064 -3.943 3.006 1 98.62 118 LEU B C 1
ATOM 2540 O O . LEU B 1 118 ? 2.098 -4.176 2.275 1 98.62 118 LEU B O 1
ATOM 2544 N N . VAL B 1 119 ? 3.92 -3.027 2.689 1 98.19 119 VAL B N 1
ATOM 2545 C CA . VAL B 1 119 ? 3.701 -2.072 1.606 1 98.19 119 VAL B CA 1
ATOM 2546 C C . VAL B 1 119 ? 4.043 -2.723 0.268 1 98.19 119 VAL B C 1
ATOM 2548 O O . VAL B 1 119 ? 3.311 -2.564 -0.711 1 98.19 119 VAL B O 1
ATOM 2551 N N . SER B 1 120 ? 5.117 -3.424 0.186 1 97.94 120 SER B N 1
ATOM 2552 C CA . SER B 1 120 ? 5.648 -4.094 -0.999 1 97.94 120 SER B CA 1
ATOM 2553 C C . SER B 1 120 ? 6.656 -5.172 -0.621 1 97.94 120 SER B C 1
ATOM 2555 O O . SER B 1 120 ? 7.859 -5.004 -0.831 1 97.94 120 SER B O 1
ATOM 2557 N N . PRO B 1 121 ? 6.18 -6.312 -0.152 1 97.69 121 PRO B N 1
ATOM 2558 C CA . PRO B 1 121 ? 7.055 -7.301 0.489 1 97.69 121 PRO B CA 1
ATOM 2559 C C . PRO B 1 121 ? 7.996 -7.984 -0.5 1 97.69 121 PRO B C 1
ATOM 2561 O O . PRO B 1 121 ? 8.922 -8.688 -0.091 1 97.69 121 PRO B O 1
ATOM 2564 N N . GLY B 1 122 ? 7.848 -7.797 -1.786 1 95.75 122 GLY B N 1
ATOM 2565 C CA . GLY B 1 122 ? 8.797 -8.281 -2.775 1 95.75 122 GLY B CA 1
ATOM 2566 C C . GLY B 1 122 ? 10.086 -7.496 -2.801 1 95.75 122 GLY B C 1
ATOM 2567 O O . GLY B 1 122 ? 11.086 -7.949 -3.363 1 95.75 122 GLY B O 1
ATOM 2568 N N . GLY B 1 123 ? 10.07 -6.289 -2.127 1 96.88 123 GLY B N 1
ATOM 2569 C CA . GLY B 1 123 ? 11.25 -5.449 -2.266 1 96.88 123 GLY B CA 1
ATOM 2570 C C . GLY B 1 123 ? 11.617 -4.73 -0.985 1 96.88 123 GLY B C 1
ATOM 2571 O O . GLY B 1 123 ? 12.703 -4.148 -0.887 1 96.88 123 GLY B O 1
ATOM 2572 N N . THR B 1 124 ? 10.75 -4.703 -0 1 98.12 124 THR B N 1
ATOM 2573 C CA . THR B 1 124 ? 11.031 -3.934 1.21 1 98.12 124 THR B CA 1
ATOM 2574 C C . THR B 1 124 ? 10.398 -4.602 2.43 1 98.12 124 THR B C 1
ATOM 2576 O O . THR B 1 124 ? 9.422 -5.348 2.303 1 98.12 124 THR B O 1
ATOM 2579 N N . THR B 1 125 ? 10.945 -4.312 3.617 1 97.75 125 THR B N 1
ATOM 2580 C CA . THR B 1 125 ? 10.398 -4.824 4.867 1 97.75 125 THR B CA 1
ATOM 2581 C C . THR B 1 125 ? 9.375 -3.852 5.445 1 97.75 125 THR B C 1
ATOM 2583 O O . THR B 1 125 ? 8.719 -4.156 6.445 1 97.75 125 THR B O 1
ATOM 2586 N N . GLU B 1 126 ? 9.188 -2.719 4.824 1 98.25 126 GLU B N 1
ATOM 2587 C CA . GLU B 1 126 ? 8.383 -1.634 5.375 1 98.25 126 GLU B CA 1
ATOM 2588 C C . GLU B 1 126 ? 6.965 -2.104 5.691 1 98.25 126 GLU B C 1
ATOM 2590 O O . GLU B 1 126 ? 6.312 -2.73 4.852 1 98.25 126 GLU B O 1
ATOM 2595 N N . ARG B 1 127 ? 6.555 -1.808 6.895 1 98.25 127 ARG B N 1
ATOM 2596 C CA . ARG B 1 127 ? 5.18 -1.987 7.348 1 98.25 127 ARG B CA 1
ATOM 2597 C C . ARG B 1 127 ? 4.578 -0.666 7.816 1 98.25 127 ARG B C 1
ATOM 2599 O O . ARG B 1 127 ? 5.301 0.216 8.289 1 98.25 127 ARG B O 1
ATOM 2606 N N . ILE B 1 128 ? 3.316 -0.531 7.668 1 98.69 128 ILE B N 1
ATOM 2607 C CA . ILE B 1 128 ? 2.582 0.621 8.18 1 98.69 128 ILE B CA 1
ATOM 2608 C C . ILE B 1 128 ? 1.493 0.151 9.141 1 98.69 128 ILE B C 1
ATOM 2610 O O . ILE B 1 128 ? 0.639 -0.659 8.773 1 98.69 128 ILE B O 1
ATOM 2614 N N . VAL B 1 129 ? 1.597 0.581 10.328 1 98.56 129 VAL B N 1
ATOM 2615 C CA . VAL B 1 129 ? 0.504 0.417 11.281 1 98.56 129 VAL B CA 1
ATOM 2616 C C . VAL B 1 129 ? -0.526 1.525 11.086 1 98.56 129 VAL B C 1
ATOM 2618 O O . VAL B 1 129 ? -0.214 2.707 11.25 1 98.56 129 VAL B O 1
ATOM 2621 N N . LEU B 1 130 ? -1.732 1.188 10.766 1 98.81 130 LEU B N 1
ATOM 2622 C CA . LEU B 1 130 ? -2.738 2.125 10.273 1 98.81 130 LEU B CA 1
ATOM 2623 C C . LEU B 1 130 ? -3.887 2.256 11.273 1 98.81 130 LEU B C 1
ATOM 2625 O O . LEU B 1 130 ? -4.352 1.257 11.82 1 98.81 130 LEU B O 1
ATOM 2629 N N . PHE B 1 131 ? -4.398 3.506 11.477 1 98.94 131 PHE B N 1
ATOM 2630 C CA . PHE B 1 131 ? -5.461 3.779 12.438 1 98.94 131 PHE B CA 1
ATOM 2631 C C . PHE B 1 131 ? -6.527 4.68 11.828 1 98.94 131 PHE B C 1
ATOM 2633 O O . PHE B 1 131 ? -6.266 5.383 10.852 1 98.94 131 PHE B O 1
ATOM 2640 N N . CYS B 1 132 ? -7.695 4.605 12.391 1 98.94 132 CYS B N 1
ATOM 2641 C CA . CYS B 1 132 ? -8.688 5.672 12.344 1 98.94 132 CYS B CA 1
ATOM 2642 C C . CYS B 1 132 ? -8.719 6.441 13.664 1 98.94 132 CYS B C 1
ATOM 2644 O O . CYS B 1 132 ? -8.688 5.84 14.742 1 98.94 132 CYS B O 1
ATOM 2646 N N . GLY B 1 133 ? -8.672 7.719 13.586 1 98.94 133 GLY B N 1
ATOM 2647 C CA . GLY B 1 133 ? -8.633 8.531 14.789 1 98.94 133 GLY B CA 1
ATOM 2648 C C . GLY B 1 133 ? -9.812 9.477 14.906 1 98.94 133 GLY B C 1
ATOM 2649 O O . GLY B 1 133 ? -10.156 10.172 13.953 1 98.94 133 GLY B O 1
ATOM 2650 N N . ARG B 1 134 ? -10.383 9.539 16.078 1 98.81 134 ARG B N 1
ATOM 2651 C CA . ARG B 1 134 ? -11.508 10.438 16.328 1 98.81 134 ARG B CA 1
ATOM 2652 C C . ARG B 1 134 ? -11.031 11.867 16.547 1 98.81 134 ARG B C 1
ATOM 2654 O O . ARG B 1 134 ? -10.117 12.102 17.344 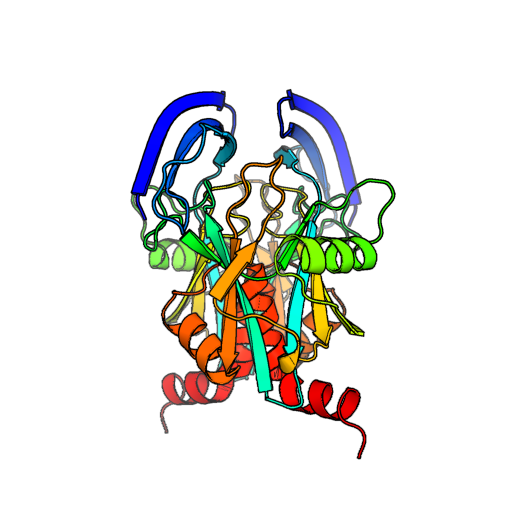1 98.81 134 ARG B O 1
ATOM 2661 N N . VAL B 1 135 ? -11.633 12.75 15.859 1 98.62 135 VAL B N 1
ATOM 2662 C CA . VAL B 1 135 ? -11.258 14.156 15.992 1 98.62 135 VAL B CA 1
ATOM 2663 C C . VAL B 1 135 ? -12.516 15.023 16.016 1 98.62 135 VAL B C 1
ATOM 2665 O O . VAL B 1 135 ? -13.555 14.641 15.461 1 98.62 135 VAL B O 1
ATOM 2668 N N . ASP B 1 136 ? -12.492 16.125 16.719 1 98.06 136 ASP B N 1
ATOM 2669 C CA . ASP B 1 136 ? -13.484 17.188 16.594 1 98.06 136 ASP B CA 1
ATOM 2670 C C . ASP B 1 136 ? -13.102 18.172 15.5 1 98.06 136 ASP B C 1
ATOM 2672 O O . ASP B 1 136 ? -12.242 19.031 15.711 1 98.06 136 ASP B O 1
ATOM 2676 N N . MET B 1 137 ? -13.773 18.094 14.391 1 98.25 137 MET B N 1
ATOM 2677 C CA . MET B 1 137 ? -13.367 18.859 13.219 1 98.25 137 MET B CA 1
ATOM 2678 C C . MET B 1 137 ? -13.523 20.344 13.461 1 98.25 137 MET B C 1
ATOM 2680 O O . MET B 1 137 ? -12.93 21.172 12.758 1 98.25 137 MET B O 1
ATOM 2684 N N . GLN B 1 138 ? -14.297 20.719 14.43 1 97.44 138 GLN B N 1
ATOM 2685 C CA . GLN B 1 138 ? -14.484 22.125 14.758 1 97.44 138 GLN B CA 1
ATOM 2686 C C . GLN B 1 138 ? -13.195 22.75 15.273 1 97.44 138 GLN B C 1
ATOM 2688 O O . GLN B 1 138 ? -13.047 23.984 15.266 1 97.44 138 GLN B O 1
ATOM 2693 N N . THR B 1 139 ? -12.305 21.938 15.727 1 98.19 139 THR B N 1
ATOM 2694 C CA . THR B 1 139 ? -11.047 22.422 16.281 1 98.19 139 THR B CA 1
ATOM 2695 C C . THR B 1 139 ? -9.984 22.531 15.188 1 98.19 139 THR B C 1
ATOM 2697 O O . THR B 1 139 ? -8.875 23 15.445 1 98.19 139 THR B O 1
ATOM 2700 N N . ILE B 1 140 ? -10.281 22.109 14 1 98.44 140 ILE B N 1
ATOM 2701 C CA . ILE B 1 140 ? -9.32 22.047 12.906 1 98.44 140 ILE B CA 1
ATOM 2702 C C . ILE B 1 140 ? -9.406 23.328 12.07 1 98.44 140 ILE B C 1
ATOM 2704 O O . ILE B 1 140 ? -10.508 23.797 11.766 1 98.44 140 ILE B O 1
ATOM 2708 N N . GLU B 1 141 ? -8.344 23.875 11.719 1 97.81 141 GLU B N 1
ATOM 2709 C CA . GLU B 1 141 ? -8.281 25 10.789 1 97.81 141 GLU B CA 1
ATOM 2710 C C . GLU B 1 141 ? -8.055 24.516 9.359 1 97.81 141 GLU B C 1
ATOM 2712 O O . GLU B 1 141 ? -6.914 24.469 8.898 1 97.81 141 GLU B O 1
ATOM 2717 N N . ALA B 1 142 ? -9.141 24.328 8.617 1 97.06 142 ALA B N 1
ATOM 2718 C CA . ALA B 1 142 ? -9.055 23.875 7.234 1 97.06 142 ALA B CA 1
ATOM 2719 C C . ALA B 1 142 ? -8.297 24.875 6.371 1 97.06 142 ALA B C 1
ATOM 2721 O O . ALA B 1 142 ? -8.508 26.078 6.48 1 97.06 142 ALA B O 1
ATOM 2722 N N . GLY B 1 143 ? -7.414 24.359 5.598 1 97.38 143 GLY B N 1
ATOM 2723 C CA . GLY B 1 143 ? -6.652 25.219 4.699 1 97.38 143 GLY B CA 1
ATOM 2724 C C . GLY B 1 143 ? -5.344 25.688 5.297 1 97.38 143 GLY B C 1
ATOM 2725 O O . GLY B 1 143 ? -4.48 26.203 4.586 1 97.38 143 GLY B O 1
ATOM 2726 N N . ALA B 1 144 ? -5.168 25.484 6.613 1 97.56 144 ALA B N 1
ATOM 2727 C CA . ALA B 1 144 ? -3.93 25.906 7.262 1 97.56 144 ALA B CA 1
ATOM 2728 C C . ALA B 1 144 ? -2.748 25.078 6.777 1 97.56 144 ALA B C 1
ATOM 2730 O O . ALA B 1 144 ? -2.932 23.984 6.246 1 97.56 144 ALA B O 1
ATOM 2731 N N . VAL B 1 145 ? -1.627 25.656 6.867 1 97.06 145 VAL B N 1
ATOM 2732 C CA . VAL B 1 145 ? -0.386 24.984 6.484 1 97.06 145 VAL B CA 1
ATOM 2733 C C . VAL B 1 145 ? 0.494 24.781 7.715 1 97.06 145 VAL B C 1
ATOM 2735 O O . VAL B 1 145 ? 0.723 25.719 8.484 1 97.06 145 VAL B O 1
ATOM 2738 N N . TYR B 1 146 ? 0.861 23.562 7.941 1 95.5 146 TYR B N 1
ATOM 2739 C CA . TYR B 1 146 ? 1.694 23.203 9.086 1 95.5 146 TYR B CA 1
ATOM 2740 C C . TYR B 1 146 ? 2.982 22.531 8.633 1 95.5 146 TYR B C 1
ATOM 2742 O O . TYR B 1 146 ? 3.379 22.656 7.469 1 95.5 146 TYR B O 1
ATOM 2750 N N . GLY B 1 147 ? 3.619 21.844 9.547 1 87.44 147 GLY B N 1
ATOM 2751 C CA . GLY B 1 147 ? 4.863 21.141 9.281 1 87.44 147 GLY B CA 1
ATOM 2752 C C . GLY B 1 147 ? 6.004 21.578 10.172 1 87.44 147 GLY B C 1
ATOM 2753 O O . GLY B 1 147 ? 5.98 22.688 10.719 1 87.44 147 GLY B O 1
ATOM 2754 N N . ASN B 1 148 ? 6.887 20.641 10.328 1 73.88 148 ASN B N 1
ATOM 2755 C CA . ASN B 1 148 ? 8.062 20.938 11.141 1 73.88 148 ASN B CA 1
ATOM 2756 C C . ASN B 1 148 ? 9 21.922 10.43 1 73.88 148 ASN B C 1
ATOM 2758 O O . ASN B 1 148 ? 9.547 21.609 9.375 1 73.88 148 ASN B O 1
ATOM 2762 N N . HIS B 1 149 ? 9.172 23.016 10.914 1 67.62 149 HIS B N 1
ATOM 2763 C CA . HIS B 1 149 ? 9.969 24.094 10.32 1 67.62 149 HIS B CA 1
ATOM 2764 C C . HIS B 1 149 ? 11.406 23.641 10.086 1 67.62 149 HIS B C 1
ATOM 2766 O O . HIS B 1 149 ? 12.039 24.062 9.117 1 67.62 149 HIS B O 1
ATOM 2772 N N . GLY B 1 150 ? 11.859 22.844 10.906 1 65.25 150 GLY B N 1
ATOM 2773 C CA . GLY B 1 150 ? 13.227 22.391 10.758 1 65.25 150 GLY B CA 1
ATOM 2774 C C . GLY B 1 150 ? 13.398 21.359 9.656 1 65.25 150 GLY B C 1
ATOM 2775 O O . GLY B 1 150 ? 14.516 21.125 9.18 1 65.25 150 GLY B O 1
ATOM 2776 N N . GLU B 1 151 ? 12.305 20.859 9.133 1 66.81 151 GLU B N 1
ATOM 2777 C CA . GLU B 1 151 ? 12.375 19.75 8.18 1 66.81 151 GLU B CA 1
ATOM 2778 C C . GLU B 1 151 ? 11.867 20.188 6.805 1 66.81 151 GLU B C 1
ATOM 2780 O O . GLU B 1 151 ? 11.742 19.359 5.895 1 66.81 151 GLU B O 1
ATOM 2785 N N . ASP B 1 152 ? 11.766 21.469 6.648 1 74.5 152 ASP B N 1
ATOM 2786 C CA . ASP B 1 152 ? 11.312 22.031 5.383 1 74.5 152 ASP B CA 1
ATOM 2787 C C . ASP B 1 152 ? 10.008 21.375 4.926 1 74.5 152 ASP B C 1
ATOM 2789 O O . ASP B 1 152 ? 9.82 21.125 3.734 1 74.5 152 ASP B O 1
ATOM 2793 N N . GLU B 1 153 ? 9.25 20.969 5.855 1 84.94 153 GLU B N 1
ATOM 2794 C CA . GLU B 1 153 ? 7.938 20.406 5.535 1 84.94 153 GLU B CA 1
ATOM 2795 C C . GLU B 1 153 ? 6.91 21.516 5.289 1 84.94 153 GLU B C 1
ATOM 2797 O O . GLU B 1 153 ? 6.922 22.531 5.969 1 84.94 153 GLU B O 1
ATOM 2802 N N . ASP B 1 154 ? 6.129 21.422 4.328 1 94.25 154 ASP B N 1
ATOM 2803 C CA . ASP B 1 154 ? 5.008 22.266 3.934 1 94.25 154 ASP B CA 1
ATOM 2804 C C . ASP B 1 154 ? 3.762 21.422 3.656 1 94.25 154 ASP B C 1
ATOM 2806 O O . ASP B 1 154 ? 3.594 20.906 2.555 1 94.25 154 ASP B O 1
ATOM 2810 N N . ILE B 1 155 ? 2.871 21.375 4.75 1 97.44 155 ILE B N 1
ATOM 2811 C CA . ILE B 1 155 ? 1.754 20.438 4.727 1 97.44 155 ILE B CA 1
ATOM 2812 C C . ILE B 1 155 ? 0.439 21.203 4.875 1 97.44 155 ILE B C 1
ATOM 2814 O O . ILE B 1 155 ? 0.209 21.859 5.895 1 97.44 155 ILE B O 1
ATOM 2818 N N . LYS B 1 156 ? -0.42 21.109 3.904 1 98.19 156 LYS B N 1
ATOM 2819 C CA . LYS B 1 156 ? -1.711 21.797 3.936 1 98.19 156 LYS B CA 1
ATOM 2820 C C . LYS B 1 156 ? -2.814 20.859 4.426 1 98.19 156 LYS B C 1
ATOM 2822 O O . LYS B 1 156 ? -2.873 19.703 4.02 1 98.19 156 LYS B O 1
ATOM 2827 N N . VAL B 1 157 ? -3.668 21.391 5.242 1 98.69 157 VAL B N 1
ATOM 2828 C CA . VAL B 1 157 ? -4.738 20.609 5.836 1 98.69 157 VAL B CA 1
ATOM 2829 C C . VAL B 1 157 ? -6.02 20.766 5.02 1 98.69 157 VAL B C 1
ATOM 2831 O O . VAL B 1 157 ? -6.398 21.891 4.676 1 98.69 157 VAL B O 1
ATOM 2834 N N . HIS B 1 158 ? -6.688 19.656 4.695 1 98.81 158 HIS B N 1
ATOM 2835 C CA . HIS B 1 158 ? -7.988 19.625 4.035 1 98.81 158 HIS B CA 1
ATOM 2836 C C . HIS B 1 158 ? -9.023 18.891 4.887 1 98.81 158 HIS B C 1
ATOM 2838 O O . HIS B 1 158 ? -8.742 17.812 5.418 1 98.81 158 HIS B O 1
ATOM 2844 N N . VAL B 1 159 ? -10.133 19.516 5.047 1 98.88 159 VAL B N 1
ATOM 2845 C CA . VAL B 1 159 ? -11.297 18.891 5.664 1 98.88 159 VAL B CA 1
ATOM 2846 C C . VAL B 1 159 ? -12.398 18.719 4.625 1 98.88 159 VAL B C 1
ATOM 2848 O O . VAL B 1 159 ? -12.719 19.656 3.885 1 98.88 159 VAL B O 1
ATOM 2851 N N . MET B 1 160 ? -12.969 17.516 4.523 1 98.75 160 MET B N 1
ATOM 2852 C CA . MET B 1 160 ? -14.023 17.281 3.539 1 98.75 160 MET B CA 1
ATOM 2853 C C . MET B 1 160 ? -14.961 16.172 3.988 1 98.75 160 MET B C 1
ATOM 2855 O O . MET B 1 160 ? -14.594 15.344 4.824 1 98.75 160 MET B O 1
ATOM 2859 N N . PRO B 1 161 ? -16.172 16.188 3.424 1 98.88 161 PRO B N 1
ATOM 2860 C CA . PRO B 1 161 ? -17.078 15.062 3.705 1 98.88 161 PRO B CA 1
ATOM 2861 C C . PRO B 1 161 ? -16.484 13.719 3.295 1 98.88 161 PRO B C 1
ATOM 2863 O O . PRO B 1 161 ? -15.828 13.617 2.256 1 98.88 161 PRO B O 1
ATOM 2866 N N . LEU B 1 162 ? -16.766 12.711 4.129 1 98.69 162 LEU B N 1
ATOM 2867 C CA . LEU B 1 162 ? -16.281 11.367 3.844 1 98.69 162 LEU B CA 1
ATOM 2868 C C . LEU B 1 162 ? -16.656 10.938 2.432 1 98.69 162 LEU B C 1
ATOM 2870 O O . LEU B 1 162 ? -15.836 10.398 1.696 1 98.69 162 LEU B O 1
ATOM 2874 N N . ASN B 1 163 ? -17.875 11.211 2.004 1 98.56 163 ASN B N 1
ATOM 2875 C CA . ASN B 1 163 ? -18.344 10.789 0.685 1 98.56 163 ASN B CA 1
ATOM 2876 C C . ASN B 1 163 ? -17.547 11.461 -0.429 1 98.56 163 ASN B C 1
ATOM 2878 O O . ASN B 1 163 ? -17.312 10.867 -1.484 1 98.56 163 ASN B O 1
ATOM 2882 N N . GLU B 1 164 ? -17.125 12.688 -0.209 1 98.69 164 GLU B N 1
ATOM 2883 C CA . GLU B 1 164 ? -16.266 13.367 -1.178 1 98.69 164 GLU B CA 1
ATOM 2884 C C . GLU B 1 164 ? -14.898 12.711 -1.264 1 98.69 164 GLU B C 1
ATOM 2886 O O . GLU B 1 164 ? -14.367 12.516 -2.357 1 98.69 164 GLU B O 1
ATOM 2891 N N . ALA B 1 165 ? -14.328 12.375 -0.116 1 98.75 165 ALA B N 1
ATOM 2892 C CA . ALA B 1 165 ? -13.039 11.688 -0.099 1 98.75 165 ALA B CA 1
ATOM 2893 C C . ALA B 1 165 ? -13.117 10.359 -0.839 1 98.75 165 ALA B C 1
ATOM 2895 O O . ALA B 1 165 ? -12.203 10.008 -1.59 1 98.75 165 ALA B O 1
ATOM 2896 N N . ILE B 1 166 ? -14.219 9.625 -0.647 1 98.06 166 ILE B N 1
ATOM 2897 C CA . ILE B 1 166 ? -14.422 8.336 -1.307 1 98.06 166 ILE B CA 1
ATOM 2898 C C . ILE B 1 166 ? -14.508 8.539 -2.818 1 98.06 166 ILE B C 1
ATOM 2900 O O . ILE B 1 166 ? -13.969 7.742 -3.59 1 98.06 166 ILE B O 1
ATOM 2904 N N . ARG B 1 167 ? -15.133 9.602 -3.287 1 97.75 167 ARG B N 1
ATOM 2905 C CA . ARG B 1 167 ? -15.203 9.922 -4.711 1 97.75 167 ARG B CA 1
ATOM 2906 C C . ARG B 1 167 ? -13.812 10.211 -5.273 1 97.75 167 ARG B C 1
ATOM 2908 O O . ARG B 1 167 ? -13.516 9.867 -6.418 1 97.75 167 ARG B O 1
ATOM 2915 N N . LEU B 1 168 ? -12.992 10.836 -4.508 1 97.88 168 LEU B N 1
ATOM 2916 C CA . LEU B 1 168 ? -11.641 11.172 -4.949 1 97.88 168 LEU B CA 1
ATOM 2917 C C . LEU B 1 168 ? -10.797 9.914 -5.137 1 97.88 168 LEU B C 1
ATOM 2919 O O . LEU B 1 168 ? -9.859 9.906 -5.93 1 97.88 168 LEU B O 1
ATOM 2923 N N . LEU B 1 169 ? -11.133 8.812 -4.363 1 97.25 169 LEU B N 1
ATOM 2924 C CA . LEU B 1 169 ? -10.469 7.535 -4.617 1 97.25 169 LEU B CA 1
ATOM 2925 C C . LEU B 1 169 ? -10.711 7.078 -6.055 1 97.25 169 LEU B C 1
ATOM 2927 O O . LEU B 1 169 ? -9.773 6.676 -6.746 1 97.25 169 LEU B O 1
ATOM 2931 N N . SER B 1 170 ? -11.938 7.23 -6.516 1 93.69 170 SER B N 1
ATOM 2932 C CA . SER B 1 170 ? -12.352 6.703 -7.812 1 93.69 170 SER B CA 1
ATOM 2933 C C . SER B 1 170 ? -11.742 7.504 -8.953 1 93.69 170 SER B C 1
ATOM 2935 O O . SER B 1 170 ? -11.57 6.988 -10.062 1 93.69 170 SER B O 1
ATOM 2937 N N . THR B 1 171 ? -11.352 8.758 -8.68 1 94.56 171 THR B N 1
ATOM 2938 C CA . THR B 1 171 ? -10.805 9.609 -9.719 1 94.56 171 THR B CA 1
ATOM 2939 C C . THR B 1 171 ? -9.281 9.516 -9.75 1 94.56 171 THR B C 1
ATOM 2941 O O . THR B 1 171 ? -8.633 10.055 -10.656 1 94.56 171 THR B O 1
ATOM 2944 N N . GLY B 1 172 ? -8.734 8.898 -8.781 1 95.12 172 GLY B N 1
ATOM 2945 C CA . GLY B 1 172 ? -7.285 8.766 -8.727 1 95.12 172 GLY B CA 1
ATOM 2946 C C . GLY B 1 172 ? -6.598 9.969 -8.109 1 95.12 172 GLY B C 1
ATOM 2947 O O . GLY B 1 172 ? -5.371 10.07 -8.117 1 95.12 172 GLY B O 1
ATOM 2948 N N . ARG B 1 173 ? -7.379 10.914 -7.543 1 96.88 173 ARG B N 1
ATOM 2949 C CA . ARG B 1 173 ? -6.801 12.086 -6.895 1 96.88 173 ARG B CA 1
ATOM 2950 C C . ARG B 1 173 ? -6.152 11.711 -5.566 1 96.88 173 ARG B C 1
ATOM 2952 O O . ARG B 1 173 ? -5.207 12.367 -5.125 1 96.88 173 ARG B O 1
ATOM 2959 N N . ILE B 1 174 ? -6.738 10.773 -4.898 1 98.19 174 ILE B N 1
ATOM 2960 C CA . ILE B 1 174 ? -6.094 10.117 -3.771 1 98.19 174 ILE B CA 1
ATOM 2961 C C . ILE B 1 174 ? -5.527 8.766 -4.219 1 98.19 174 ILE B C 1
ATOM 2963 O O . ILE B 1 174 ? -6.277 7.867 -4.605 1 98.19 174 ILE B O 1
ATOM 2967 N N . ASN B 1 175 ? -4.207 8.648 -4.145 1 98.19 175 ASN B N 1
ATOM 2968 C CA . ASN B 1 175 ? -3.654 7.457 -4.789 1 98.19 175 ASN B CA 1
ATOM 2969 C C . ASN B 1 175 ? -2.484 6.883 -3.994 1 98.19 175 ASN B C 1
ATOM 2971 O O . ASN B 1 175 ? -1.625 6.199 -4.555 1 98.19 175 ASN B O 1
ATOM 2975 N N . SER B 1 176 ? -2.336 7.168 -2.705 1 98.19 176 SER B N 1
ATOM 2976 C CA . SER B 1 176 ? -1.388 6.465 -1.847 1 98.19 176 SER B CA 1
ATOM 2977 C C . SER B 1 176 ? -2.045 5.27 -1.163 1 98.19 176 SER B C 1
ATOM 2979 O O . SER B 1 176 ? -3.215 5.332 -0.784 1 98.19 176 SER B O 1
ATOM 2981 N N . ALA B 1 177 ? -1.301 4.242 -0.95 1 98.75 177 ALA B N 1
ATOM 2982 C CA . ALA B 1 177 ? -1.842 2.99 -0.424 1 98.75 177 ALA B CA 1
ATOM 2983 C C . ALA B 1 177 ? -2.512 3.207 0.93 1 98.75 177 ALA B C 1
ATOM 2985 O O . ALA B 1 177 ? -3.641 2.762 1.15 1 98.75 177 ALA B O 1
ATOM 2986 N N . SER B 1 178 ? -1.842 3.9 1.864 1 98.81 178 SER B N 1
ATOM 2987 C CA . SER B 1 178 ? -2.357 4.074 3.217 1 98.81 178 SER B CA 1
ATOM 2988 C C . SER B 1 178 ? -3.688 4.82 3.211 1 98.81 178 SER B C 1
ATOM 2990 O O . SER B 1 178 ? -4.625 4.438 3.912 1 98.81 178 SER B O 1
ATOM 2992 N N . ALA B 1 179 ? -3.764 5.883 2.396 1 98.88 179 ALA B N 1
ATOM 2993 C CA . ALA B 1 179 ? -4.996 6.66 2.316 1 98.88 179 ALA B CA 1
ATOM 2994 C C . ALA B 1 179 ? -6.129 5.836 1.715 1 98.88 179 ALA B C 1
ATOM 2996 O O . ALA B 1 179 ? -7.258 5.863 2.211 1 98.88 179 ALA B O 1
ATOM 2997 N N . ILE B 1 180 ? -5.844 5.086 0.658 1 98.94 180 ILE B N 1
ATOM 2998 C CA . ILE B 1 180 ? -6.844 4.25 -0.001 1 98.94 180 ILE B CA 1
ATOM 2999 C C . ILE B 1 180 ? -7.383 3.217 0.984 1 98.94 180 ILE B C 1
ATOM 3001 O O . ILE B 1 180 ? -8.594 3.082 1.15 1 98.94 180 ILE B O 1
ATOM 3005 N N . ILE B 1 181 ? -6.492 2.531 1.682 1 98.94 181 ILE B N 1
ATOM 3006 C CA . ILE B 1 181 ? -6.875 1.471 2.605 1 98.94 181 ILE B CA 1
ATOM 3007 C C . ILE B 1 181 ? -7.723 2.053 3.736 1 98.94 181 ILE B C 1
ATOM 3009 O O . ILE B 1 181 ? -8.766 1.495 4.09 1 98.94 181 ILE B O 1
ATOM 3013 N N . ALA B 1 182 ? -7.293 3.17 4.289 1 98.94 182 ALA B N 1
ATOM 3014 C CA . ALA B 1 182 ? -7.988 3.764 5.426 1 98.94 182 ALA B CA 1
ATOM 3015 C C . ALA B 1 182 ? -9.391 4.227 5.031 1 98.94 182 ALA B C 1
ATOM 3017 O O . ALA B 1 182 ? -10.359 3.979 5.754 1 98.94 182 ALA B O 1
ATOM 3018 N N . LEU B 1 183 ? -9.508 4.883 3.895 1 98.94 183 LEU B N 1
ATOM 3019 C CA . LEU B 1 183 ? -10.797 5.402 3.451 1 98.94 183 LEU B CA 1
ATOM 3020 C C . LEU B 1 183 ? -11.742 4.262 3.094 1 98.94 183 LEU B C 1
ATOM 3022 O O . LEU B 1 183 ? -12.93 4.312 3.42 1 98.94 183 LEU B O 1
ATOM 3026 N N . GLN B 1 184 ? -11.234 3.25 2.398 1 98.88 184 GLN B N 1
ATOM 3027 C CA . GLN B 1 184 ? -12.07 2.094 2.09 1 98.88 184 GLN B CA 1
ATOM 3028 C C . GLN B 1 184 ? -12.555 1.41 3.365 1 98.88 184 GLN B C 1
ATOM 3030 O O . GLN B 1 184 ? -13.719 1.004 3.453 1 98.88 184 GLN B O 1
ATOM 3035 N N . TRP B 1 185 ? -11.648 1.268 4.316 1 98.88 185 TRP B N 1
ATOM 3036 C CA . TRP B 1 185 ? -12.016 0.634 5.578 1 98.88 185 TRP B CA 1
ATOM 3037 C C . TRP B 1 185 ? -13.117 1.416 6.277 1 98.88 185 TRP B C 1
ATOM 3039 O O . TRP B 1 185 ? -14.094 0.831 6.762 1 98.88 185 TRP B O 1
ATOM 3049 N N . LEU B 1 186 ? -12.906 2.719 6.344 1 98.88 186 LEU B N 1
ATOM 3050 C CA . LEU B 1 186 ? -13.906 3.549 7.004 1 98.88 186 LEU B CA 1
ATOM 3051 C C . LEU B 1 186 ? -15.25 3.453 6.289 1 98.88 186 LEU B C 1
ATOM 3053 O O . LEU B 1 186 ? -16.297 3.406 6.938 1 98.88 186 LEU B O 1
ATOM 3057 N N . ALA B 1 187 ? -15.234 3.443 4.965 1 98.69 187 ALA B N 1
ATOM 3058 C CA . ALA B 1 187 ? -16.469 3.281 4.207 1 98.69 187 ALA B CA 1
ATOM 3059 C C . ALA B 1 187 ? -17.172 1.973 4.566 1 98.69 187 ALA B C 1
ATOM 3061 O O . ALA B 1 187 ? -18.391 1.937 4.715 1 98.69 187 ALA B O 1
ATOM 3062 N N . LEU B 1 188 ? -16.438 0.938 4.734 1 98.19 188 LEU B N 1
ATOM 3063 C CA . LEU B 1 188 ? -16.984 -0.385 5.031 1 98.19 188 LEU B CA 1
ATOM 3064 C C . LEU B 1 188 ? -17.469 -0.463 6.473 1 98.19 188 LEU B C 1
ATOM 3066 O O . LEU B 1 188 ? -18.391 -1.234 6.777 1 98.19 188 LEU B O 1
ATOM 3070 N N . ASN B 1 189 ? -16.859 0.334 7.363 1 98.19 189 ASN B N 1
ATOM 3071 C CA . ASN B 1 189 ? -17.125 0.196 8.789 1 98.19 189 ASN B CA 1
ATOM 3072 C C . ASN B 1 189 ? -17.766 1.454 9.367 1 98.19 189 ASN B C 1
ATOM 3074 O O . ASN B 1 189 ? -17.812 1.633 10.586 1 98.19 189 ASN B O 1
ATOM 3078 N N . ARG B 1 190 ? -18.234 2.311 8.531 1 98.19 190 ARG B N 1
ATOM 3079 C CA . ARG B 1 190 ? -18.734 3.637 8.867 1 98.19 190 ARG B CA 1
ATOM 3080 C C . ARG B 1 190 ? -19.75 3.566 10 1 98.19 190 ARG B C 1
ATOM 3082 O O . ARG B 1 190 ? -19.625 4.266 11.008 1 98.19 190 ARG B O 1
ATOM 3089 N N . ASP B 1 191 ? -20.766 2.682 9.922 1 97.5 191 ASP B N 1
ATOM 3090 C CA . ASP B 1 191 ? -21.828 2.582 10.922 1 97.5 191 ASP B CA 1
ATOM 3091 C C . ASP B 1 191 ? -21.281 2.096 12.258 1 97.5 191 ASP B C 1
ATOM 3093 O O . ASP B 1 191 ? -21.641 2.619 13.312 1 97.5 191 ASP B O 1
ATOM 3097 N N . SER B 1 192 ? -20.422 1.129 12.203 1 97.25 192 SER B N 1
ATOM 3098 C CA . SER B 1 192 ? -19.828 0.586 13.422 1 97.25 192 SER B CA 1
ATOM 3099 C C . SER B 1 192 ? -18.984 1.633 14.141 1 97.25 192 SER B C 1
ATOM 3101 O O . SER B 1 192 ? -19.047 1.748 15.367 1 97.25 192 SER B O 1
ATOM 3103 N N . VAL B 1 193 ? -18.203 2.432 13.391 1 98.38 193 VAL B N 1
ATOM 3104 C CA . VAL B 1 193 ? -17.359 3.469 13.961 1 98.38 193 VAL B CA 1
ATOM 3105 C C . VAL B 1 193 ? -18.219 4.559 14.602 1 98.38 193 VAL B C 1
ATOM 3107 O O . VAL B 1 193 ? -17.938 5 15.719 1 98.38 193 VAL B O 1
ATOM 3110 N N . ARG B 1 194 ? -19.266 4.992 13.914 1 97.56 194 ARG B N 1
ATOM 3111 C CA . ARG B 1 194 ? -20.141 6.039 14.422 1 97.56 194 ARG B CA 1
ATOM 3112 C C . ARG B 1 194 ? -20.875 5.578 15.688 1 97.56 194 ARG B C 1
ATOM 3114 O O . ARG B 1 194 ? -21.016 6.344 16.641 1 97.56 194 ARG B O 1
ATOM 3121 N N . ARG B 1 195 ? -21.328 4.332 15.734 1 96.56 195 ARG B N 1
ATOM 3122 C CA . ARG B 1 195 ? -21.969 3.795 16.922 1 96.56 195 ARG B CA 1
ATOM 3123 C C . ARG B 1 195 ? -21 3.791 18.109 1 96.56 195 ARG B C 1
ATOM 3125 O O . ARG B 1 195 ? -21.406 4.066 19.25 1 96.56 195 ARG B O 1
ATOM 3132 N N . ARG B 1 196 ? -19.781 3.504 17.828 1 96.5 196 ARG B N 1
ATOM 3133 C CA . ARG B 1 196 ? -18.766 3.428 18.875 1 96.5 196 ARG B CA 1
ATOM 3134 C C . ARG B 1 196 ? -18.469 4.809 19.453 1 96.5 196 ARG B C 1
ATOM 3136 O O . ARG B 1 196 ? -18.25 4.945 20.656 1 96.5 196 ARG B O 1
ATOM 3143 N N . TRP B 1 197 ? -18.422 5.828 18.578 1 97.19 197 TRP B N 1
ATOM 3144 C CA . TRP B 1 197 ? -17.891 7.113 19.016 1 97.19 197 TRP B CA 1
ATOM 3145 C C . TRP B 1 197 ? -19.016 8.109 19.281 1 97.19 197 TRP B C 1
ATOM 3147 O O . TRP B 1 197 ? -18.797 9.164 19.875 1 97.19 197 TRP B O 1
ATOM 3157 N N . LEU B 1 198 ? -20.266 7.848 18.781 1 91.94 198 LEU B N 1
ATOM 3158 C CA . LEU B 1 198 ? -21.406 8.711 19.047 1 91.94 198 LEU B CA 1
ATOM 3159 C C . LEU B 1 198 ? -22.344 8.078 20.062 1 91.94 198 LEU B C 1
ATOM 3161 O O . LEU B 1 198 ? -22.922 7.016 19.812 1 91.94 198 LEU B O 1
ATOM 3165 N N . PRO B 1 199 ? -22.203 8.312 21.375 1 71.31 199 PRO B N 1
ATOM 3166 C CA . PRO B 1 199 ? -23.141 7.77 22.359 1 71.31 199 PRO B CA 1
ATOM 3167 C C . PRO B 1 199 ? -24.609 7.949 21.953 1 71.31 199 PRO B C 1
ATOM 3169 O O . PRO B 1 199 ? -24.938 8.906 21.266 1 71.31 199 PRO B O 1
ATOM 3172 N N . GLU B 1 200 ? -25.5 6.824 22.094 1 58.03 200 GLU B N 1
ATOM 3173 C CA . GLU B 1 200 ? -26.938 6.945 21.969 1 58.03 200 GLU B CA 1
ATOM 3174 C C . GLU B 1 200 ? -27.469 8.141 22.75 1 58.03 200 GLU B C 1
ATOM 3176 O O . GLU B 1 200 ? -26.891 8.516 23.781 1 58.03 200 GLU B O 1
#

Radius of gyration: 21.02 Å; Cα contacts (8 Å, |Δi|>4): 981; chains: 2; bounding box: 55×61×46 Å

Organism: Nitrosomonas europaea (strain ATCC 19718 / CIP 103999 / KCTC 2705 / NBRC 14298) (NCBI:txid228410)

pLDDT: mean 95.93, std 5.99, range [58.03, 98.94]